Protein AF-A0A2R6KIM3-F1 (afdb_monomer_lite)

Secondary structure (DSSP, 8-state):
--PPP--S-PPPP-PPPHHHHHHHHHHHHHHHHHHHT------HHHHHTT---HHHHHHHHHHHTHHHHHT--SS-SSHHHHHHHHHHHHHHHHHHHHHHHHHHHHHHHHHHHHHHHHTTT---HHHHHHHHHHHHHHTTT--S----------EEEEESSS--SSPBPTTSSTTS-GGG-SEESEEEEEEES--SS-SSTT--TTGGGSSSSTTTEEEHHHHHHHHHHHHHHHHHS--HHHHHHHHHHHHHHHHHHHHHHHHHHHHHHHTTS-S-HHHHHHHHHHHHTT--SHHHHHHHHHHTTTHHHHHHHHHHH---S---HHHHHHHHHHHHHHHHHHHHSGGGEEEHHHHHHHHHHHHHHHHHHHHTT--HHHHHHHHHHHTTS-BSEEE--BTTB-SEEEEEEEEEEEEE-SEEEEEEE---SSSS--EEEEEESSPEEEE-SSSSSSPEEEEE-PPPEEEEEEEEEEEEES-SSBSS-SS--SEEE-TTTT--EESS-SS-------TT-----------PPPP-----------------PPPP----

Sequence (556 aa):
ARGALDDEPQTVYGEWPGDVSAWVYRDLVELRRTVRNTSVPVSRGRMGTYEVNPPALLAADLRERRSALVGVPDTYDSVAAKADAAVRGRYLNLVVDRLDERAEKRSEREQSLSDALDDIDGPSLSRLRTTYDARRADERGSGPGGGPRGDLDLHVDGSPPYLTLTKVKAGQVAAVEGDDAPTHPLTARNVNYITIPYGDATSAVLTALLPGDSSRERKLTTAARALHATNRTLEYRPNATVAERRDRLRAEVDSTTDAVRRDLRIELLTWGVRNSSGTRERIVSDGLSQWNTLDARALALANGSVVEPLVAAVEERVADDGWSTRRRDRVRLELRTALYDSLATKRGKVSGQEVTAATAYTKDVVRKTVQSGVSNAVEKQFNESVEQIPAGMPLAPVPGSWAATMNVWSVTVRGQYARFAVETPRRTPGAGDASLNYVRDGENTTLDIDEDGEEEVLGRASRVTFTSRTAVVVVVPAGPTGVGDIDGVAMETSPGWPLPGPVDRTRPWSGEEYPLSVGRSDGSCDNVPSPVGPVPVPGNGTGSGNNCRAESDSDL

pLDDT: mean 75.29, std 19.65, range [23.23, 97.31]

Foldseek 3Di:
DPDDDDPDDDDDDDDDDPVLVVVLLVLVVVLVVVLVPDADDDDQLCLQLVVDQRLLVSLVVLVVCVCVSLVDDPDDPDPSNVVSSVVSNVVSVVSSVVSVVSSVVSVVLSVLVQVLCVVQVHDGSVQSVVLVVVVVVVVVDPDVDDDDDDDFDKDKDFVVPDQDLDWQAAPNTPLQHDQQGGFRQKKKKKFWQFFPLDDDPPRNRRPCSAPDHDLWKAFLLQLLLLLQLLVLLCVPDPDPQLVVLSVQSLVQLVQLLVLLLVLLLVLCVVVCLDPDSVLSNQLQCQLQVVQPDSSSSSLCLQQVVSLVSSLVSSVVRPPDPDDDPSNSVVSSVSSSVSSLVSSVDRSRIGTSVSSSSSNNVSLVSLVVVVVVVPDPVVVVSSVVSLLQNATAHFGDDDRRHGFKGKIKMKMKMKGWTQKMKMWTFDPDPDPDRDIDIDMQRFDFDWDDPPPPPDTDGPGTSHIDMAMDMHMDMDMGTDGSYGDDDSNSPSMDIRPPPPHGTGPDPPDDDPDPPHPPPPDDPPPDDDDDDDDDDDDDDDDDDDDDDDDDDDDDDDDD

Radius of gyration: 34.95 Å; chains: 1; bounding box: 95×85×118 Å

Structure (mmCIF, N/CA/C/O backbone):
data_AF-A0A2R6KIM3-F1
#
_entry.id   AF-A0A2R6KIM3-F1
#
loop_
_atom_site.group_PDB
_atom_site.id
_atom_site.type_symbol
_atom_site.label_atom_id
_atom_site.label_alt_id
_atom_site.label_comp_id
_atom_site.label_asym_id
_atom_site.label_entity_id
_atom_site.label_seq_id
_atom_site.pdbx_PDB_ins_code
_atom_site.Cartn_x
_atom_site.Cartn_y
_atom_site.Cartn_z
_atom_site.occupancy
_atom_site.B_iso_or_equiv
_atom_site.auth_seq_id
_atom_site.auth_comp_id
_atom_site.auth_asym_id
_atom_site.auth_atom_id
_atom_site.pdbx_PDB_model_num
ATOM 1 N N . ALA A 1 1 ? -60.926 -19.363 47.332 1.00 47.78 1 ALA A N 1
ATOM 2 C CA . ALA A 1 1 ? -60.803 -18.630 46.060 1.00 47.78 1 ALA A CA 1
ATOM 3 C C . ALA A 1 1 ? -59.329 -18.585 45.677 1.00 47.78 1 ALA A C 1
ATOM 5 O O . ALA A 1 1 ? -58.571 -17.865 46.309 1.00 47.78 1 ALA A O 1
ATOM 6 N N . ARG A 1 2 ? -58.895 -19.431 44.735 1.00 51.53 2 ARG A N 1
ATOM 7 C CA . ARG A 1 2 ? -57.592 -19.264 44.080 1.00 51.53 2 ARG A CA 1
ATOM 8 C C . ARG A 1 2 ? -57.840 -18.257 42.962 1.00 51.53 2 ARG A C 1
ATOM 10 O O . ARG A 1 2 ? -58.435 -18.628 41.957 1.00 51.53 2 ARG A O 1
ATOM 17 N N . GLY A 1 3 ? -57.564 -16.982 43.237 1.00 49.75 3 GLY A N 1
ATOM 18 C CA . GLY A 1 3 ? -57.680 -15.922 42.237 1.00 49.75 3 GLY A CA 1
ATOM 19 C C . GLY A 1 3 ? -56.804 -16.269 41.040 1.00 49.75 3 GLY A C 1
ATOM 20 O O . GLY A 1 3 ? -55.695 -16.771 41.233 1.00 49.75 3 GLY A O 1
ATOM 21 N N . ALA A 1 4 ? -57.346 -16.084 39.837 1.00 61.78 4 ALA A N 1
ATOM 22 C CA . ALA A 1 4 ? -56.601 -16.243 38.598 1.00 61.78 4 ALA A CA 1
ATOM 23 C C . ALA A 1 4 ? -55.357 -15.350 38.665 1.00 61.78 4 ALA A C 1
ATOM 25 O O . ALA A 1 4 ? -55.462 -14.182 39.045 1.00 61.78 4 ALA A O 1
ATOM 26 N N . LEU A 1 5 ? -54.191 -15.933 38.390 1.00 63.41 5 LEU A N 1
ATOM 27 C CA . LEU A 1 5 ? -52.980 -15.150 38.197 1.00 63.41 5 LEU A CA 1
ATOM 28 C C . LEU A 1 5 ? -53.207 -14.271 36.967 1.00 63.41 5 LEU A C 1
ATOM 30 O O . LEU A 1 5 ? -53.820 -14.706 35.995 1.00 63.41 5 LEU A O 1
ATOM 34 N N . ASP A 1 6 ? -52.802 -13.016 37.080 1.00 69.69 6 ASP A N 1
ATOM 35 C CA . ASP A 1 6 ? -52.877 -12.059 35.990 1.00 69.69 6 ASP A CA 1
ATOM 36 C C . ASP A 1 6 ? -51.815 -12.439 34.950 1.00 69.69 6 ASP A C 1
ATOM 38 O O . ASP A 1 6 ? -50.616 -12.371 35.228 1.00 69.69 6 ASP A O 1
ATOM 42 N N . ASP A 1 7 ? -52.271 -12.921 33.794 1.00 74.38 7 ASP A N 1
ATOM 43 C CA . ASP A 1 7 ? -51.423 -13.393 32.696 1.00 74.38 7 ASP A CA 1
ATOM 44 C C . ASP A 1 7 ? -50.992 -12.236 31.768 1.00 74.38 7 ASP A C 1
ATOM 46 O O . ASP A 1 7 ? -50.354 -12.470 30.735 1.00 74.38 7 ASP A O 1
ATOM 50 N N . GLU A 1 8 ? -51.333 -10.981 32.098 1.00 77.94 8 GLU A N 1
ATOM 51 C CA . GLU A 1 8 ? -50.901 -9.829 31.313 1.00 77.94 8 GLU A CA 1
ATOM 52 C C . GLU A 1 8 ? -49.374 -9.624 31.406 1.00 77.94 8 GLU A C 1
ATOM 54 O O . GLU A 1 8 ? -48.807 -9.487 32.497 1.00 77.94 8 GLU A O 1
ATOM 59 N N . PRO A 1 9 ? -48.663 -9.567 30.264 1.00 65.44 9 PRO A N 1
ATOM 60 C CA . PRO A 1 9 ? -47.220 -9.381 30.255 1.00 65.44 9 PRO A CA 1
ATOM 61 C C . PRO A 1 9 ? -46.842 -7.989 30.780 1.00 65.44 9 PRO A C 1
ATOM 63 O O . PRO A 1 9 ? -47.003 -6.979 30.094 1.00 65.44 9 PRO A O 1
ATOM 66 N N . GLN A 1 10 ? -46.266 -7.933 31.983 1.00 74.81 10 GLN A N 1
ATOM 67 C CA . GLN A 1 10 ? -45.694 -6.705 32.535 1.00 74.81 10 GLN A CA 1
ATOM 68 C C . GLN A 1 10 ? -44.240 -6.499 32.102 1.00 74.81 10 GLN A C 1
ATOM 70 O O . GLN A 1 10 ? -43.395 -7.389 32.207 1.00 74.81 10 GLN A O 1
ATOM 75 N N . THR A 1 11 ? -43.923 -5.279 31.660 1.00 72.44 11 THR A N 1
ATOM 76 C CA . THR A 1 11 ? -42.540 -4.850 31.414 1.00 72.44 11 THR A CA 1
ATOM 77 C C . THR A 1 11 ? -41.973 -4.211 32.676 1.00 72.44 11 THR A C 1
ATOM 79 O O . THR A 1 11 ? -42.444 -3.162 33.110 1.00 72.44 11 THR A O 1
ATOM 82 N N . VAL A 1 12 ? -40.943 -4.830 33.250 1.00 67.88 12 VAL A N 1
ATOM 83 C CA . VAL A 1 12 ? -40.226 -4.313 34.422 1.00 67.88 12 VAL A CA 1
ATOM 84 C C . VAL A 1 12 ? -38.945 -3.623 33.959 1.00 67.88 12 VAL A C 1
ATOM 86 O O . VAL A 1 12 ? -38.085 -4.248 33.338 1.00 67.88 12 VAL A O 1
ATOM 89 N N . TYR A 1 13 ? -38.806 -2.335 34.274 1.00 61.19 13 TYR A N 1
ATOM 90 C CA . TYR A 1 13 ? -37.572 -1.580 34.061 1.00 61.19 13 TYR A CA 1
ATOM 91 C C . TYR A 1 13 ? -36.712 -1.665 35.325 1.00 61.19 13 TYR A C 1
ATOM 93 O O 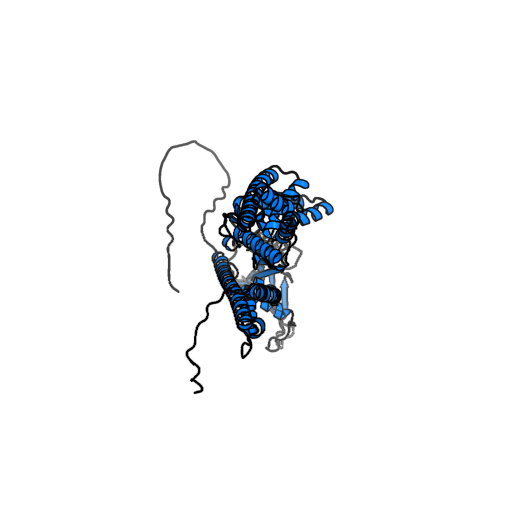. TYR A 1 13 ? -37.159 -1.287 36.405 1.00 61.19 13 TYR A O 1
ATOM 101 N N . GLY A 1 14 ? -35.486 -2.169 35.196 1.00 64.00 14 GLY A N 1
ATOM 102 C CA . GLY A 1 14 ? -34.510 -2.248 36.284 1.00 64.00 14 GLY A CA 1
ATOM 103 C C . GLY A 1 14 ? -33.171 -1.641 35.876 1.00 64.00 14 GLY A C 1
ATOM 104 O O . GLY A 1 14 ? -32.853 -1.570 34.687 1.00 64.00 14 GLY A O 1
ATOM 105 N N . GLU A 1 15 ? -32.382 -1.201 36.857 1.00 62.97 15 GLU A N 1
ATOM 106 C CA . GLU A 1 15 ? -30.999 -0.786 36.613 1.00 62.97 15 GLU A CA 1
ATOM 107 C C . GLU A 1 15 ? -30.155 -1.980 36.159 1.00 62.97 15 GLU A C 1
ATOM 109 O O . GLU A 1 15 ? -30.283 -3.089 36.680 1.00 62.97 15 GLU A O 1
ATOM 114 N N . TRP A 1 16 ? -29.279 -1.753 35.177 1.00 65.56 16 TRP A N 1
ATOM 115 C CA . TRP A 1 16 ? -28.380 -2.791 34.686 1.00 65.56 16 TRP A CA 1
ATOM 116 C C . TRP A 1 16 ? -27.378 -3.180 35.783 1.00 65.56 16 TRP A C 1
ATOM 118 O O . TRP A 1 16 ? -26.552 -2.342 36.159 1.00 65.56 16 TRP A O 1
ATOM 128 N N . PRO A 1 17 ? -27.370 -4.433 36.272 1.00 70.75 17 PRO A N 1
ATOM 129 C CA . PRO A 1 17 ? -26.477 -4.810 37.358 1.00 70.75 17 PRO A CA 1
ATOM 130 C C . PRO A 1 17 ? -25.008 -4.724 36.925 1.00 70.75 17 PRO A C 1
ATOM 132 O O . PRO A 1 17 ? -24.624 -5.222 35.858 1.00 70.75 17 PRO A O 1
ATOM 135 N N . GLY A 1 18 ? -24.159 -4.126 37.766 1.00 71.50 18 GLY A N 1
ATOM 136 C CA . GLY A 1 18 ? -22.724 -3.982 37.492 1.00 71.50 18 GLY A CA 1
ATOM 137 C C . GLY A 1 18 ? -22.027 -5.319 37.205 1.00 71.50 18 GLY A C 1
ATOM 138 O O . GLY A 1 18 ? -21.205 -5.401 36.285 1.00 71.50 18 GLY A O 1
ATOM 139 N N . ASP A 1 19 ? -22.431 -6.378 37.909 1.00 78.38 19 ASP A N 1
ATOM 140 C CA . ASP A 1 19 ? -21.889 -7.733 37.759 1.00 78.38 19 ASP A CA 1
ATOM 141 C C . ASP A 1 19 ? -22.186 -8.336 36.380 1.00 78.38 19 ASP A C 1
ATOM 143 O O . ASP A 1 19 ? -21.308 -8.941 35.762 1.00 78.38 19 ASP A O 1
ATOM 147 N N . VAL A 1 20 ? -23.382 -8.082 35.830 1.00 82.00 20 VAL A N 1
ATOM 148 C CA . VAL A 1 20 ? -23.752 -8.510 34.469 1.00 82.00 20 VAL A CA 1
ATOM 149 C C . VAL A 1 20 ? -22.884 -7.790 33.438 1.00 82.00 20 VAL A C 1
ATOM 151 O O . VAL A 1 20 ? -22.393 -8.409 32.500 1.00 82.00 20 VAL A O 1
ATOM 154 N N . SER A 1 21 ? -22.625 -6.489 33.618 1.00 82.12 21 SER A N 1
ATOM 155 C CA . SER A 1 21 ? -21.735 -5.733 32.722 1.00 82.12 21 SER A CA 1
ATOM 156 C C . SER A 1 21 ? -20.293 -6.256 32.743 1.00 82.12 21 SER A C 1
ATOM 158 O O . SER A 1 21 ? -19.636 -6.302 31.702 1.00 82.12 21 SER A O 1
ATOM 160 N N . ALA A 1 22 ? -19.780 -6.630 33.918 1.00 82.12 22 ALA A N 1
ATOM 161 C CA . ALA A 1 22 ? -18.440 -7.193 34.054 1.00 82.12 22 ALA A CA 1
ATOM 162 C C . ALA A 1 22 ? -18.329 -8.575 33.392 1.00 82.12 22 ALA A C 1
ATOM 164 O O . ALA A 1 22 ? -17.353 -8.829 32.682 1.00 82.12 22 ALA A O 1
ATOM 165 N N . TRP A 1 23 ? -19.345 -9.421 33.578 1.00 84.50 23 TRP A N 1
ATOM 166 C CA . TRP A 1 23 ? -19.449 -10.739 32.957 1.00 84.50 23 TRP A CA 1
ATOM 167 C C . TRP A 1 23 ? -19.507 -10.649 31.421 1.00 84.50 23 TRP A C 1
ATOM 169 O O . TRP A 1 23 ? -18.597 -11.146 30.761 1.00 84.50 23 TRP A O 1
ATOM 179 N N . VAL A 1 24 ? -20.462 -9.892 30.860 1.00 88.88 24 VAL A N 1
ATOM 180 C CA . VAL A 1 24 ? -20.593 -9.682 29.400 1.00 88.88 24 VAL A CA 1
ATOM 181 C C . VAL A 1 24 ? -19.310 -9.108 28.793 1.00 88.88 24 VAL A C 1
ATOM 183 O O . VAL A 1 24 ? -18.900 -9.475 27.694 1.00 88.88 24 VAL A O 1
ATOM 186 N N . TYR A 1 25 ? -18.636 -8.190 29.494 1.00 88.19 25 TYR A N 1
ATOM 187 C CA . TYR A 1 25 ? -17.391 -7.613 28.988 1.00 88.19 25 TYR A CA 1
ATOM 188 C C . TYR A 1 25 ? -16.275 -8.656 28.862 1.00 88.19 25 TYR A C 1
ATOM 190 O O . TYR A 1 25 ? -15.530 -8.643 27.881 1.00 88.19 25 TYR A O 1
ATOM 198 N N . ARG A 1 26 ? -16.127 -9.541 29.854 1.00 87.94 26 ARG A N 1
ATOM 199 C CA . ARG A 1 26 ? -15.118 -10.605 29.820 1.00 87.94 26 ARG A CA 1
ATOM 200 C C . ARG A 1 26 ? -15.378 -11.556 28.653 1.00 87.94 26 ARG A C 1
ATOM 202 O O . ARG A 1 26 ? -14.453 -11.818 27.885 1.00 87.94 26 ARG A O 1
ATOM 209 N N . ASP A 1 27 ? -16.622 -11.981 28.480 1.00 88.94 27 ASP A N 1
ATOM 210 C CA . ASP A 1 27 ? -17.021 -12.894 27.409 1.00 88.94 27 ASP A CA 1
ATOM 211 C C . ASP A 1 27 ? -16.832 -12.234 26.025 1.00 88.94 27 ASP A C 1
ATOM 213 O O . ASP A 1 27 ? -16.291 -12.838 25.093 1.00 88.94 27 ASP A O 1
ATOM 217 N N . LEU A 1 28 ? -17.118 -10.931 25.903 1.00 92.06 28 LEU A N 1
ATOM 218 C CA . LEU A 1 28 ? -16.816 -10.151 24.699 1.00 92.06 28 LEU A CA 1
ATOM 219 C C . LEU A 1 28 ? -15.308 -10.084 24.391 1.00 92.06 28 LEU A C 1
ATOM 221 O O . LEU A 1 28 ? -14.914 -10.120 23.221 1.00 92.06 28 LEU A O 1
ATOM 225 N N . VAL A 1 29 ? -14.440 -9.985 25.404 1.00 91.81 29 VAL A N 1
ATOM 226 C CA . VAL A 1 29 ? -12.979 -10.001 25.206 1.00 91.81 29 VAL A CA 1
ATOM 227 C C . VAL A 1 29 ? -12.519 -11.341 24.629 1.00 91.81 29 VAL A C 1
ATOM 229 O O . VAL A 1 29 ? -11.651 -11.354 23.750 1.00 91.81 29 VAL A O 1
ATOM 232 N N . GLU A 1 30 ? -13.095 -12.455 25.080 1.00 90.62 30 GLU A N 1
ATOM 233 C CA . GLU A 1 30 ? -12.807 -13.791 24.547 1.00 90.62 30 GLU A CA 1
ATOM 234 C C . GLU A 1 30 ? -13.278 -13.941 23.098 1.00 90.62 30 GLU A C 1
ATOM 236 O O . GLU A 1 30 ? -12.501 -14.370 22.235 1.00 90.62 30 GLU A O 1
ATOM 241 N N . LEU A 1 31 ? -14.497 -13.486 22.788 1.00 94.81 31 LEU A N 1
ATOM 242 C CA . LEU A 1 31 ? -14.995 -13.461 21.414 1.00 94.81 31 LEU A CA 1
ATOM 243 C C . LEU A 1 31 ? -14.095 -12.610 20.512 1.00 94.81 31 LEU A C 1
ATOM 245 O O . LEU A 1 31 ? -13.686 -13.057 19.441 1.00 94.81 31 LEU A O 1
ATOM 249 N N . ARG A 1 32 ? -13.718 -11.406 20.954 1.00 94.12 32 ARG A N 1
ATOM 250 C CA . ARG A 1 32 ? -12.826 -10.515 20.201 1.00 94.12 32 ARG A CA 1
ATOM 251 C C . ARG A 1 32 ? -11.473 -11.165 19.920 1.00 94.12 32 ARG A C 1
ATOM 253 O O . ARG A 1 32 ? -10.932 -10.975 18.834 1.00 94.12 32 ARG A O 1
ATOM 260 N N . ARG A 1 33 ? -10.904 -11.918 20.869 1.00 92.88 33 ARG A N 1
ATOM 261 C CA . ARG A 1 33 ? -9.656 -12.677 20.651 1.00 92.88 33 ARG A CA 1
ATOM 262 C C . ARG A 1 33 ? -9.843 -13.755 19.584 1.00 92.88 33 ARG A C 1
ATOM 264 O O . ARG A 1 33 ? -9.010 -13.859 18.691 1.00 92.88 33 ARG A O 1
ATOM 271 N N . THR A 1 34 ? -10.949 -14.492 19.643 1.00 95.12 34 THR A N 1
ATOM 272 C CA . THR A 1 34 ? -11.288 -15.542 18.671 1.00 95.12 34 THR A CA 1
ATOM 273 C C . THR A 1 34 ? -11.472 -14.972 17.263 1.00 95.12 34 THR A C 1
ATOM 275 O O . THR A 1 34 ? -10.834 -15.432 16.317 1.00 95.12 34 THR A O 1
ATOM 278 N N . VAL A 1 35 ? -12.274 -13.913 17.126 1.00 95.81 35 VAL A N 1
ATOM 279 C CA . VAL A 1 35 ? -12.505 -13.222 15.847 1.00 95.81 35 VAL A CA 1
ATOM 280 C C . VAL A 1 35 ? -11.204 -12.623 15.310 1.00 95.81 35 VAL A C 1
ATOM 282 O O . VAL A 1 35 ? -10.891 -12.793 14.137 1.00 95.81 35 VAL A O 1
ATOM 285 N N . ARG A 1 36 ? -10.382 -11.998 16.166 1.00 91.00 36 ARG A N 1
ATOM 286 C CA . ARG A 1 36 ? -9.072 -11.445 15.775 1.00 91.00 36 ARG A CA 1
ATOM 287 C C . ARG A 1 36 ? -8.095 -12.504 15.254 1.00 91.00 36 ARG A C 1
ATOM 289 O O . ARG A 1 36 ? -7.253 -12.168 14.428 1.00 91.00 36 ARG A O 1
ATOM 296 N N . ASN A 1 37 ? -8.192 -13.741 15.733 1.00 94.00 37 ASN A N 1
ATOM 297 C CA . ASN A 1 37 ? -7.339 -14.853 15.308 1.00 94.00 37 ASN A CA 1
ATOM 298 C C . ASN A 1 37 ? -7.890 -15.609 14.086 1.00 94.00 37 ASN A C 1
ATOM 300 O O . ASN A 1 37 ? -7.312 -16.613 13.676 1.00 94.00 37 ASN A O 1
ATOM 304 N N . THR A 1 38 ? -8.987 -15.140 13.490 1.00 93.56 38 THR A N 1
ATOM 305 C CA . THR A 1 38 ? -9.504 -15.699 12.239 1.00 93.56 38 THR A CA 1
ATOM 306 C C . THR A 1 38 ? -8.648 -15.220 11.069 1.00 93.56 38 THR A C 1
ATOM 308 O O . THR A 1 38 ? -8.337 -14.034 10.950 1.00 93.56 38 THR A O 1
ATOM 311 N N . SER A 1 39 ? -8.240 -16.150 10.210 1.00 91.88 39 SER A N 1
ATOM 312 C CA . SER A 1 39 ? -7.383 -15.867 9.060 1.00 91.88 39 SER A CA 1
ATOM 313 C C . SER A 1 39 ? -7.826 -16.683 7.854 1.00 91.88 39 SER A C 1
ATOM 315 O O . SER A 1 39 ? -8.338 -17.788 8.007 1.00 91.88 39 SER A O 1
ATOM 317 N N . VAL A 1 40 ? -7.618 -16.129 6.659 1.00 90.88 40 VAL A N 1
ATOM 318 C CA . VAL A 1 40 ? -7.908 -16.795 5.386 1.00 90.88 40 VAL A CA 1
ATOM 319 C C . VAL A 1 40 ? -6.614 -16.926 4.583 1.00 90.88 40 VAL A C 1
ATOM 321 O O . VAL A 1 40 ? -5.892 -15.933 4.423 1.00 90.88 40 VAL A O 1
ATOM 324 N N . PRO A 1 41 ? -6.271 -18.125 4.085 1.00 89.69 41 PRO A N 1
ATOM 325 C CA . PRO A 1 41 ? -5.105 -18.295 3.236 1.00 89.69 41 PRO A CA 1
ATOM 326 C C . PRO A 1 41 ? -5.377 -17.684 1.860 1.00 89.69 41 PRO A C 1
ATOM 328 O O . PRO A 1 41 ? -6.402 -17.941 1.234 1.00 89.69 41 PRO A O 1
ATOM 331 N N . VAL A 1 42 ? -4.433 -16.887 1.363 1.00 87.12 42 VAL A N 1
ATOM 332 C CA . VAL A 1 42 ? -4.510 -16.289 0.026 1.00 87.12 42 VAL A CA 1
ATOM 333 C C . VAL A 1 42 ? -3.190 -16.461 -0.706 1.00 87.12 42 VAL A C 1
ATOM 335 O O . VAL A 1 42 ? -2.111 -16.305 -0.135 1.00 87.12 42 VAL A O 1
ATOM 338 N N . SER A 1 43 ? -3.260 -16.779 -1.998 1.00 85.44 43 SER A N 1
ATOM 339 C CA . SER A 1 43 ? -2.052 -16.863 -2.817 1.00 85.44 43 SER A CA 1
ATOM 340 C C . SER A 1 43 ? -1.528 -15.458 -3.137 1.00 85.44 43 SER A C 1
ATOM 342 O O . SER A 1 43 ? -2.308 -14.565 -3.479 1.00 85.44 43 SER A O 1
ATOM 344 N N . ARG A 1 44 ? -0.205 -15.269 -3.062 1.00 81.25 44 ARG A N 1
ATOM 345 C CA . ARG A 1 44 ? 0.438 -13.956 -3.258 1.00 81.25 44 ARG A CA 1
ATOM 346 C C . ARG A 1 44 ? 0.108 -13.330 -4.612 1.00 81.25 44 ARG A C 1
ATOM 348 O O . ARG A 1 44 ? -0.247 -12.160 -4.660 1.00 81.25 44 ARG A O 1
ATOM 355 N N . GLY A 1 45 ? 0.178 -14.097 -5.701 1.00 79.88 45 GLY A N 1
ATOM 356 C CA . GLY A 1 45 ? -0.087 -13.533 -7.026 1.00 79.88 45 GLY A CA 1
ATOM 357 C C . GLY A 1 45 ? -1.554 -13.174 -7.233 1.00 79.88 45 GLY A C 1
ATOM 358 O O . GLY A 1 45 ? -1.798 -12.065 -7.678 1.00 79.88 45 GLY A O 1
ATOM 359 N N . ARG A 1 46 ? -2.518 -13.986 -6.763 1.00 86.06 46 ARG A N 1
ATOM 360 C CA . ARG A 1 46 ? -3.943 -13.582 -6.771 1.00 86.06 46 ARG A CA 1
ATOM 361 C C . ARG A 1 46 ? -4.209 -12.324 -5.942 1.00 86.06 46 ARG A C 1
ATOM 363 O O . ARG A 1 46 ? -5.088 -11.537 -6.272 1.00 86.06 46 ARG A O 1
ATOM 370 N N . MET A 1 47 ? -3.459 -12.115 -4.854 1.00 84.12 47 MET A N 1
ATOM 371 C CA . MET A 1 47 ? -3.548 -10.875 -4.073 1.00 84.12 47 MET A CA 1
ATOM 372 C C . MET A 1 47 ? -3.063 -9.664 -4.884 1.00 84.12 47 MET A C 1
ATOM 374 O O . MET A 1 47 ? -3.693 -8.607 -4.798 1.00 84.12 47 MET A O 1
ATOM 378 N N . GLY A 1 48 ? -1.972 -9.807 -5.646 1.00 80.44 48 GLY A N 1
ATOM 379 C CA . GLY A 1 48 ? -1.414 -8.724 -6.463 1.00 80.44 48 GLY A CA 1
ATOM 380 C C . GLY A 1 48 ? -2.102 -8.491 -7.799 1.00 80.44 48 GLY A C 1
ATOM 381 O O . GLY A 1 48 ? -2.164 -7.358 -8.244 1.00 80.44 48 GLY A O 1
ATOM 382 N N . THR A 1 49 ? -2.731 -9.496 -8.396 1.00 83.44 49 THR A N 1
ATOM 383 C CA . THR A 1 49 ? -3.591 -9.314 -9.579 1.00 83.44 49 THR A CA 1
ATOM 384 C C . THR A 1 49 ? -5.024 -8.907 -9.214 1.00 83.44 49 THR A C 1
ATOM 386 O O . THR A 1 49 ? -5.918 -8.951 -10.062 1.00 83.44 49 THR A O 1
ATOM 389 N N . TYR A 1 50 ? -5.261 -8.559 -7.941 1.00 86.50 50 TYR A N 1
ATOM 390 C CA . TYR A 1 50 ? -6.570 -8.233 -7.362 1.00 86.50 50 TYR A CA 1
ATOM 391 C C . TYR A 1 50 ? -7.658 -9.306 -7.554 1.00 86.50 50 TYR A C 1
ATOM 393 O O . TYR A 1 50 ? -8.805 -9.080 -7.213 1.00 86.50 50 TYR A O 1
ATOM 401 N N . GLU A 1 51 ? -7.303 -10.513 -7.995 1.00 88.56 51 GLU A N 1
ATOM 402 C CA . GLU A 1 51 ? -8.240 -11.619 -8.232 1.00 88.56 51 GLU A CA 1
ATOM 403 C C . GLU A 1 51 ? -8.913 -12.115 -6.941 1.00 88.56 51 GLU A C 1
ATOM 405 O O . GLU A 1 51 ? -9.995 -12.692 -6.973 1.00 88.56 51 GLU A O 1
ATOM 410 N N . VAL A 1 52 ? -8.278 -11.891 -5.784 1.00 89.88 52 VAL A N 1
ATOM 411 C CA . VAL A 1 52 ? -8.852 -12.220 -4.474 1.00 89.88 52 VAL A CA 1
ATOM 412 C C . VAL A 1 52 ? -9.112 -10.972 -3.631 1.00 89.88 52 VAL A C 1
ATOM 414 O O . VAL A 1 52 ? -8.290 -10.047 -3.570 1.00 89.88 52 VAL A O 1
ATOM 417 N N . ASN A 1 53 ? -10.230 -10.989 -2.899 1.00 90.75 53 ASN A N 1
ATOM 418 C CA . ASN A 1 53 ? -10.638 -9.963 -1.942 1.00 90.75 53 ASN A CA 1
ATOM 419 C C . ASN A 1 53 ? -10.614 -10.524 -0.499 1.00 90.75 53 ASN A C 1
ATOM 421 O O . ASN A 1 53 ? -11.610 -11.081 -0.037 1.00 90.75 53 ASN A O 1
ATOM 425 N N . PRO A 1 54 ? -9.480 -10.423 0.233 1.00 91.12 54 PRO A N 1
ATOM 426 C CA . PRO A 1 54 ? -9.358 -11.012 1.569 1.00 91.12 54 PRO A CA 1
ATOM 427 C C . PRO A 1 54 ? -10.369 -10.482 2.604 1.00 91.12 54 PRO A C 1
ATOM 429 O O . PRO A 1 54 ? -10.874 -11.296 3.375 1.00 91.12 54 PRO A O 1
ATOM 432 N N . PRO A 1 55 ? -10.706 -9.173 2.646 1.00 92.00 55 PRO A N 1
ATOM 433 C CA . PRO A 1 55 ? -11.792 -8.685 3.496 1.00 92.00 55 PRO A CA 1
ATOM 434 C C . PRO A 1 55 ? -13.131 -9.390 3.241 1.00 92.00 55 PRO A C 1
ATOM 436 O O . PRO A 1 55 ? -13.771 -9.802 4.205 1.00 92.00 55 PRO A O 1
ATOM 439 N N . ALA A 1 56 ? -13.506 -9.605 1.974 1.00 94.31 56 ALA A N 1
ATOM 440 C CA . ALA A 1 56 ? -14.734 -10.324 1.625 1.00 94.31 56 ALA A CA 1
ATOM 441 C C . ALA A 1 56 ? -14.699 -11.791 2.087 1.00 94.31 56 ALA A C 1
ATOM 443 O O . ALA A 1 56 ? -15.678 -12.285 2.641 1.00 94.31 56 ALA A O 1
ATOM 444 N N . LEU A 1 57 ? -13.558 -12.472 1.919 1.00 95.12 57 LEU A N 1
ATOM 445 C CA . LEU A 1 57 ? -13.374 -13.851 2.391 1.00 95.12 57 LEU A CA 1
ATOM 446 C C . LEU A 1 57 ? -13.497 -13.963 3.916 1.00 95.12 57 LEU A C 1
ATOM 448 O O . LEU A 1 57 ? -14.151 -14.874 4.415 1.00 95.12 57 LEU A O 1
ATOM 452 N N . LEU A 1 58 ? -12.905 -13.026 4.662 1.00 95.06 58 LEU A N 1
ATOM 453 C CA . LEU A 1 58 ? -13.042 -12.975 6.121 1.00 95.06 58 LEU A CA 1
ATOM 454 C C . LEU A 1 58 ? -14.486 -12.691 6.545 1.00 95.06 58 LEU A C 1
ATOM 456 O O . LEU A 1 58 ? -14.974 -13.304 7.489 1.00 95.06 58 LEU A O 1
ATOM 460 N N . ALA A 1 59 ? -15.175 -11.777 5.857 1.00 96.31 59 ALA A N 1
ATOM 461 C CA . ALA A 1 59 ? -16.576 -11.484 6.138 1.00 96.31 59 ALA A CA 1
ATOM 462 C C . ALA A 1 59 ? -17.459 -12.720 5.904 1.00 96.31 59 ALA A C 1
ATOM 464 O O . ALA A 1 59 ? -18.337 -13.008 6.715 1.00 96.31 59 ALA A O 1
ATOM 465 N N . ALA A 1 60 ? -17.209 -13.473 4.828 1.00 97.19 60 ALA A N 1
ATOM 466 C CA . ALA A 1 60 ? -17.899 -14.728 4.543 1.00 97.19 60 ALA A CA 1
ATOM 467 C C . ALA A 1 60 ? -17.653 -15.790 5.634 1.00 97.19 60 ALA A C 1
ATOM 469 O O . ALA A 1 60 ? -18.627 -16.308 6.177 1.00 97.19 60 ALA A O 1
ATOM 470 N N . ASP A 1 61 ? -16.394 -16.031 6.031 1.00 96.69 61 ASP A N 1
ATOM 471 C CA . ASP A 1 61 ? -16.047 -16.989 7.103 1.00 96.69 61 ASP A CA 1
ATOM 472 C C . ASP A 1 61 ? -16.746 -16.646 8.431 1.00 96.69 61 ASP A C 1
ATOM 474 O O . ASP A 1 61 ? -17.324 -17.504 9.102 1.00 96.69 61 ASP A O 1
ATOM 478 N N . LEU A 1 62 ? -16.768 -15.359 8.797 1.00 96.88 62 LEU A N 1
ATOM 479 C CA . LEU A 1 62 ? -17.424 -14.899 10.021 1.00 96.88 62 LEU A CA 1
ATOM 480 C C . LEU A 1 62 ? -18.954 -15.016 9.968 1.00 96.88 62 LEU A C 1
ATOM 482 O O . LEU A 1 62 ? -19.576 -15.271 11.002 1.00 96.88 62 LEU A O 1
ATOM 486 N N . ARG A 1 63 ? -19.573 -14.837 8.793 1.00 97.19 63 ARG A N 1
ATOM 487 C CA . ARG A 1 63 ? -21.018 -15.047 8.604 1.00 97.19 63 ARG A CA 1
ATOM 488 C C . ARG A 1 63 ? -21.388 -16.521 8.709 1.00 97.19 63 ARG A C 1
ATOM 490 O O . ARG A 1 63 ? -22.369 -16.836 9.376 1.00 97.19 63 ARG A O 1
ATOM 497 N N . GLU A 1 64 ? -20.600 -17.404 8.104 1.00 96.75 64 GLU A N 1
ATOM 498 C CA . GLU A 1 64 ? -20.808 -18.853 8.174 1.00 96.75 64 GLU A CA 1
ATOM 499 C C . GLU A 1 64 ? -20.711 -19.355 9.620 1.00 96.75 64 GLU A C 1
ATOM 501 O O . GLU A 1 64 ? -21.568 -20.094 10.101 1.00 96.75 64 GLU A O 1
ATOM 506 N N . ARG A 1 65 ? -19.725 -18.858 10.372 1.00 95.94 65 ARG A N 1
ATOM 507 C CA . ARG A 1 65 ? -19.491 -19.234 11.775 1.00 95.94 65 ARG A CA 1
ATOM 508 C C . ARG A 1 65 ? -20.325 -18.428 12.774 1.00 95.94 65 ARG A C 1
ATOM 510 O O . ARG A 1 65 ? -20.119 -18.555 13.983 1.00 95.94 65 ARG A O 1
ATOM 517 N N . ARG A 1 66 ? -21.267 -17.600 12.308 1.00 95.12 66 ARG A N 1
ATOM 518 C CA . ARG A 1 66 ? -22.027 -16.657 13.144 1.00 95.12 66 ARG A CA 1
ATOM 519 C C . ARG A 1 66 ? -22.735 -17.342 14.306 1.00 95.12 66 ARG A C 1
ATOM 521 O O . ARG A 1 66 ? -22.611 -16.874 15.433 1.00 95.12 66 ARG A O 1
ATOM 528 N N . SER A 1 67 ? -23.476 -18.418 14.049 1.00 92.31 67 SER A N 1
ATOM 529 C CA . SER A 1 67 ? -24.248 -19.123 15.084 1.00 92.31 67 SER A CA 1
ATOM 530 C C . SER A 1 67 ? -23.341 -19.625 16.212 1.00 92.31 67 SER A C 1
ATOM 532 O O . SER A 1 67 ? -23.608 -19.351 17.381 1.00 92.31 67 SER A O 1
ATOM 534 N N . ALA A 1 68 ? -22.217 -20.251 15.858 1.00 92.62 68 ALA A N 1
ATOM 535 C CA . ALA A 1 68 ? -21.217 -20.742 16.802 1.00 92.62 68 ALA A CA 1
ATOM 536 C C . ALA A 1 68 ? -20.503 -19.610 17.566 1.00 92.62 68 ALA A C 1
ATOM 538 O O . ALA A 1 68 ? -20.263 -19.724 18.764 1.00 92.62 68 ALA A O 1
ATOM 539 N N . LEU A 1 69 ? -20.174 -18.501 16.895 1.00 94.62 69 LEU A N 1
ATOM 540 C CA . LEU A 1 69 ? -19.479 -17.362 17.507 1.00 94.62 69 LEU A CA 1
ATOM 541 C C . LEU A 1 69 ? -20.378 -16.557 18.452 1.00 94.62 69 LEU A C 1
ATOM 543 O O . LEU A 1 69 ? -19.921 -16.106 19.506 1.00 94.62 69 LEU A O 1
ATOM 547 N N . VAL A 1 70 ? -21.650 -16.371 18.096 1.00 93.75 70 VAL A N 1
ATOM 548 C CA . VAL A 1 70 ? -22.629 -15.708 18.967 1.00 93.75 70 VAL A CA 1
ATOM 549 C C . VAL A 1 70 ? -23.034 -16.627 20.119 1.00 93.75 70 VAL A C 1
ATOM 551 O O . VAL A 1 70 ? -23.265 -16.127 21.214 1.00 93.75 70 VAL A O 1
ATOM 554 N N . GLY A 1 71 ? -23.048 -17.947 19.901 1.00 87.81 71 GLY A N 1
ATOM 555 C CA . GLY A 1 71 ? -23.391 -18.928 20.929 1.00 87.81 71 GLY A CA 1
ATOM 556 C C . GLY A 1 71 ? -24.863 -18.850 21.327 1.00 87.81 71 GLY A C 1
ATOM 557 O O . GLY A 1 71 ? -25.171 -18.901 22.511 1.00 87.81 71 GLY A O 1
ATOM 558 N N . VAL A 1 72 ? -25.760 -18.655 20.351 1.00 86.25 72 VAL A N 1
ATOM 559 C CA . VAL A 1 72 ? -27.208 -18.558 20.601 1.00 86.25 72 VAL A CA 1
ATOM 560 C C . VAL A 1 72 ? -27.747 -19.941 20.993 1.00 86.25 72 VAL A C 1
ATOM 562 O O . VAL A 1 72 ? -27.688 -20.839 20.154 1.00 86.25 72 VAL A O 1
ATOM 565 N N . PRO A 1 73 ? -28.258 -20.130 22.225 1.00 84.38 73 PRO A N 1
ATOM 566 C CA . PRO A 1 73 ? -28.952 -21.357 22.606 1.00 84.38 73 PRO A CA 1
ATOM 567 C C . PRO A 1 73 ? -30.382 -21.373 22.044 1.00 84.38 73 PRO A C 1
ATOM 569 O O . PRO A 1 73 ? -30.933 -20.319 21.719 1.00 84.38 73 PRO A O 1
ATOM 572 N N . ASP A 1 74 ? -31.014 -22.549 21.999 1.00 83.94 74 ASP A N 1
ATOM 573 C CA . ASP A 1 74 ? -32.425 -22.683 21.595 1.00 83.94 74 ASP A CA 1
ATOM 574 C C . ASP A 1 74 ? -33.372 -21.926 22.547 1.00 83.94 74 ASP A C 1
ATOM 576 O O . ASP A 1 74 ? -34.396 -21.381 22.131 1.00 83.94 74 ASP A O 1
ATOM 580 N N . THR A 1 75 ? -33.005 -21.842 23.830 1.00 86.06 75 THR A N 1
ATOM 581 C CA . THR A 1 75 ? -33.715 -21.087 24.870 1.00 86.06 75 THR A CA 1
ATOM 582 C C . THR A 1 75 ? -32.731 -20.374 25.793 1.00 86.06 75 THR A C 1
ATOM 584 O O . THR A 1 75 ? -31.654 -20.889 26.081 1.00 86.06 75 THR A O 1
ATOM 587 N N . TYR A 1 76 ? -33.100 -19.190 26.289 1.00 87.19 76 TYR A N 1
ATOM 588 C CA . TYR A 1 76 ? -32.269 -18.431 27.226 1.00 87.19 76 TYR A CA 1
ATOM 589 C C . TYR A 1 76 ? -32.669 -18.704 28.675 1.00 87.19 76 TYR A C 1
ATOM 591 O O . TYR A 1 76 ? -33.793 -18.397 29.068 1.00 87.19 76 TYR A O 1
ATOM 599 N N . ASP A 1 77 ? -31.715 -19.160 29.485 1.00 83.88 77 ASP A N 1
ATOM 600 C CA . ASP A 1 77 ? -31.937 -19.433 30.913 1.00 83.88 77 ASP A CA 1
ATOM 601 C C . ASP A 1 77 ? -32.016 -18.156 31.769 1.00 83.88 77 ASP A C 1
ATOM 603 O O . ASP A 1 77 ? -32.458 -18.184 32.916 1.00 83.88 77 ASP A O 1
ATOM 607 N N . SER A 1 78 ? -31.564 -17.010 31.239 1.00 84.12 78 SER A N 1
ATOM 608 C CA . SER A 1 78 ? -31.611 -15.724 31.941 1.00 84.12 78 SER A CA 1
ATOM 609 C C . SER A 1 78 ? -31.573 -14.515 31.001 1.00 84.12 78 SER A C 1
ATOM 611 O O . SER A 1 78 ? -31.101 -14.586 29.862 1.00 84.12 78 SER A O 1
ATOM 613 N N . VAL A 1 79 ? -32.000 -13.354 31.516 1.00 82.88 79 VAL A N 1
ATOM 614 C CA . VAL A 1 79 ? -31.838 -12.054 30.837 1.00 82.88 79 VAL A CA 1
ATOM 615 C C . VAL A 1 79 ? -30.358 -11.743 30.583 1.00 82.88 79 VAL A C 1
ATOM 617 O O . VAL A 1 79 ? -30.028 -11.182 29.541 1.00 82.88 79 VAL A O 1
ATOM 620 N N . ALA A 1 80 ? -29.460 -12.155 31.485 1.00 81.94 80 ALA A N 1
ATOM 621 C CA . ALA A 1 80 ? -28.018 -11.985 31.315 1.00 81.94 80 ALA A CA 1
ATOM 622 C C . ALA A 1 80 ? -27.490 -12.796 30.119 1.00 81.94 80 ALA A C 1
ATOM 624 O O . ALA A 1 80 ? -26.803 -12.239 29.268 1.00 81.94 80 ALA A O 1
ATOM 625 N N . ALA A 1 81 ? -27.885 -14.066 29.986 1.00 84.69 81 ALA A N 1
ATOM 626 C CA . ALA A 1 81 ? -27.512 -14.894 28.835 1.00 84.69 81 ALA A CA 1
ATOM 627 C C . ALA A 1 81 ? -28.026 -14.302 27.509 1.00 84.69 81 ALA A C 1
ATOM 629 O O . ALA A 1 81 ? -27.303 -14.258 26.513 1.00 84.69 81 ALA A O 1
ATOM 630 N N . LYS A 1 82 ? -29.256 -13.769 27.507 1.00 88.81 82 LYS A N 1
ATOM 631 C CA . LYS A 1 82 ? -29.812 -13.057 26.347 1.00 88.81 82 LYS A CA 1
ATOM 632 C C . LYS A 1 82 ? -29.026 -11.783 26.020 1.00 88.81 82 LYS A C 1
ATOM 634 O O . LYS A 1 82 ? -28.780 -11.496 24.849 1.00 88.81 82 LYS A O 1
ATOM 639 N N . ALA A 1 83 ? -28.620 -11.031 27.041 1.00 87.62 83 ALA A N 1
ATOM 640 C CA . ALA A 1 83 ? -27.801 -9.835 26.893 1.00 87.62 83 ALA A CA 1
ATOM 641 C C . ALA A 1 83 ? -26.416 -10.133 26.300 1.00 87.62 83 ALA A C 1
ATOM 643 O O . ALA A 1 83 ? -25.999 -9.424 25.386 1.00 87.62 83 ALA A O 1
ATOM 644 N N . ASP A 1 84 ? -25.724 -11.176 26.767 1.00 89.56 84 ASP A N 1
ATOM 645 C CA . ASP A 1 84 ? -24.422 -11.570 26.212 1.00 89.56 84 ASP A CA 1
ATOM 646 C C . ASP A 1 84 ? -24.529 -11.960 24.740 1.00 89.56 84 ASP A C 1
ATOM 648 O O . ASP A 1 84 ? -23.842 -11.378 23.899 1.00 89.56 84 ASP A O 1
ATOM 652 N N . ALA A 1 85 ? -25.475 -12.839 24.393 1.00 91.62 85 ALA A N 1
ATOM 653 C CA . ALA A 1 85 ? -25.715 -13.216 23.002 1.00 91.62 85 ALA A CA 1
ATOM 654 C C . ALA A 1 85 ? -26.029 -11.990 22.119 1.00 91.62 85 ALA A C 1
ATOM 656 O O . ALA A 1 85 ? -25.515 -11.873 21.003 1.00 91.62 85 ALA A O 1
ATOM 657 N N . ALA A 1 86 ? -26.817 -11.030 22.619 1.00 91.56 86 ALA A N 1
ATOM 658 C CA . ALA A 1 86 ? -27.108 -9.792 21.899 1.00 91.56 86 ALA A CA 1
ATOM 659 C C . ALA A 1 86 ? -25.854 -8.920 21.692 1.00 91.56 86 ALA A C 1
ATOM 661 O O . ALA A 1 86 ? -25.635 -8.409 20.590 1.00 91.56 86 ALA A O 1
ATOM 662 N N . VAL A 1 87 ? -25.001 -8.775 22.712 1.00 93.44 87 VAL A N 1
ATOM 663 C CA . VAL A 1 87 ? -23.747 -8.008 22.624 1.00 93.44 87 VAL A CA 1
ATOM 664 C C . VAL A 1 87 ? -22.749 -8.682 21.682 1.00 93.44 87 VAL A C 1
ATOM 666 O O . VAL A 1 87 ? -22.167 -8.008 20.829 1.00 93.44 87 VAL A O 1
ATOM 669 N N . ARG A 1 88 ? -22.597 -10.007 21.761 1.00 95.50 88 ARG A N 1
ATOM 670 C CA . ARG A 1 88 ? -21.767 -10.808 20.847 1.00 95.50 88 ARG A CA 1
ATOM 671 C C . ARG A 1 88 ? -22.244 -10.683 19.405 1.00 95.50 88 ARG A C 1
ATOM 673 O O . ARG A 1 88 ? -21.438 -10.427 18.510 1.00 95.50 88 ARG A O 1
ATOM 680 N N . GLY A 1 89 ? -23.556 -10.782 19.187 1.00 95.81 89 GLY A N 1
ATOM 681 C CA . GLY A 1 89 ? -24.185 -10.578 17.883 1.00 95.81 89 GLY A CA 1
ATOM 682 C C . GLY A 1 89 ? -23.953 -9.172 17.330 1.00 95.81 89 GLY A C 1
ATOM 683 O O . GLY A 1 89 ? -23.594 -9.024 16.161 1.00 95.81 89 GLY A O 1
ATOM 684 N N . ARG A 1 90 ? -24.088 -8.134 18.168 1.00 96.25 90 ARG A N 1
ATOM 685 C CA . ARG A 1 90 ? -23.822 -6.744 17.770 1.00 96.25 90 ARG A CA 1
ATOM 686 C C . ARG A 1 90 ? -22.352 -6.521 17.426 1.00 96.25 90 ARG A C 1
ATOM 688 O O . ARG A 1 90 ? -22.072 -5.880 16.419 1.00 96.25 90 ARG A O 1
ATOM 695 N N . TYR A 1 91 ? -21.430 -7.049 18.227 1.00 95.75 91 TYR A N 1
ATOM 696 C CA . TYR A 1 91 ? -19.998 -6.975 17.949 1.00 95.75 91 TYR A CA 1
ATOM 697 C C . TYR A 1 91 ? -19.651 -7.634 16.610 1.00 95.75 91 TYR A C 1
ATOM 699 O O . TYR A 1 91 ? -18.978 -7.019 15.786 1.00 95.75 91 TYR A O 1
ATOM 707 N N . LEU A 1 92 ? -20.148 -8.851 16.368 1.00 97.31 92 LEU A N 1
ATOM 708 C CA . LEU A 1 92 ? -19.872 -9.573 15.129 1.00 97.31 92 LEU A CA 1
ATOM 709 C C . LEU A 1 92 ? -20.442 -8.850 13.902 1.00 97.31 92 LEU A C 1
ATOM 711 O O . LEU A 1 92 ? -19.742 -8.758 12.898 1.00 97.31 92 LEU A O 1
ATOM 715 N N . ASN A 1 93 ? -21.650 -8.278 13.997 1.00 97.06 93 ASN A N 1
ATOM 716 C CA . ASN A 1 93 ? -22.210 -7.430 12.936 1.00 97.06 93 ASN A CA 1
ATOM 717 C C . ASN A 1 93 ? -21.271 -6.271 12.601 1.00 97.06 93 ASN A C 1
ATOM 719 O O . ASN A 1 93 ? -20.871 -6.135 11.457 1.00 97.06 93 ASN A O 1
ATOM 723 N N . LEU A 1 94 ? -20.834 -5.508 13.608 1.00 96.56 94 LEU A N 1
ATOM 724 C CA . LEU A 1 94 ? -19.939 -4.368 13.392 1.00 96.56 94 LEU A CA 1
ATOM 725 C C . LEU A 1 94 ? -18.604 -4.776 12.747 1.00 96.56 94 LEU A C 1
ATOM 727 O O . LEU A 1 94 ? -18.038 -4.018 11.962 1.00 96.56 94 LEU A O 1
ATOM 731 N N . VAL A 1 95 ? -18.077 -5.961 13.076 1.00 96.00 95 VAL A N 1
ATOM 732 C CA . VAL A 1 95 ? -16.861 -6.484 12.436 1.00 96.00 95 VAL A CA 1
ATOM 733 C C . VAL A 1 95 ? -17.118 -6.847 10.976 1.00 96.00 95 VAL A C 1
ATOM 735 O O . VAL A 1 95 ? -16.302 -6.493 10.127 1.00 96.00 95 VAL A O 1
ATOM 738 N N . VAL A 1 96 ? -18.222 -7.539 10.688 1.00 97.19 96 VAL A N 1
ATOM 739 C CA . VAL A 1 96 ? -18.607 -7.929 9.325 1.00 97.19 96 VAL A CA 1
ATOM 740 C C . VAL A 1 96 ? -18.856 -6.692 8.466 1.00 97.19 96 VAL A C 1
ATOM 742 O O . VAL A 1 96 ? -18.203 -6.563 7.437 1.00 97.19 96 VAL A O 1
ATOM 745 N N . ASP A 1 97 ? -19.656 -5.738 8.946 1.00 96.69 97 ASP A N 1
ATOM 746 C CA . ASP A 1 97 ? -19.942 -4.476 8.251 1.00 96.69 97 ASP A CA 1
ATOM 747 C C . ASP A 1 97 ? -18.631 -3.750 7.899 1.00 96.69 97 ASP A C 1
ATOM 749 O O . ASP A 1 97 ? -18.404 -3.311 6.772 1.00 96.69 97 ASP A O 1
ATOM 753 N N . ARG A 1 98 ? -17.682 -3.705 8.844 1.00 92.56 98 ARG A N 1
ATOM 754 C CA . ARG A 1 98 ? -16.372 -3.087 8.612 1.00 92.56 98 ARG A CA 1
ATOM 755 C C . ARG A 1 98 ? -15.496 -3.860 7.622 1.00 92.56 98 ARG A C 1
ATOM 757 O O . ARG A 1 98 ? -14.621 -3.260 6.988 1.00 92.56 98 ARG A O 1
ATOM 764 N N . LEU A 1 99 ? -15.641 -5.180 7.531 1.00 94.00 99 LEU A N 1
ATOM 765 C CA . LEU A 1 99 ? -14.947 -5.995 6.535 1.00 94.00 99 LEU A CA 1
ATOM 766 C C . LEU A 1 99 ? -15.561 -5.814 5.146 1.00 94.00 99 LEU A C 1
ATOM 768 O O . LEU A 1 99 ? -14.794 -5.730 4.190 1.00 94.00 99 LEU A O 1
ATOM 772 N N . ASP A 1 100 ? -16.881 -5.669 5.042 1.00 95.69 100 ASP A N 1
ATOM 773 C CA . ASP A 1 100 ? -17.568 -5.382 3.780 1.00 95.69 100 ASP A CA 1
ATOM 774 C C . ASP A 1 100 ? -17.175 -4.008 3.233 1.00 95.69 100 ASP A C 1
ATOM 776 O O . ASP A 1 100 ? -16.708 -3.920 2.102 1.00 95.69 100 ASP A O 1
ATOM 780 N N . GLU A 1 101 ? -17.183 -2.957 4.062 1.00 92.00 101 GLU A N 1
ATOM 781 C CA . GLU A 1 101 ? -16.688 -1.628 3.658 1.00 92.00 101 GLU A CA 1
ATOM 782 C C . GLU A 1 101 ? -15.240 -1.681 3.134 1.00 92.00 101 GLU A C 1
ATOM 784 O O . GLU A 1 101 ? -14.816 -0.905 2.274 1.00 92.00 101 GLU A O 1
ATOM 789 N N . ARG A 1 102 ? -14.411 -2.564 3.706 1.00 89.25 102 ARG A N 1
ATOM 790 C CA . ARG A 1 102 ? -13.028 -2.770 3.252 1.00 89.25 102 ARG A CA 1
ATOM 791 C C . ARG A 1 102 ? -12.960 -3.597 1.976 1.00 89.25 102 ARG A C 1
ATOM 793 O O . ARG A 1 102 ? -12.017 -3.404 1.208 1.00 89.25 102 ARG A O 1
ATOM 800 N N . ALA A 1 103 ? -13.896 -4.520 1.784 1.00 91.69 103 ALA A N 1
ATOM 801 C CA . ALA A 1 103 ? -14.026 -5.296 0.567 1.00 91.69 103 ALA A CA 1
ATOM 802 C C . ALA A 1 103 ? -14.416 -4.386 -0.601 1.00 91.69 103 ALA A C 1
ATOM 804 O O . ALA A 1 103 ? -13.748 -4.439 -1.629 1.00 91.69 103 ALA A O 1
ATOM 805 N N . GLU A 1 104 ? -15.391 -3.500 -0.407 1.00 91.25 104 GLU A N 1
ATOM 806 C CA . GLU A 1 104 ? -15.828 -2.498 -1.386 1.00 91.25 104 GLU A CA 1
ATOM 807 C C . GLU A 1 104 ? -14.681 -1.564 -1.774 1.00 91.25 104 GLU A C 1
ATOM 809 O O . GLU A 1 104 ? -14.303 -1.503 -2.940 1.00 91.25 104 GLU A O 1
ATOM 814 N N . LYS A 1 105 ? -13.998 -0.963 -0.789 1.00 85.75 105 LYS A N 1
ATOM 815 C CA . LYS A 1 105 ? -12.804 -0.129 -1.034 1.00 85.75 105 LYS A CA 1
ATOM 816 C C . LYS A 1 105 ? -11.684 -0.856 -1.768 1.00 85.75 105 LYS A C 1
ATOM 818 O O . LYS A 1 105 ? -10.816 -0.220 -2.366 1.00 85.75 105 LYS A O 1
ATOM 823 N N . ARG A 1 106 ? -11.609 -2.184 -1.651 1.00 85.69 106 ARG A N 1
ATOM 824 C CA . ARG A 1 106 ? -10.638 -2.978 -2.408 1.00 85.69 106 ARG A CA 1
ATOM 825 C C . ARG A 1 106 ? -11.089 -3.151 -3.856 1.00 85.69 106 ARG A C 1
ATOM 827 O O . ARG A 1 106 ? -10.231 -3.020 -4.722 1.00 85.69 106 ARG A O 1
ATOM 834 N N . SER A 1 107 ? -12.370 -3.403 -4.096 1.00 88.12 107 SER A N 1
ATOM 835 C CA . SER A 1 107 ? -12.945 -3.483 -5.442 1.00 88.12 107 SER A CA 1
ATOM 836 C C . SER A 1 107 ? -12.847 -2.144 -6.180 1.00 88.12 107 SER A C 1
ATOM 838 O O . SER A 1 107 ? -12.422 -2.111 -7.327 1.00 88.12 107 SER A O 1
ATOM 840 N N . GLU A 1 108 ? -13.109 -1.025 -5.501 1.00 85.62 108 GLU A N 1
ATOM 841 C CA . GLU A 1 108 ? -12.908 0.321 -6.063 1.00 85.62 108 GLU A CA 1
ATOM 842 C C . GLU A 1 108 ? -11.456 0.534 -6.515 1.00 85.62 108 GLU A C 1
ATOM 844 O O . GLU A 1 108 ? -11.201 1.057 -7.593 1.00 85.62 108 GLU A O 1
ATOM 849 N N . ARG A 1 109 ? -10.478 0.075 -5.721 1.00 81.50 109 ARG A N 1
ATOM 850 C CA . ARG A 1 109 ? -9.051 0.177 -6.075 1.00 81.50 109 ARG A CA 1
ATOM 851 C C . ARG A 1 109 ? -8.632 -0.745 -7.203 1.00 81.50 109 ARG A C 1
ATOM 853 O O . ARG A 1 109 ? -7.697 -0.407 -7.919 1.00 81.50 109 ARG A O 1
ATOM 860 N N . GLU A 1 110 ? -9.249 -1.917 -7.308 1.00 86.00 110 GLU A N 1
ATOM 861 C CA . GLU A 1 110 ? -9.057 -2.798 -8.457 1.00 86.00 110 GLU A CA 1
ATOM 862 C C . GLU A 1 110 ? -9.511 -2.091 -9.730 1.00 86.00 110 GLU A C 1
ATOM 864 O O . GLU A 1 110 ? -8.757 -2.060 -10.698 1.00 86.00 110 GLU A O 1
ATOM 869 N N . GLN A 1 111 ? -10.691 -1.470 -9.693 1.00 84.50 111 GLN A N 1
ATOM 870 C CA . GLN A 1 111 ? -11.223 -0.720 -10.821 1.00 84.50 111 GLN A CA 1
ATOM 871 C C . GLN A 1 111 ? -10.333 0.472 -11.165 1.00 84.50 111 GLN A C 1
ATOM 873 O O . GLN A 1 111 ? -9.865 0.550 -12.292 1.00 84.50 111 GLN A O 1
ATOM 878 N N . SER A 1 112 ? -9.962 1.298 -10.179 1.00 81.38 112 SER A N 1
ATOM 879 C CA . SER A 1 112 ? -9.026 2.402 -10.416 1.00 81.38 112 SER A CA 1
ATOM 880 C C . SER A 1 112 ? -7.707 1.916 -11.020 1.00 81.38 112 SER A C 1
ATOM 882 O O . SER A 1 112 ? -7.158 2.580 -11.889 1.00 81.38 112 SER A O 1
ATOM 884 N N . LEU A 1 113 ? -7.177 0.770 -10.566 1.00 79.50 113 LEU A N 1
ATOM 885 C CA . LEU A 1 113 ? -5.954 0.195 -11.129 1.00 79.50 113 LEU A CA 1
ATOM 886 C C . LEU A 1 113 ? -6.143 -0.262 -12.573 1.00 79.50 113 LEU A C 1
ATOM 888 O O . LEU A 1 113 ? -5.220 -0.082 -13.358 1.00 79.50 113 LEU A O 1
ATOM 892 N N . SER A 1 114 ? -7.292 -0.850 -12.907 1.00 84.00 114 SER A N 1
ATOM 893 C CA . SER A 1 114 ? -7.626 -1.178 -14.293 1.00 84.00 114 SER A CA 1
ATOM 894 C C . SER A 1 114 ? -7.655 0.087 -15.140 1.00 84.00 114 SER A C 1
ATOM 896 O O . SER A 1 114 ? -6.893 0.172 -16.093 1.00 84.00 114 SER A O 1
ATOM 898 N N . ASP A 1 115 ? -8.429 1.088 -14.722 1.00 81.00 115 ASP A N 1
ATOM 899 C CA . ASP A 1 115 ? -8.602 2.345 -15.452 1.00 81.00 115 ASP A CA 1
ATOM 900 C C . ASP A 1 115 ? -7.250 3.034 -15.677 1.00 81.00 115 ASP A C 1
ATOM 902 O O . ASP A 1 115 ? -6.899 3.405 -16.789 1.00 81.00 115 ASP A O 1
ATOM 906 N N . ALA A 1 116 ? -6.422 3.112 -14.633 1.00 76.19 116 ALA A N 1
ATOM 907 C CA . ALA A 1 116 ? -5.113 3.738 -14.728 1.00 76.19 116 ALA A CA 1
ATOM 908 C C . ALA A 1 116 ? -4.105 2.922 -15.558 1.00 76.19 116 ALA A C 1
ATOM 910 O O . ALA A 1 116 ? -3.162 3.511 -16.075 1.00 76.19 116 ALA A O 1
ATOM 911 N N . LEU A 1 117 ? -4.254 1.592 -15.661 1.00 78.50 117 LEU A N 1
ATOM 912 C CA . LEU A 1 117 ? -3.477 0.760 -16.590 1.00 78.50 117 LEU A CA 1
ATOM 913 C C . LEU A 1 117 ? -3.962 0.929 -18.033 1.00 78.50 117 LEU A C 1
ATOM 915 O O . LEU A 1 117 ? -3.146 0.845 -18.947 1.00 78.50 117 LEU A O 1
ATOM 919 N N . ASP A 1 118 ? -5.251 1.170 -18.240 1.00 81.19 118 ASP A N 1
ATOM 920 C CA . ASP A 1 118 ? -5.838 1.365 -19.562 1.00 81.19 118 ASP A CA 1
ATOM 921 C C . ASP A 1 118 ? -5.510 2.766 -20.114 1.00 81.19 118 ASP A C 1
ATOM 923 O O . ASP A 1 118 ? -5.088 2.876 -21.263 1.00 81.19 118 ASP A O 1
ATOM 927 N N . ASP A 1 119 ? -5.546 3.811 -19.274 1.00 76.00 119 ASP A N 1
ATOM 928 C CA . ASP A 1 119 ? -5.200 5.212 -19.605 1.00 76.00 119 ASP A CA 1
ATOM 929 C C . ASP A 1 119 ? -3.793 5.393 -20.207 1.00 76.00 119 ASP A C 1
ATOM 931 O O . ASP A 1 119 ? -3.449 6.441 -20.757 1.00 76.00 119 ASP A O 1
ATOM 935 N N . ILE A 1 120 ? -2.938 4.391 -20.033 1.00 72.38 120 ILE A N 1
ATOM 936 C CA . ILE A 1 120 ? -1.495 4.459 -20.269 1.00 72.38 120 ILE A CA 1
ATOM 937 C C . ILE A 1 120 ? -1.037 3.392 -21.271 1.00 72.38 120 ILE A C 1
ATOM 939 O O . ILE A 1 120 ? 0.158 3.079 -21.352 1.00 72.38 120 ILE A O 1
ATOM 943 N N . ASP A 1 121 ? -1.998 2.761 -21.952 1.00 75.31 121 ASP A N 1
ATOM 944 C CA . ASP A 1 121 ? -1.808 1.610 -22.837 1.00 75.31 121 ASP A CA 1
ATOM 945 C C . ASP A 1 121 ? -1.016 0.466 -22.171 1.00 75.31 121 ASP A C 1
ATOM 947 O O . ASP A 1 121 ? -0.173 -0.221 -22.775 1.00 75.31 121 ASP A O 1
ATOM 951 N N . GLY A 1 122 ? -1.251 0.282 -20.873 1.00 76.50 122 GLY A N 1
ATOM 952 C CA . GLY A 1 122 ? -0.684 -0.751 -20.024 1.00 76.50 122 GLY A CA 1
ATOM 953 C C . GLY A 1 122 ? -1.313 -2.128 -20.256 1.00 76.50 122 GLY A C 1
ATOM 954 O O . GLY A 1 122 ? -2.224 -2.306 -21.061 1.00 76.50 122 GLY A O 1
ATOM 955 N N . PRO A 1 123 ? -0.790 -3.177 -19.603 1.00 81.38 123 PRO A N 1
ATOM 956 C CA . PRO A 1 123 ? -1.415 -4.488 -19.644 1.00 81.38 123 PRO A CA 1
ATOM 957 C C . PRO A 1 123 ? -2.706 -4.494 -18.822 1.00 81.38 123 PRO A C 1
ATOM 959 O O . PRO A 1 123 ? -2.675 -4.203 -17.628 1.00 81.38 123 PRO A O 1
ATOM 962 N N . SER A 1 124 ? -3.810 -4.932 -19.428 1.00 85.88 124 SER A N 1
ATOM 963 C CA . SER A 1 124 ? -5.072 -5.118 -18.709 1.00 85.88 124 SER A CA 1
ATOM 964 C C . SER A 1 124 ? -4.925 -6.104 -17.541 1.00 85.88 124 SER A C 1
ATOM 966 O O . SER A 1 124 ? -4.163 -7.080 -17.606 1.00 85.88 124 SER A O 1
ATOM 968 N N . LEU A 1 125 ? -5.711 -5.915 -16.476 1.00 83.81 125 LEU A N 1
ATOM 969 C CA . LEU A 1 125 ? -5.718 -6.830 -15.326 1.00 83.81 125 LEU A CA 1
ATOM 970 C C . LEU A 1 125 ? -6.036 -8.279 -15.728 1.00 83.81 125 LEU A C 1
ATOM 972 O O . LEU A 1 125 ? -5.460 -9.221 -15.176 1.00 83.81 125 LEU A O 1
ATOM 976 N N . SER A 1 126 ? -6.906 -8.476 -16.722 1.00 84.94 126 SER A N 1
ATOM 977 C CA . SER A 1 126 ? -7.217 -9.799 -17.275 1.00 84.94 126 SER A CA 1
ATOM 978 C C . SER A 1 126 ? -5.993 -10.461 -17.918 1.00 84.94 126 SER A C 1
ATOM 980 O O . SER A 1 126 ? -5.756 -11.656 -17.712 1.00 84.94 126 SER A O 1
ATOM 982 N N . ARG A 1 127 ? -5.153 -9.692 -18.621 1.00 82.88 127 ARG A N 1
ATOM 983 C CA . ARG A 1 127 ? -3.892 -10.179 -19.196 1.00 82.88 127 ARG A CA 1
ATOM 984 C C . ARG A 1 127 ? -2.871 -10.521 -18.114 1.00 82.88 127 ARG A C 1
ATOM 986 O O . ARG A 1 127 ? -2.183 -11.535 -18.241 1.00 82.88 127 ARG A O 1
ATOM 993 N N . LEU A 1 128 ? -2.801 -9.741 -17.031 1.00 83.19 128 LEU A N 1
ATOM 994 C CA . LEU A 1 128 ? -1.945 -10.050 -15.876 1.00 83.19 128 LEU A CA 1
ATOM 995 C C . LEU A 1 128 ? -2.336 -11.383 -15.219 1.00 83.19 128 LEU A C 1
ATOM 997 O O . LEU A 1 128 ? -1.466 -12.215 -14.958 1.00 83.19 128 LEU A O 1
ATOM 1001 N N . ARG A 1 129 ? -3.639 -11.611 -15.005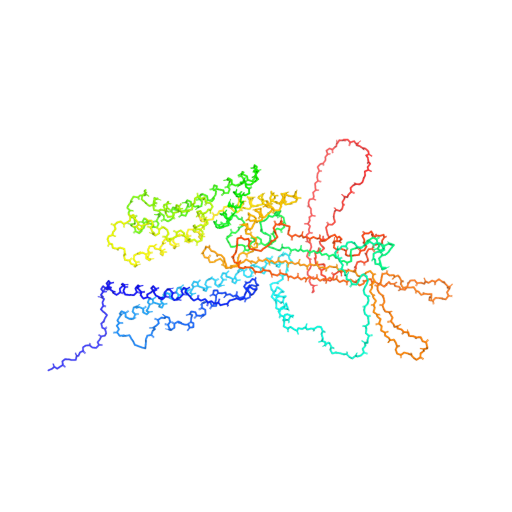 1.00 87.44 129 ARG A N 1
ATOM 1002 C CA . ARG A 1 129 ? -4.182 -12.871 -14.459 1.00 87.44 129 ARG A CA 1
ATOM 1003 C C . ARG A 1 129 ? -3.875 -14.058 -15.368 1.00 87.44 129 ARG A C 1
ATOM 1005 O O . ARG A 1 129 ? -3.296 -15.041 -14.920 1.00 87.44 129 ARG A O 1
ATOM 1012 N N . THR A 1 130 ? -4.148 -13.915 -16.663 1.00 81.88 130 THR A N 1
ATOM 1013 C CA . THR A 1 130 ? -3.883 -14.965 -17.659 1.00 81.88 130 THR A CA 1
ATOM 1014 C C . THR A 1 130 ? -2.401 -15.336 -17.710 1.00 81.88 130 THR A C 1
ATOM 1016 O O . THR A 1 130 ? -2.054 -16.513 -17.711 1.00 81.88 130 THR A O 1
ATOM 1019 N N . THR A 1 131 ? -1.506 -14.342 -17.699 1.00 76.44 131 THR A N 1
ATOM 1020 C CA . THR A 1 131 ? -0.053 -14.585 -17.733 1.00 76.44 131 THR A CA 1
ATOM 1021 C C . THR A 1 131 ? 0.421 -15.301 -16.465 1.00 76.44 131 THR A C 1
ATOM 1023 O O . THR A 1 131 ? 1.269 -16.194 -16.521 1.00 76.44 131 THR A O 1
ATOM 1026 N N . TYR A 1 132 ? -0.156 -14.948 -15.316 1.00 78.75 132 TYR A N 1
ATOM 1027 C CA . TYR A 1 132 ? 0.116 -15.612 -14.048 1.00 78.75 132 TYR A CA 1
ATOM 1028 C C . TYR A 1 132 ? -0.347 -17.078 -14.027 1.00 78.75 132 TYR A C 1
ATOM 1030 O O . TYR A 1 132 ? 0.384 -17.945 -13.541 1.00 78.75 132 TYR A O 1
ATOM 1038 N N . ASP A 1 133 ? -1.527 -17.367 -14.576 1.00 78.31 133 ASP A N 1
ATOM 1039 C CA . ASP A 1 133 ? -2.061 -18.728 -14.659 1.00 78.31 133 ASP A CA 1
ATOM 1040 C C . ASP A 1 133 ? -1.304 -19.590 -15.678 1.00 78.31 133 ASP A C 1
ATOM 1042 O O . ASP A 1 133 ? -0.993 -20.747 -15.384 1.00 78.31 133 ASP A O 1
ATOM 1046 N N . ALA A 1 134 ? -0.921 -19.021 -16.826 1.00 72.19 134 ALA A N 1
ATOM 1047 C CA . ALA A 1 134 ? -0.131 -19.703 -17.852 1.00 72.19 134 ALA A CA 1
ATOM 1048 C C . ALA A 1 134 ? 1.223 -20.188 -17.310 1.00 72.19 134 ALA A C 1
ATOM 1050 O O . ALA A 1 134 ? 1.585 -21.348 -17.502 1.00 72.19 134 ALA A O 1
ATOM 1051 N N . ARG A 1 135 ? 1.927 -19.354 -16.528 1.00 66.69 135 ARG A N 1
ATOM 1052 C CA . ARG A 1 135 ? 3.180 -19.748 -15.857 1.00 66.69 135 ARG A CA 1
ATOM 1053 C C . ARG A 1 135 ? 3.010 -21.003 -14.990 1.00 66.69 135 ARG A C 1
ATOM 1055 O O . ARG A 1 135 ? 3.910 -21.832 -14.908 1.00 66.69 135 ARG A O 1
ATOM 1062 N N . ARG A 1 136 ? 1.859 -21.157 -14.333 1.00 63.84 136 ARG A N 1
ATOM 1063 C CA . ARG A 1 136 ? 1.574 -22.326 -13.489 1.00 63.84 136 ARG A CA 1
ATOM 1064 C C . ARG A 1 136 ? 1.191 -23.581 -14.258 1.00 63.84 136 ARG A C 1
ATOM 1066 O O . ARG A 1 136 ? 1.245 -24.663 -13.678 1.00 63.84 136 ARG A O 1
ATOM 1073 N N . ALA A 1 137 ? 0.730 -23.456 -15.497 1.00 59.41 137 ALA A N 1
ATOM 1074 C CA . ALA A 1 137 ? 0.480 -24.614 -16.346 1.00 59.41 137 ALA A CA 1
ATOM 1075 C C . ALA A 1 137 ? 1.806 -25.262 -16.779 1.00 59.41 137 ALA A C 1
ATOM 1077 O O . ALA A 1 137 ? 1.918 -26.484 -16.750 1.00 59.41 137 ALA A O 1
ATOM 1078 N N . ASP A 1 138 ? 2.829 -24.447 -17.046 1.00 54.06 138 ASP A N 1
ATOM 1079 C CA . ASP A 1 138 ? 4.175 -24.903 -17.421 1.00 54.06 138 ASP A CA 1
ATOM 1080 C C . ASP A 1 138 ? 4.898 -25.625 -16.268 1.00 54.06 138 ASP A C 1
ATOM 1082 O O . ASP A 1 138 ? 5.492 -26.687 -16.452 1.00 54.06 138 ASP A O 1
ATOM 1086 N N . GLU A 1 139 ? 4.746 -25.130 -15.031 1.00 53.59 139 GLU A N 1
ATOM 1087 C CA . GLU A 1 139 ? 5.233 -25.809 -13.813 1.00 53.59 139 GLU A CA 1
ATOM 1088 C C . GLU A 1 139 ? 4.532 -27.166 -13.563 1.00 53.59 139 GLU A C 1
ATOM 1090 O O . GLU A 1 139 ? 5.035 -27.994 -12.803 1.00 53.59 139 GLU A O 1
ATOM 1095 N N . ARG A 1 140 ? 3.394 -27.430 -14.227 1.00 46.91 140 ARG A N 1
ATOM 1096 C CA . ARG A 1 140 ? 2.668 -28.713 -14.212 1.00 46.91 140 ARG A CA 1
ATOM 1097 C C . ARG A 1 140 ? 2.918 -29.543 -15.477 1.00 46.91 140 ARG A C 1
ATOM 1099 O O . ARG A 1 140 ? 2.007 -30.192 -15.980 1.00 46.91 140 ARG A O 1
ATOM 1106 N N . GLY A 1 141 ? 4.161 -29.561 -15.955 1.00 43.38 141 GLY A N 1
ATOM 1107 C CA . GLY A 1 141 ? 4.662 -30.629 -16.820 1.00 43.38 141 GLY A CA 1
ATOM 1108 C C . GLY A 1 141 ? 4.074 -30.652 -18.227 1.00 43.38 141 GLY A C 1
ATOM 1109 O O . GLY A 1 141 ? 3.728 -31.721 -18.722 1.00 43.38 141 GLY A O 1
ATOM 1110 N N . SER A 1 142 ? 4.008 -29.501 -18.895 1.00 43.72 142 SER A N 1
ATOM 1111 C CA . SER A 1 142 ? 3.889 -29.495 -20.355 1.00 43.72 142 SER A CA 1
ATOM 1112 C C . SER A 1 142 ? 5.292 -29.525 -20.955 1.00 43.72 142 SER A C 1
ATOM 1114 O O . SER A 1 142 ? 5.890 -28.499 -21.251 1.00 43.72 142 SER A O 1
ATOM 1116 N N . GLY A 1 143 ? 5.857 -30.728 -21.087 1.00 43.97 143 GLY A N 1
ATOM 1117 C CA . GLY A 1 143 ? 6.991 -30.915 -21.989 1.00 43.97 143 GLY A CA 1
ATOM 1118 C C . GLY A 1 143 ? 6.583 -30.527 -23.420 1.00 43.97 143 GLY A C 1
ATOM 1119 O O . GLY A 1 143 ? 5.402 -30.634 -23.762 1.00 43.97 143 GLY A O 1
ATOM 1120 N N . PRO A 1 144 ? 7.521 -30.088 -24.275 1.00 42.75 144 PRO A N 1
ATOM 1121 C CA . PRO A 1 144 ? 7.228 -29.840 -25.679 1.00 42.75 144 PRO A CA 1
ATOM 1122 C C . PRO A 1 144 ? 6.925 -31.190 -26.339 1.00 42.75 144 PRO A C 1
ATOM 1124 O O . PRO A 1 144 ? 7.833 -31.941 -26.682 1.00 42.75 144 PRO A O 1
ATOM 1127 N N . GLY A 1 145 ? 5.651 -31.558 -26.444 1.00 47.41 145 GLY A N 1
ATOM 1128 C CA . GLY A 1 145 ? 5.293 -32.884 -26.928 1.00 47.41 145 GLY A CA 1
ATOM 1129 C C . GLY A 1 145 ? 3.833 -33.009 -27.317 1.00 47.41 145 GLY A C 1
ATOM 1130 O O . GLY A 1 145 ? 2.963 -33.098 -26.458 1.00 47.41 145 GLY A O 1
ATOM 1131 N N . GLY A 1 146 ? 3.596 -33.103 -28.626 1.00 44.25 146 GLY A N 1
ATOM 1132 C CA . GLY A 1 146 ? 2.380 -33.708 -29.168 1.00 44.25 146 GLY A CA 1
ATOM 1133 C C . GLY A 1 146 ? 1.378 -32.737 -29.779 1.00 44.25 146 GLY A C 1
ATOM 1134 O O . GLY A 1 146 ? 0.212 -32.733 -29.395 1.00 44.25 146 GLY A O 1
ATOM 1135 N N . GLY A 1 147 ? 1.796 -31.957 -30.778 1.00 38.72 147 GLY A N 1
ATOM 1136 C CA . GLY A 1 147 ? 0.839 -31.452 -31.762 1.00 38.72 147 GLY A CA 1
ATOM 1137 C C . GLY A 1 147 ? 0.309 -32.624 -32.607 1.00 38.72 147 GLY A C 1
ATOM 1138 O O . GLY A 1 147 ? 1.115 -33.415 -33.097 1.00 38.72 147 GLY A O 1
ATOM 1139 N N . PRO A 1 148 ? -1.012 -32.782 -32.795 1.00 51.72 148 PRO A N 1
ATOM 1140 C CA . PRO A 1 148 ? -1.548 -33.820 -33.662 1.00 51.72 148 PRO A CA 1
ATOM 1141 C C . PRO A 1 148 ? -1.485 -33.350 -35.120 1.00 51.72 148 PRO A C 1
ATOM 1143 O O . PRO A 1 148 ? -2.278 -32.486 -35.489 1.00 51.72 148 PRO A O 1
ATOM 1146 N N . ARG A 1 149 ? -0.567 -33.894 -35.940 1.00 45.72 149 ARG A N 1
ATOM 1147 C CA . ARG A 1 149 ? -0.686 -34.049 -37.415 1.00 45.72 149 ARG A CA 1
ATOM 1148 C C . ARG A 1 149 ? 0.587 -34.662 -38.025 1.00 45.72 149 ARG A C 1
ATOM 1150 O O . ARG A 1 149 ? 1.679 -34.401 -37.547 1.00 45.72 149 ARG A O 1
ATOM 1157 N N . GLY A 1 150 ? 0.399 -35.529 -39.023 1.00 48.53 150 GLY A N 1
ATOM 1158 C CA . GLY A 1 150 ? 1.361 -36.544 -39.474 1.00 48.53 150 GLY A CA 1
ATOM 1159 C C . GLY A 1 150 ? 2.642 -36.078 -40.178 1.00 48.53 150 GLY A C 1
ATOM 1160 O O . GLY A 1 150 ? 2.698 -34.981 -40.722 1.00 48.53 150 GLY A O 1
ATOM 1161 N N . ASP A 1 151 ? 3.621 -36.989 -40.149 1.00 56.22 151 ASP A N 1
ATOM 1162 C CA . ASP A 1 151 ? 4.892 -37.138 -40.884 1.00 56.22 151 ASP A CA 1
ATOM 1163 C C . ASP A 1 151 ? 5.255 -36.087 -41.950 1.00 56.22 151 ASP A C 1
ATOM 1165 O O . ASP A 1 151 ? 5.393 -36.404 -43.135 1.00 56.22 151 ASP A O 1
ATOM 1169 N N . LEU A 1 152 ? 5.508 -34.847 -41.535 1.00 60.75 152 LEU A N 1
ATOM 1170 C CA . LEU A 1 152 ? 6.427 -33.973 -42.259 1.00 60.75 152 LEU A CA 1
ATOM 1171 C C . LEU A 1 152 ? 7.647 -33.738 -41.370 1.00 60.75 152 LEU A C 1
ATOM 1173 O O . LEU A 1 152 ? 7.560 -33.033 -40.363 1.00 60.75 152 LEU A O 1
ATOM 1177 N N . ASP A 1 153 ? 8.777 -34.331 -41.750 1.00 73.19 153 ASP A N 1
ATOM 1178 C CA . ASP A 1 153 ? 10.067 -34.019 -41.144 1.00 73.19 153 ASP A CA 1
ATOM 1179 C C . ASP A 1 153 ? 10.471 -32.617 -41.612 1.00 73.19 153 ASP A C 1
ATOM 1181 O O . ASP A 1 153 ? 10.840 -32.400 -42.771 1.00 73.19 153 ASP A O 1
ATOM 1185 N N . LEU A 1 154 ? 10.310 -31.646 -40.714 1.00 77.19 154 LEU A N 1
ATOM 1186 C CA . LEU A 1 154 ? 10.708 -30.258 -40.906 1.00 77.19 154 LEU A CA 1
ATOM 1187 C C . LEU A 1 154 ? 11.964 -29.988 -40.081 1.00 77.19 154 LEU A C 1
ATOM 1189 O O . LEU A 1 154 ? 11.956 -30.166 -38.861 1.00 77.19 154 LEU A O 1
ATOM 1193 N N . HIS A 1 155 ? 13.022 -29.514 -40.733 1.00 80.69 155 HIS A N 1
ATOM 1194 C CA . HIS A 1 155 ? 14.203 -28.988 -40.063 1.00 80.69 155 HIS A CA 1
ATOM 1195 C C . HIS A 1 155 ? 14.192 -27.461 -40.143 1.00 80.69 155 HIS A C 1
ATOM 1197 O O . HIS A 1 155 ? 13.992 -26.893 -41.214 1.00 80.69 155 HIS A O 1
ATOM 1203 N N . VAL A 1 156 ? 14.362 -26.790 -39.004 1.00 84.06 156 VAL A N 1
ATOM 1204 C CA . VAL A 1 156 ? 14.343 -25.325 -38.915 1.00 84.06 156 VAL A CA 1
ATOM 1205 C C . VAL A 1 156 ? 15.735 -24.842 -38.535 1.00 84.06 156 VAL A C 1
ATOM 1207 O O . VAL A 1 156 ? 16.249 -25.218 -37.483 1.00 84.06 156 VAL A O 1
ATOM 1210 N N . ASP A 1 157 ? 16.309 -23.981 -39.370 1.00 83.69 157 ASP A N 1
ATOM 1211 C CA . ASP A 1 157 ? 17.629 -23.382 -39.185 1.00 83.69 157 ASP A CA 1
ATOM 1212 C C . ASP A 1 157 ? 17.514 -21.851 -39.136 1.00 83.69 157 ASP A C 1
ATOM 1214 O O . ASP A 1 157 ? 17.205 -21.182 -40.125 1.00 83.69 157 ASP A O 1
ATOM 1218 N N . GLY A 1 158 ? 17.733 -21.290 -37.948 1.00 84.00 158 GLY A N 1
ATOM 1219 C CA . GLY A 1 158 ? 17.803 -19.851 -37.725 1.00 84.00 158 GLY A CA 1
ATOM 1220 C C . GLY A 1 158 ? 19.252 -19.407 -37.569 1.00 84.00 158 GLY A C 1
ATOM 1221 O O . GLY A 1 158 ? 20.014 -20.017 -36.826 1.00 84.00 158 GLY A O 1
ATOM 1222 N N . SER A 1 159 ? 19.628 -18.304 -38.212 1.00 82.94 159 SER A N 1
ATOM 1223 C CA . SER A 1 159 ? 20.958 -17.713 -38.080 1.00 82.94 159 SER A CA 1
ATOM 1224 C C . SER A 1 159 ? 20.852 -16.228 -37.700 1.00 82.94 159 SER A C 1
ATOM 1226 O O . SER A 1 159 ? 20.296 -15.439 -38.475 1.00 82.94 159 SER A O 1
ATOM 1228 N N . PRO A 1 160 ? 21.332 -15.822 -36.503 1.00 82.69 160 PRO A N 1
ATOM 1229 C CA . PRO A 1 160 ? 21.894 -16.675 -35.444 1.00 82.69 160 PRO A CA 1
ATOM 1230 C C . PRO A 1 160 ? 20.865 -17.664 -34.855 1.00 82.69 160 PRO A C 1
ATOM 1232 O O . PRO A 1 160 ? 19.673 -17.351 -34.850 1.00 82.69 160 PRO A O 1
ATOM 1235 N N . PRO A 1 161 ? 21.304 -18.812 -34.294 1.00 79.12 161 PRO A N 1
ATOM 1236 C CA . PRO A 1 161 ? 20.400 -19.832 -33.737 1.00 79.12 161 PRO A CA 1
ATOM 1237 C C . PRO A 1 161 ? 19.580 -19.311 -32.554 1.00 79.12 161 PRO A C 1
ATOM 1239 O O . PRO A 1 161 ? 18.444 -19.727 -32.342 1.00 79.12 161 PRO A O 1
ATOM 1242 N N . TYR A 1 162 ? 20.129 -18.339 -31.823 1.00 81.12 162 TYR A N 1
ATOM 1243 C CA . TYR A 1 162 ? 19.429 -17.594 -30.785 1.00 81.12 162 TYR A CA 1
ATOM 1244 C C . TYR A 1 162 ? 19.592 -16.100 -31.038 1.00 81.12 162 TYR A C 1
ATOM 1246 O O . TYR A 1 162 ? 20.709 -15.604 -31.206 1.00 81.12 162 TYR A O 1
ATOM 1254 N N . LEU A 1 163 ? 18.477 -15.369 -31.038 1.00 87.12 163 LEU A N 1
ATOM 1255 C CA . LEU A 1 163 ? 18.519 -13.915 -31.134 1.00 87.12 163 LEU A CA 1
ATOM 1256 C C . LEU A 1 163 ? 19.001 -13.334 -29.799 1.00 87.12 163 LEU A C 1
ATOM 1258 O O . LEU A 1 163 ? 18.460 -13.646 -28.738 1.00 87.12 163 LEU A O 1
ATOM 1262 N N . THR A 1 164 ? 20.021 -12.482 -29.858 1.00 87.94 164 THR A N 1
ATOM 1263 C CA . THR A 1 164 ? 20.643 -11.845 -28.691 1.00 87.94 164 THR A CA 1
ATOM 1264 C C . THR A 1 164 ? 20.411 -10.336 -28.697 1.00 87.94 164 THR A C 1
ATOM 1266 O O . THR A 1 164 ? 20.319 -9.721 -29.760 1.00 87.94 164 THR A O 1
ATOM 1269 N N . LEU A 1 165 ? 20.340 -9.733 -27.503 1.00 89.00 165 LEU A N 1
ATOM 1270 C CA . LEU A 1 165 ? 20.327 -8.272 -27.329 1.00 89.00 165 LEU A CA 1
ATOM 1271 C C . LEU A 1 165 ? 21.690 -7.640 -27.659 1.00 89.00 165 LEU A C 1
ATOM 1273 O O . LEU A 1 165 ? 21.797 -6.431 -27.875 1.00 89.00 165 LEU A O 1
ATOM 1277 N N . THR A 1 166 ? 22.755 -8.445 -27.675 1.00 88.81 166 THR A N 1
ATOM 1278 C CA . THR A 1 166 ? 24.106 -7.991 -28.001 1.00 88.81 166 THR A CA 1
ATOM 1279 C C . THR A 1 166 ? 24.253 -7.738 -29.500 1.00 88.81 166 THR A C 1
ATOM 1281 O O . THR A 1 166 ? 23.720 -8.466 -30.331 1.00 88.81 166 THR A O 1
ATOM 1284 N N . LYS A 1 167 ? 25.028 -6.708 -29.848 1.00 89.44 167 LYS A N 1
ATOM 1285 C CA . LYS A 1 167 ? 25.417 -6.418 -31.230 1.00 89.44 167 LYS A CA 1
ATOM 1286 C C . LYS A 1 167 ? 26.229 -7.582 -31.811 1.00 89.44 167 LYS A C 1
ATOM 1288 O O . LYS A 1 167 ? 27.303 -7.879 -31.287 1.00 89.44 167 LYS A O 1
ATOM 1293 N N . VAL A 1 168 ? 25.747 -8.185 -32.895 1.00 88.31 168 VAL A N 1
ATOM 1294 C CA . VAL A 1 168 ? 26.471 -9.204 -33.668 1.00 88.31 168 VAL A CA 1
ATOM 1295 C C . VAL A 1 168 ? 27.245 -8.505 -34.782 1.00 88.31 168 VAL A C 1
ATOM 1297 O O . VAL A 1 168 ? 26.690 -7.713 -35.542 1.00 88.31 168 VAL A O 1
ATOM 1300 N N . LYS A 1 169 ? 28.554 -8.734 -34.836 1.00 88.19 169 LYS A N 1
ATOM 1301 C CA . LYS A 1 169 ? 29.480 -8.152 -35.814 1.00 88.19 169 LYS A CA 1
ATOM 1302 C C . LYS A 1 169 ? 29.717 -9.121 -36.975 1.00 88.19 169 LYS A C 1
ATOM 1304 O O . LYS A 1 169 ? 29.496 -10.320 -36.823 1.00 88.19 169 LYS A O 1
ATOM 1309 N N . ALA A 1 170 ? 30.243 -8.585 -38.076 1.00 86.19 170 ALA A N 1
ATOM 1310 C CA . ALA A 1 170 ? 30.761 -9.373 -39.194 1.00 86.19 170 ALA A CA 1
ATOM 1311 C C . ALA A 1 170 ? 31.720 -10.467 -38.695 1.00 86.19 170 ALA A C 1
ATOM 1313 O O . ALA A 1 170 ? 32.482 -10.234 -37.747 1.00 86.19 170 ALA A O 1
ATOM 1314 N N . GLY A 1 171 ? 31.666 -11.656 -39.288 1.00 80.25 171 GLY A N 1
ATOM 1315 C CA . GLY A 1 171 ? 32.510 -12.802 -38.952 1.00 80.25 171 GLY A CA 1
ATOM 1316 C C . GLY A 1 171 ? 32.102 -13.580 -37.700 1.00 80.25 171 GLY A C 1
ATOM 1317 O O . GLY A 1 171 ? 32.680 -14.631 -37.431 1.00 80.25 171 GLY A O 1
ATOM 1318 N N . GLN A 1 172 ? 31.136 -13.101 -36.904 1.00 83.00 172 GLN A N 1
ATOM 1319 C CA . GLN A 1 172 ? 30.689 -13.823 -35.702 1.00 83.00 172 GLN A CA 1
ATOM 1320 C C . GLN A 1 172 ? 29.669 -14.919 -36.019 1.00 83.00 172 GLN A C 1
ATOM 1322 O O . GLN A 1 172 ? 29.595 -15.915 -35.301 1.00 83.00 172 GLN A O 1
ATOM 1327 N N . VAL A 1 173 ? 28.875 -14.723 -37.072 1.00 81.75 173 VAL A N 1
ATOM 1328 C CA . VAL A 1 173 ? 27.881 -15.674 -37.573 1.00 81.75 173 VAL A CA 1
ATOM 1329 C C . VAL A 1 173 ? 27.857 -15.542 -39.090 1.00 81.75 173 VAL A C 1
ATOM 1331 O O . VAL A 1 173 ? 27.766 -14.426 -39.585 1.00 81.75 173 VAL A O 1
ATOM 1334 N N . ALA A 1 174 ? 27.889 -16.660 -39.819 1.00 79.56 174 ALA A N 1
ATOM 1335 C CA . ALA A 1 174 ? 28.016 -16.657 -41.281 1.00 79.56 174 ALA A CA 1
ATOM 1336 C C . ALA A 1 174 ? 26.909 -15.874 -42.017 1.00 79.56 174 ALA A C 1
ATOM 1338 O O . ALA A 1 174 ? 27.145 -15.361 -43.101 1.00 79.56 174 ALA A O 1
ATOM 1339 N N . ALA A 1 175 ? 25.712 -15.768 -41.431 1.00 78.44 175 ALA A N 1
ATOM 1340 C CA . ALA A 1 175 ? 24.598 -15.010 -42.008 1.00 78.44 175 ALA A CA 1
ATOM 1341 C C . ALA A 1 175 ? 24.654 -13.494 -41.727 1.00 78.44 175 ALA A C 1
ATOM 1343 O O . ALA A 1 175 ? 23.746 -12.774 -42.124 1.00 78.44 175 ALA A O 1
ATOM 1344 N N . VAL A 1 176 ? 25.658 -13.007 -40.991 1.00 80.12 176 VAL A N 1
ATOM 1345 C CA . VAL A 1 176 ? 25.823 -11.590 -40.642 1.00 80.12 176 VAL A CA 1
ATOM 1346 C C . VAL A 1 176 ? 27.154 -11.115 -41.207 1.00 80.12 176 VAL A C 1
ATOM 1348 O O . VAL A 1 176 ? 28.180 -11.167 -40.533 1.00 80.12 176 VAL A O 1
ATOM 1351 N N . GLU A 1 177 ? 27.125 -10.643 -42.447 1.00 80.50 177 GLU A N 1
ATOM 1352 C CA . GLU A 1 177 ? 28.285 -10.150 -43.192 1.00 80.50 177 GLU A CA 1
ATOM 1353 C C . GLU A 1 177 ? 27.900 -8.926 -44.033 1.00 80.50 177 GLU A C 1
ATOM 1355 O O . GLU A 1 177 ? 26.718 -8.626 -44.204 1.00 80.50 177 GLU A O 1
ATOM 1360 N N . GLY A 1 178 ? 28.897 -8.213 -44.565 1.00 81.56 178 GLY A N 1
ATOM 1361 C CA . GLY A 1 178 ? 28.676 -7.101 -45.497 1.00 81.56 178 GLY A CA 1
ATOM 1362 C C . GLY A 1 178 ? 27.721 -6.032 -44.953 1.00 81.56 178 GLY A C 1
ATOM 1363 O O . GLY A 1 178 ? 27.862 -5.602 -43.808 1.00 81.56 178 GLY A O 1
ATOM 1364 N N . ASP A 1 179 ? 26.739 -5.638 -45.768 1.00 74.31 179 ASP A N 1
ATOM 1365 C CA . ASP A 1 179 ? 25.733 -4.612 -45.441 1.00 74.31 179 ASP A CA 1
ATOM 1366 C C . ASP A 1 179 ? 24.803 -5.008 -44.275 1.00 74.31 179 ASP A C 1
ATOM 1368 O O . ASP A 1 179 ? 24.130 -4.155 -43.696 1.00 74.31 179 ASP A O 1
ATOM 1372 N N . ASP A 1 180 ? 24.763 -6.289 -43.899 1.00 75.00 180 ASP A N 1
ATOM 1373 C CA . ASP A 1 180 ? 23.967 -6.772 -42.768 1.00 75.00 180 ASP A CA 1
ATOM 1374 C C . ASP A 1 180 ? 24.726 -6.729 -41.438 1.00 75.00 180 ASP A C 1
ATOM 1376 O O . ASP A 1 180 ? 24.143 -6.941 -40.367 1.00 75.00 180 ASP A O 1
ATOM 1380 N N . ALA A 1 181 ? 26.023 -6.424 -41.484 1.00 81.44 181 ALA A N 1
ATOM 1381 C CA . ALA A 1 181 ? 26.868 -6.302 -40.319 1.00 81.44 181 ALA A CA 1
ATOM 1382 C C . ALA A 1 181 ? 27.230 -4.834 -40.030 1.00 81.44 181 ALA A C 1
ATOM 1384 O O . ALA A 1 181 ? 27.615 -4.084 -40.920 1.00 81.44 181 ALA A O 1
ATOM 1385 N N . PRO A 1 182 ? 27.240 -4.416 -38.756 1.00 86.62 182 PRO A N 1
ATOM 1386 C CA . PRO A 1 182 ? 26.806 -5.162 -37.578 1.00 86.62 182 PRO A CA 1
ATOM 1387 C C . PRO A 1 182 ? 25.283 -5.063 -37.351 1.00 86.62 182 PRO A C 1
ATOM 1389 O O . PRO A 1 182 ? 24.674 -4.071 -37.731 1.00 86.62 182 PRO A O 1
ATOM 1392 N N . THR A 1 183 ? 24.678 -6.028 -36.652 1.00 87.00 183 THR A N 1
ATOM 1393 C CA . THR A 1 183 ? 23.216 -6.137 -36.439 1.00 87.00 183 THR A CA 1
ATOM 1394 C C . THR A 1 183 ? 22.830 -6.294 -34.964 1.00 87.00 183 THR A C 1
ATOM 1396 O O . THR A 1 183 ? 23.622 -6.781 -34.154 1.00 87.00 183 THR A O 1
ATOM 1399 N N . HIS A 1 184 ? 21.605 -5.894 -34.607 1.00 91.44 184 HIS A N 1
ATOM 1400 C CA . HIS A 1 184 ? 20.933 -6.225 -33.345 1.00 91.44 184 HIS A CA 1
ATOM 1401 C C . HIS A 1 184 ? 19.804 -7.235 -33.613 1.00 91.44 184 HIS A C 1
ATOM 1403 O O . HIS A 1 184 ? 18.684 -6.820 -33.919 1.00 91.44 184 HIS A O 1
ATOM 1409 N N . PRO A 1 185 ? 20.056 -8.556 -33.511 1.00 89.88 185 PRO A N 1
ATOM 1410 C CA . PRO A 1 185 ? 19.060 -9.571 -33.867 1.00 89.88 185 PRO A CA 1
ATOM 1411 C C . PRO A 1 185 ? 17.814 -9.532 -32.971 1.00 89.88 185 PRO A C 1
ATOM 1413 O O . PRO A 1 185 ? 16.709 -9.824 -33.425 1.00 89.88 185 PRO A O 1
ATOM 1416 N N . LEU A 1 186 ? 17.983 -9.154 -31.700 1.00 93.12 186 LEU A N 1
ATOM 1417 C CA . LEU A 1 186 ? 16.903 -8.924 -30.747 1.00 93.12 186 LEU A CA 1
ATOM 1418 C C . LEU A 1 186 ? 17.014 -7.512 -30.177 1.00 93.12 186 LEU A C 1
ATOM 1420 O O . LEU A 1 186 ? 18.096 -7.057 -29.811 1.00 93.12 186 LEU A O 1
ATOM 1424 N N . THR A 1 187 ? 15.875 -6.851 -30.023 1.00 93.44 187 THR A N 1
ATOM 1425 C CA . THR A 1 187 ? 15.756 -5.615 -29.251 1.00 93.44 187 THR A CA 1
ATOM 1426 C C . THR A 1 187 ? 14.662 -5.777 -28.206 1.00 93.44 187 THR A C 1
ATOM 1428 O O . THR A 1 187 ? 13.695 -6.514 -28.409 1.00 93.44 187 THR A O 1
ATOM 1431 N N . ALA A 1 188 ? 14.815 -5.109 -27.070 1.00 92.06 188 ALA A N 1
ATOM 1432 C CA . ALA A 1 188 ? 13.870 -5.174 -25.970 1.00 92.06 188 ALA A CA 1
ATOM 1433 C C . ALA A 1 188 ? 13.566 -3.786 -25.414 1.00 92.06 188 ALA A C 1
ATOM 1435 O O . ALA A 1 188 ? 14.435 -2.918 -25.350 1.00 92.06 188 ALA A O 1
ATOM 1436 N N . ARG A 1 189 ? 12.328 -3.613 -24.964 1.00 88.75 189 ARG A N 1
ATOM 1437 C CA . ARG A 1 189 ? 11.876 -2.493 -24.147 1.00 88.75 189 ARG A CA 1
ATOM 1438 C C . ARG A 1 189 ? 11.197 -3.040 -22.907 1.00 88.75 189 ARG A C 1
ATOM 1440 O O . ARG A 1 189 ? 10.205 -3.759 -23.020 1.00 88.75 189 ARG A O 1
ATOM 1447 N N . ASN A 1 190 ? 11.712 -2.675 -21.747 1.00 85.38 190 ASN A N 1
ATOM 1448 C CA . ASN A 1 190 ? 11.099 -2.925 -20.455 1.00 85.38 190 ASN A CA 1
ATOM 1449 C C . ASN A 1 190 ? 10.424 -1.636 -19.976 1.00 85.38 190 ASN A C 1
ATOM 1451 O O . ASN A 1 190 ? 11.035 -0.572 -20.013 1.00 85.38 190 ASN A O 1
ATOM 1455 N N . VAL A 1 191 ? 9.165 -1.722 -19.559 1.00 83.00 191 VAL A N 1
ATOM 1456 C CA . VAL A 1 191 ? 8.425 -0.605 -18.960 1.00 83.00 191 VAL A CA 1
ATOM 1457 C C . VAL A 1 191 ? 7.972 -1.022 -17.571 1.00 83.00 191 VAL A C 1
ATOM 1459 O O . VAL A 1 191 ? 7.192 -1.963 -17.452 1.00 83.00 191 VAL A O 1
ATOM 1462 N N . ASN A 1 192 ? 8.431 -0.325 -16.538 1.00 78.50 192 ASN A N 1
ATOM 1463 C CA . ASN A 1 192 ? 7.960 -0.453 -15.165 1.00 78.50 192 ASN A CA 1
ATOM 1464 C C . ASN A 1 192 ? 6.806 0.530 -14.923 1.00 78.50 192 ASN A C 1
ATOM 1466 O O . ASN A 1 192 ? 6.998 1.746 -14.946 1.00 78.50 192 ASN A O 1
ATOM 1470 N N . TYR A 1 193 ? 5.607 0.008 -14.665 1.00 74.88 193 TYR A N 1
ATOM 1471 C CA . TYR A 1 193 ? 4.417 0.835 -14.455 1.00 74.88 193 TYR A CA 1
ATOM 1472 C C . TYR A 1 193 ? 4.293 1.387 -13.033 1.00 74.88 193 TYR A C 1
ATOM 1474 O O . TYR A 1 193 ? 3.561 2.354 -12.817 1.00 74.88 193 TYR A O 1
ATOM 1482 N N . ILE A 1 194 ? 4.996 0.807 -12.054 1.00 71.56 194 ILE A N 1
ATOM 1483 C CA . ILE A 1 194 ? 4.971 1.255 -10.659 1.00 71.56 194 ILE A CA 1
ATOM 1484 C C . ILE A 1 194 ? 6.391 1.648 -10.237 1.00 71.56 194 ILE A C 1
ATOM 1486 O O . ILE A 1 194 ? 7.099 0.924 -9.532 1.00 71.56 194 ILE A O 1
ATOM 1490 N N . THR A 1 195 ? 6.805 2.848 -10.637 1.00 60.00 195 THR A N 1
ATOM 1491 C CA . THR A 1 195 ? 8.070 3.448 -10.208 1.00 60.00 195 THR A CA 1
ATOM 1492 C C . THR A 1 195 ? 7.880 4.228 -8.908 1.00 60.00 195 THR A C 1
ATOM 1494 O O . THR A 1 195 ? 7.227 5.268 -8.851 1.00 60.00 195 THR A O 1
ATOM 1497 N N . ILE A 1 196 ? 8.464 3.728 -7.817 1.00 57.34 196 ILE A N 1
ATOM 1498 C CA . ILE A 1 196 ? 8.600 4.484 -6.566 1.00 57.34 196 ILE A CA 1
ATOM 1499 C C . ILE A 1 196 ? 10.064 4.394 -6.109 1.00 57.34 196 ILE A C 1
ATOM 1501 O O . ILE A 1 196 ? 10.628 3.300 -6.132 1.00 57.34 196 ILE A O 1
ATOM 1505 N N . PRO A 1 197 ? 10.703 5.503 -5.692 1.00 49.56 197 PRO A N 1
ATOM 1506 C CA . PRO A 1 197 ? 10.225 6.883 -5.716 1.00 49.56 197 PRO A CA 1
ATOM 1507 C C . PRO A 1 197 ? 10.547 7.565 -7.055 1.00 49.56 197 PRO A C 1
ATOM 1509 O O . PRO A 1 197 ? 11.664 7.487 -7.562 1.00 49.56 197 PRO A O 1
ATOM 1512 N N . TYR A 1 198 ? 9.518 8.221 -7.576 1.00 51.00 198 TYR A N 1
ATOM 1513 C CA . TYR A 1 198 ? 9.437 9.197 -8.664 1.00 51.00 198 TYR A CA 1
ATOM 1514 C C . TYR A 1 198 ? 10.781 9.802 -9.124 1.00 51.00 198 TYR A C 1
ATOM 1516 O O . TYR A 1 198 ? 11.222 10.834 -8.615 1.00 51.00 198 TYR A O 1
ATOM 1524 N N . GLY A 1 199 ? 11.418 9.164 -10.108 1.00 36.09 199 GLY A N 1
ATOM 1525 C CA . GLY A 1 199 ? 12.344 9.831 -11.026 1.00 36.09 199 GLY A CA 1
ATOM 1526 C C . GLY A 1 199 ? 11.532 10.445 -12.168 1.00 36.09 199 GLY A C 1
ATOM 1527 O O . GLY A 1 199 ? 10.578 9.813 -12.606 1.00 36.09 199 GLY A O 1
ATOM 1528 N N . ASP A 1 200 ? 11.865 11.678 -12.560 1.00 39.25 200 ASP A N 1
ATOM 1529 C CA . ASP A 1 200 ? 11.221 12.517 -13.584 1.00 39.25 200 ASP A CA 1
ATOM 1530 C C . ASP A 1 200 ? 9.684 12.455 -13.644 1.00 39.25 200 ASP A C 1
ATOM 1532 O O . ASP A 1 200 ? 9.055 11.551 -14.195 1.00 39.25 200 ASP A O 1
ATOM 1536 N N . ALA A 1 201 ? 9.063 13.510 -13.111 1.00 37.44 201 ALA A N 1
ATOM 1537 C CA . ALA A 1 201 ? 7.617 13.732 -13.040 1.00 37.44 201 ALA A CA 1
ATOM 1538 C C . ALA A 1 201 ? 6.891 13.818 -14.403 1.00 37.44 201 ALA A C 1
ATOM 1540 O O . ALA A 1 201 ? 5.742 14.243 -14.455 1.00 37.44 201 ALA A O 1
ATOM 1541 N N . THR A 1 202 ? 7.525 13.411 -15.499 1.00 37.53 202 THR A N 1
ATOM 1542 C CA . THR A 1 202 ? 6.902 13.278 -16.817 1.00 37.53 202 THR A CA 1
ATOM 1543 C C . THR A 1 202 ? 6.444 11.851 -17.123 1.00 37.53 202 THR A C 1
ATOM 1545 O O . THR A 1 202 ? 5.655 11.683 -18.043 1.00 37.53 202 THR A O 1
ATOM 1548 N N . SER A 1 203 ? 6.876 10.829 -16.362 1.00 42.19 203 SER A N 1
ATOM 1549 C CA . SER A 1 203 ? 6.646 9.416 -16.736 1.00 42.19 203 SER A CA 1
ATOM 1550 C C . SER A 1 203 ? 6.102 8.510 -15.619 1.00 42.19 203 SER A C 1
ATOM 1552 O O . SER A 1 203 ? 6.094 7.296 -15.779 1.00 42.19 203 SER A O 1
ATOM 1554 N N . ALA A 1 204 ? 5.681 9.034 -14.460 1.00 45.38 204 ALA A N 1
ATOM 1555 C CA . ALA A 1 204 ? 5.161 8.199 -13.367 1.00 45.38 204 ALA A CA 1
ATOM 1556 C C . ALA A 1 204 ? 3.704 7.787 -13.629 1.00 45.38 204 ALA A C 1
ATOM 1558 O O . ALA A 1 204 ? 2.761 8.495 -13.273 1.00 45.38 204 ALA A O 1
ATOM 1559 N N . VAL A 1 205 ? 3.544 6.621 -14.248 1.00 51.09 205 VAL A N 1
ATOM 1560 C CA . VAL A 1 205 ? 2.328 6.237 -14.964 1.00 51.09 205 VAL A CA 1
ATOM 1561 C C . VAL A 1 205 ? 1.130 5.866 -14.053 1.00 51.09 205 VAL A C 1
ATOM 1563 O O . VAL A 1 205 ? -0.011 5.980 -14.472 1.00 51.09 205 VAL A O 1
ATOM 1566 N N . LEU A 1 206 ? 1.336 5.531 -12.768 1.00 51.16 206 LEU A N 1
ATOM 1567 C CA . LEU A 1 206 ? 0.258 5.062 -11.865 1.00 51.16 206 LEU A CA 1
ATOM 1568 C C . LEU A 1 206 ? 0.219 5.754 -10.482 1.00 51.16 206 LEU A C 1
ATOM 1570 O O . LEU A 1 206 ? -0.060 5.133 -9.452 1.00 51.16 206 LEU A O 1
ATOM 1574 N N . THR A 1 207 ? 0.496 7.061 -10.413 1.00 51.03 207 THR A N 1
ATOM 1575 C CA . THR A 1 207 ? 0.560 7.799 -9.126 1.00 51.03 207 THR A CA 1
ATOM 1576 C C . THR A 1 207 ? -0.802 7.921 -8.413 1.00 51.03 207 THR A C 1
ATOM 1578 O O . THR A 1 207 ? -0.849 8.058 -7.187 1.00 51.03 207 THR A O 1
ATOM 1581 N N . ALA A 1 208 ? -1.914 7.841 -9.152 1.00 43.75 208 ALA A N 1
ATOM 1582 C CA . ALA A 1 208 ? -3.274 8.031 -8.636 1.00 43.75 208 ALA A CA 1
ATOM 1583 C C . ALA A 1 208 ? -3.786 6.885 -7.735 1.00 43.75 208 ALA A C 1
ATOM 1585 O O . ALA A 1 208 ? -4.741 7.073 -6.986 1.00 43.75 208 ALA A O 1
ATOM 1586 N N . LEU A 1 209 ? -3.135 5.718 -7.754 1.00 47.34 209 LEU A N 1
ATOM 1587 C CA . LEU A 1 209 ? -3.626 4.494 -7.103 1.00 47.34 209 LEU A CA 1
ATOM 1588 C C . LEU A 1 209 ? -3.133 4.288 -5.671 1.00 47.34 209 LEU A C 1
ATOM 1590 O O . LEU A 1 209 ? -3.543 3.346 -4.983 1.00 47.34 209 LEU A O 1
ATOM 1594 N N . LEU A 1 210 ? -2.207 5.127 -5.207 1.00 50.50 210 LEU A N 1
ATOM 1595 C CA . LEU A 1 210 ? -1.580 4.917 -3.912 1.00 50.50 210 LEU A CA 1
ATOM 1596 C C . LEU A 1 210 ? -2.540 5.242 -2.757 1.00 50.50 210 LEU A C 1
ATOM 1598 O O . LEU A 1 210 ? -3.273 6.226 -2.805 1.00 50.50 210 LEU A O 1
ATOM 1602 N N . PRO A 1 211 ? -2.529 4.454 -1.664 1.00 41.94 211 PRO A N 1
ATOM 1603 C CA . PRO A 1 211 ? -3.437 4.687 -0.550 1.00 41.94 211 PRO A CA 1
ATOM 1604 C C . PRO A 1 211 ? -3.143 6.014 0.174 1.00 41.94 211 PRO A C 1
ATOM 1606 O O . PRO A 1 211 ? -2.190 6.093 0.955 1.00 41.94 211 PRO A O 1
ATOM 1609 N N . GLY A 1 212 ? -4.012 7.008 0.002 1.00 42.28 212 GLY A N 1
ATOM 1610 C CA . GLY A 1 212 ? -3.908 8.338 0.609 1.00 42.28 212 GLY A CA 1
ATOM 1611 C C . GLY A 1 212 ? -4.073 9.409 -0.462 1.00 42.28 212 GLY A C 1
ATOM 1612 O O . GLY A 1 212 ? -3.227 9.521 -1.341 1.00 42.28 212 GLY A O 1
ATOM 1613 N N . ASP A 1 213 ? -5.185 10.131 -0.379 1.00 40.41 213 ASP A N 1
ATOM 1614 C CA . ASP A 1 213 ? -5.740 11.013 -1.402 1.00 40.41 213 ASP A CA 1
ATOM 1615 C C . ASP A 1 213 ? -4.739 11.978 -2.049 1.00 40.41 213 ASP A C 1
ATOM 1617 O O . ASP A 1 213 ? -4.087 12.784 -1.382 1.00 40.41 213 ASP A O 1
ATOM 1621 N N . SER A 1 214 ? -4.733 11.972 -3.386 1.00 46.88 214 SER A N 1
ATOM 1622 C CA . SER A 1 214 ? -4.026 12.897 -4.281 1.00 46.88 214 SER A CA 1
ATOM 1623 C C . SER A 1 214 ? -2.493 12.921 -4.146 1.00 46.88 214 SER A C 1
ATOM 1625 O O . SER A 1 214 ? -1.894 12.493 -3.165 1.00 46.88 214 SER A O 1
ATOM 1627 N N . SER A 1 215 ? -1.797 13.460 -5.145 1.00 54.66 215 SER A N 1
ATOM 1628 C CA . SER A 1 215 ? -0.347 13.712 -5.089 1.00 54.66 215 SER A CA 1
ATOM 1629 C C . SER A 1 215 ? 0.090 14.629 -3.927 1.00 54.66 215 SER A C 1
ATOM 1631 O O . SER A 1 215 ? 1.284 14.720 -3.643 1.00 54.66 215 SER A O 1
ATOM 1633 N N . ARG A 1 216 ? -0.855 15.291 -3.239 1.00 63.69 216 ARG A N 1
ATOM 1634 C CA . ARG A 1 216 ? -0.589 16.350 -2.255 1.00 63.69 216 ARG A CA 1
ATOM 1635 C C . ARG A 1 216 ? -0.321 15.842 -0.840 1.00 63.69 216 ARG A C 1
ATOM 1637 O O . ARG A 1 216 ? 0.439 16.483 -0.124 1.00 63.69 216 ARG A O 1
ATOM 1644 N N . GLU A 1 217 ? -0.889 14.706 -0.434 1.00 75.25 217 GLU A N 1
ATOM 1645 C CA . GLU A 1 217 ? -0.791 14.194 0.941 1.00 75.25 217 GLU A CA 1
ATOM 1646 C C . GLU A 1 217 ? -0.305 12.727 0.966 1.00 75.25 217 GLU A C 1
ATOM 1648 O O . GLU A 1 217 ? -0.557 11.926 0.060 1.00 75.25 217 GLU A O 1
ATOM 1653 N N . ARG A 1 218 ? 0.457 12.351 1.999 1.00 76.31 218 ARG A N 1
ATOM 1654 C CA . ARG A 1 218 ? 1.058 11.017 2.172 1.00 76.31 218 ARG A CA 1
ATOM 1655 C C . ARG A 1 218 ? 0.904 10.518 3.599 1.00 76.31 218 ARG A C 1
ATOM 1657 O O . ARG A 1 218 ? 0.841 11.285 4.550 1.00 76.31 218 ARG A O 1
ATOM 1664 N N . LYS A 1 219 ? 0.864 9.197 3.770 1.00 81.38 219 LYS A N 1
ATOM 1665 C CA . LYS A 1 219 ? 0.801 8.577 5.100 1.00 81.38 219 LYS A CA 1
ATOM 1666 C C . LYS A 1 219 ? 2.090 8.822 5.886 1.00 81.38 219 LYS A C 1
ATOM 1668 O O . LYS A 1 219 ? 3.181 8.686 5.331 1.00 81.38 219 LYS A O 1
ATOM 1673 N N . LEU A 1 220 ? 1.954 9.015 7.199 1.00 87.62 220 LEU A N 1
ATOM 1674 C CA . LEU A 1 220 ? 3.082 9.159 8.125 1.00 87.62 220 LEU A CA 1
ATOM 1675 C C . LEU A 1 220 ? 4.110 8.018 8.015 1.00 87.62 220 LEU A C 1
ATOM 1677 O O . LEU A 1 220 ? 5.305 8.277 8.044 1.00 87.62 220 LEU A O 1
ATOM 1681 N N . THR A 1 221 ? 3.680 6.765 7.798 1.00 83.31 221 THR A N 1
ATOM 1682 C CA . THR A 1 221 ? 4.609 5.626 7.617 1.00 83.31 221 THR A CA 1
ATOM 1683 C C . THR A 1 221 ? 5.553 5.802 6.424 1.00 83.31 221 THR A C 1
ATOM 1685 O O . THR A 1 221 ? 6.723 5.440 6.509 1.00 83.31 221 THR A O 1
ATOM 1688 N N . THR A 1 222 ? 5.065 6.364 5.315 1.00 79.62 222 THR A N 1
ATOM 1689 C CA . THR A 1 222 ? 5.865 6.580 4.105 1.00 79.62 222 THR A CA 1
ATOM 1690 C C . THR A 1 222 ? 6.861 7.707 4.336 1.00 79.62 222 THR A C 1
ATOM 1692 O O . THR A 1 222 ? 8.043 7.544 4.054 1.00 79.62 222 THR A O 1
ATOM 1695 N N . ALA A 1 223 ? 6.396 8.814 4.917 1.00 85.88 223 ALA A N 1
ATOM 1696 C CA . ALA A 1 223 ? 7.245 9.950 5.251 1.00 85.88 223 ALA A CA 1
ATOM 1697 C C . ALA A 1 223 ? 8.337 9.588 6.266 1.00 85.88 223 ALA A C 1
ATOM 1699 O O . ALA A 1 223 ? 9.488 9.976 6.097 1.00 85.88 223 ALA A O 1
ATOM 1700 N N . ALA A 1 224 ? 8.003 8.786 7.278 1.00 88.38 224 ALA A N 1
ATOM 1701 C CA . ALA A 1 224 ? 8.956 8.343 8.284 1.00 88.38 224 ALA A CA 1
ATOM 1702 C C . ALA A 1 224 ? 10.043 7.426 7.696 1.00 88.38 224 ALA A C 1
ATOM 1704 O O . ALA A 1 224 ? 11.215 7.603 8.016 1.00 88.38 224 ALA A O 1
ATOM 1705 N N . ARG A 1 225 ? 9.693 6.502 6.781 1.00 84.75 225 ARG A N 1
ATOM 1706 C CA . ARG A 1 225 ? 10.698 5.698 6.056 1.00 84.75 225 ARG A CA 1
ATOM 1707 C C . ARG A 1 225 ? 11.577 6.553 5.142 1.00 84.75 225 ARG A C 1
ATOM 1709 O O . ARG A 1 225 ? 12.787 6.367 5.134 1.00 84.75 225 ARG A O 1
ATOM 1716 N N . ALA A 1 226 ? 10.990 7.512 4.424 1.00 82.81 226 ALA A N 1
ATOM 1717 C CA . ALA A 1 226 ? 11.749 8.447 3.595 1.00 82.81 226 ALA A CA 1
ATOM 1718 C C . ALA A 1 226 ? 12.724 9.288 4.434 1.00 82.81 226 ALA A C 1
ATOM 1720 O O . ALA A 1 226 ? 13.883 9.444 4.054 1.00 82.81 226 ALA A O 1
ATOM 1721 N N . LEU A 1 227 ? 12.297 9.763 5.608 1.00 89.81 227 LEU A N 1
ATOM 1722 C CA . LEU A 1 227 ? 13.158 10.489 6.541 1.00 89.81 227 LEU A CA 1
ATOM 1723 C C . LEU A 1 227 ? 14.286 9.595 7.075 1.00 89.81 227 LEU A C 1
ATOM 1725 O O . LEU A 1 227 ? 15.435 10.031 7.110 1.00 89.81 227 LEU A O 1
ATOM 1729 N N . HIS A 1 228 ? 13.975 8.347 7.437 1.00 88.19 228 HIS A N 1
ATOM 1730 C CA . HIS A 1 228 ? 14.960 7.366 7.891 1.00 88.19 228 HIS A CA 1
ATOM 1731 C C . HIS A 1 228 ? 16.037 7.103 6.825 1.00 88.19 228 HIS A C 1
ATOM 1733 O O . HIS A 1 228 ? 17.225 7.263 7.100 1.00 88.19 228 HIS A O 1
ATOM 1739 N N . ALA A 1 229 ? 15.630 6.803 5.587 1.00 82.94 229 ALA A N 1
ATOM 1740 C CA . ALA A 1 229 ? 16.546 6.563 4.470 1.00 82.94 229 ALA A CA 1
ATOM 1741 C C . ALA A 1 229 ? 17.419 7.792 4.154 1.00 82.94 229 ALA A C 1
ATOM 1743 O O . ALA A 1 229 ? 18.626 7.673 3.924 1.00 82.94 229 ALA A O 1
ATOM 1744 N N . THR A 1 230 ? 16.823 8.989 4.199 1.00 86.81 230 THR A N 1
ATOM 1745 C CA . THR A 1 230 ? 17.544 10.255 4.008 1.00 86.81 230 THR A CA 1
ATOM 1746 C C . THR A 1 230 ? 18.593 10.481 5.106 1.00 86.81 230 THR A C 1
ATOM 1748 O O . THR A 1 230 ? 19.729 10.839 4.801 1.00 86.81 230 THR A O 1
ATOM 1751 N N . ASN A 1 231 ? 18.247 10.239 6.380 1.00 89.69 231 ASN A N 1
ATOM 1752 C CA . ASN A 1 231 ? 19.186 10.354 7.504 1.00 89.69 231 ASN A CA 1
ATOM 1753 C C . ASN A 1 231 ? 20.376 9.404 7.337 1.00 89.69 231 ASN A C 1
ATOM 1755 O O . ASN A 1 231 ? 21.514 9.861 7.402 1.00 89.69 231 ASN A O 1
ATOM 1759 N N . ARG A 1 232 ? 20.123 8.122 7.040 1.00 85.25 232 ARG A N 1
ATOM 1760 C CA . ARG A 1 232 ? 21.196 7.148 6.795 1.00 85.25 232 ARG A CA 1
ATOM 1761 C C . ARG A 1 232 ? 22.101 7.586 5.651 1.00 85.25 232 ARG A C 1
ATOM 1763 O O . ARG A 1 232 ? 23.315 7.586 5.791 1.00 85.25 232 ARG A O 1
ATOM 1770 N N . THR A 1 233 ? 21.524 8.035 4.539 1.00 82.50 233 THR A N 1
ATOM 1771 C CA . THR A 1 233 ? 22.309 8.492 3.381 1.00 82.50 233 THR A CA 1
ATOM 1772 C C . THR A 1 233 ? 23.255 9.639 3.748 1.00 82.50 233 THR A C 1
ATOM 1774 O O . THR A 1 233 ? 24.409 9.630 3.322 1.00 82.50 233 THR A O 1
ATOM 1777 N N . LEU A 1 234 ? 22.804 10.589 4.573 1.00 87.50 234 LEU A N 1
ATOM 1778 C CA . LEU A 1 234 ? 23.619 11.717 5.035 1.00 87.50 234 LEU A CA 1
ATOM 1779 C C . LEU A 1 234 ? 24.705 11.328 6.043 1.00 87.50 234 LEU A C 1
ATOM 1781 O O . LEU A 1 234 ? 25.761 11.957 6.037 1.00 87.50 234 LEU A O 1
ATOM 1785 N N . GLU A 1 235 ? 24.465 10.317 6.884 1.00 86.00 235 GLU A N 1
ATOM 1786 C CA . GLU A 1 235 ? 25.488 9.767 7.788 1.00 86.00 235 GLU A CA 1
ATOM 1787 C C . GLU A 1 235 ? 26.685 9.214 7.005 1.00 86.00 235 GLU A C 1
ATOM 1789 O O . GLU A 1 235 ? 27.827 9.352 7.441 1.00 86.00 235 GLU A O 1
ATOM 1794 N N . TYR A 1 236 ? 26.435 8.632 5.830 1.00 78.31 236 TYR A N 1
ATOM 1795 C CA . TYR A 1 236 ? 27.482 8.053 4.989 1.00 78.31 236 TYR A CA 1
ATOM 1796 C C . TYR A 1 236 ? 28.097 9.052 4.011 1.00 78.31 236 TYR A C 1
ATOM 1798 O O . TYR A 1 236 ? 29.318 9.105 3.860 1.00 78.31 236 TYR A O 1
ATOM 1806 N N . ARG A 1 237 ? 27.264 9.823 3.305 1.00 81.62 237 ARG A N 1
ATOM 1807 C CA . ARG A 1 237 ? 27.711 10.762 2.276 1.00 81.62 237 ARG A CA 1
ATOM 1808 C C . ARG A 1 237 ? 27.062 12.126 2.492 1.00 81.62 237 ARG A C 1
ATOM 1810 O O . ARG A 1 237 ? 25.912 12.328 2.095 1.00 81.62 237 ARG A O 1
ATOM 1817 N N . PRO A 1 238 ? 27.809 13.092 3.051 1.00 86.38 238 PRO A N 1
ATOM 1818 C CA . PRO A 1 238 ? 27.333 14.456 3.177 1.00 86.38 238 PRO A CA 1
ATOM 1819 C C . PRO A 1 238 ? 26.919 15.014 1.814 1.00 86.38 238 PRO A C 1
ATOM 1821 O O . PRO A 1 238 ? 27.684 14.989 0.848 1.00 86.38 238 PRO A O 1
ATOM 1824 N N . ASN A 1 239 ? 25.694 15.522 1.735 1.00 89.88 239 ASN A N 1
ATOM 1825 C CA . ASN A 1 239 ? 25.175 16.178 0.546 1.00 89.88 239 ASN A CA 1
ATOM 1826 C C . ASN A 1 239 ? 24.239 17.314 0.971 1.00 89.88 239 ASN A C 1
ATOM 1828 O O . ASN A 1 239 ? 23.238 17.076 1.646 1.00 89.88 239 ASN A O 1
ATOM 1832 N N . ALA A 1 240 ? 24.571 18.547 0.582 1.00 91.12 240 ALA A N 1
ATOM 1833 C CA . ALA A 1 240 ? 23.844 19.741 1.014 1.00 91.12 240 ALA A CA 1
ATOM 1834 C C . ALA A 1 240 ? 22.378 19.741 0.550 1.00 91.12 240 ALA A C 1
ATOM 1836 O O . ALA A 1 240 ? 21.489 20.063 1.334 1.00 91.12 240 ALA A O 1
ATOM 1837 N N . THR A 1 241 ? 22.108 19.313 -0.687 1.00 88.19 241 THR A N 1
ATOM 1838 C CA . THR A 1 241 ? 20.743 19.232 -1.225 1.00 88.19 241 THR A CA 1
ATOM 1839 C C . THR A 1 241 ? 19.920 18.180 -0.490 1.00 88.19 241 THR A C 1
ATOM 1841 O O . THR A 1 241 ? 18.777 18.438 -0.123 1.00 88.19 241 THR A O 1
ATOM 1844 N N . VAL A 1 242 ? 20.493 17.004 -0.224 1.00 87.75 242 VAL A N 1
ATOM 1845 C CA . VAL A 1 242 ? 19.813 15.962 0.559 1.00 87.75 242 VAL A CA 1
ATOM 1846 C C . VAL A 1 242 ? 19.553 16.448 1.987 1.00 87.75 242 VAL A C 1
ATOM 1848 O O . VAL A 1 242 ? 18.460 16.225 2.496 1.00 87.75 242 VAL A O 1
ATOM 1851 N N . ALA A 1 243 ? 20.491 17.168 2.611 1.00 92.56 243 ALA A N 1
ATOM 1852 C CA . ALA A 1 243 ? 20.316 17.737 3.949 1.00 92.56 243 ALA A CA 1
ATOM 1853 C C . ALA A 1 243 ? 19.178 18.768 4.003 1.00 92.56 243 ALA A C 1
ATOM 1855 O O . ALA A 1 243 ? 18.303 18.667 4.858 1.00 92.56 243 ALA A O 1
ATOM 1856 N N . GLU A 1 244 ? 19.119 19.689 3.041 1.00 92.88 244 GLU A N 1
ATOM 1857 C CA . GLU A 1 244 ? 18.034 20.669 2.931 1.00 92.88 244 GLU A CA 1
ATOM 1858 C C . GLU A 1 244 ? 16.664 19.985 2.776 1.00 92.88 244 GLU A C 1
ATOM 1860 O O . GLU A 1 244 ? 15.694 20.328 3.457 1.00 92.88 244 GLU A O 1
ATOM 1865 N N . ARG A 1 245 ? 16.574 18.975 1.899 1.00 90.94 245 ARG A N 1
ATOM 1866 C CA . ARG A 1 245 ? 15.334 18.213 1.683 1.00 90.94 245 ARG A CA 1
ATOM 1867 C C . ARG A 1 245 ? 14.951 17.380 2.901 1.00 90.94 245 ARG A C 1
ATOM 1869 O O . ARG A 1 245 ? 13.770 17.307 3.239 1.00 90.94 245 ARG A O 1
ATOM 1876 N N . ARG A 1 246 ? 15.939 16.798 3.586 1.00 93.44 246 ARG A N 1
ATOM 1877 C CA . ARG A 1 246 ? 15.759 16.106 4.864 1.00 93.44 246 ARG A CA 1
ATOM 1878 C C . ARG A 1 246 ? 15.129 17.039 5.879 1.00 93.44 246 ARG A C 1
ATOM 1880 O O . ARG A 1 246 ? 14.170 16.639 6.524 1.00 93.44 246 ARG A O 1
ATOM 1887 N N . ASP A 1 247 ? 15.648 18.254 6.027 1.00 96.12 247 ASP A N 1
ATOM 1888 C CA . ASP A 1 247 ? 15.184 19.204 7.040 1.00 96.12 247 ASP A CA 1
ATOM 1889 C C . ASP A 1 247 ? 13.731 19.639 6.794 1.00 96.12 247 ASP A C 1
ATOM 1891 O O . ASP A 1 247 ? 12.940 19.667 7.739 1.00 96.12 247 ASP A O 1
ATOM 1895 N N . ARG A 1 248 ? 13.336 19.861 5.530 1.00 94.44 248 ARG A N 1
ATOM 1896 C CA . ARG A 1 248 ? 11.928 20.112 5.164 1.00 94.44 248 ARG A CA 1
ATOM 1897 C C . ARG A 1 248 ? 11.023 18.929 5.502 1.00 94.44 248 ARG A C 1
ATOM 1899 O O . ARG A 1 248 ? 10.027 19.095 6.201 1.00 94.44 248 ARG A O 1
ATOM 1906 N N . LEU A 1 249 ? 11.397 17.722 5.071 1.00 93.06 249 LEU A N 1
ATOM 1907 C CA . LEU A 1 249 ? 10.633 16.513 5.384 1.00 93.06 249 LEU A CA 1
ATOM 1908 C C . LEU A 1 249 ? 10.553 16.270 6.900 1.00 93.06 249 LEU A C 1
ATOM 1910 O O . LEU A 1 249 ? 9.509 15.876 7.414 1.00 93.06 249 LEU A O 1
ATOM 1914 N N . ARG A 1 250 ? 11.645 16.521 7.627 1.00 96.62 250 ARG A N 1
ATOM 1915 C CA . ARG A 1 250 ? 11.716 16.390 9.083 1.00 96.62 250 ARG A CA 1
ATOM 1916 C C . ARG A 1 250 ? 10.706 17.308 9.763 1.00 96.62 250 ARG A C 1
ATOM 1918 O O . ARG A 1 250 ? 10.005 16.834 10.648 1.00 96.62 250 ARG A O 1
ATOM 1925 N N . ALA A 1 251 ? 10.613 18.571 9.347 1.00 96.25 251 ALA A N 1
ATOM 1926 C CA . ALA A 1 251 ? 9.662 19.528 9.912 1.00 96.25 251 ALA A CA 1
ATOM 1927 C C . ALA A 1 251 ? 8.203 19.071 9.728 1.00 96.25 251 ALA A C 1
ATOM 1929 O O . ALA A 1 251 ? 7.408 19.124 10.666 1.00 96.25 251 ALA A O 1
ATOM 1930 N N . GLU A 1 252 ? 7.864 18.544 8.551 1.00 94.69 252 GLU A N 1
ATOM 1931 C CA . GLU A 1 252 ? 6.526 18.014 8.268 1.00 94.69 252 GLU A CA 1
ATOM 1932 C C . GLU A 1 252 ? 6.197 16.757 9.094 1.00 94.69 252 GLU A C 1
ATOM 1934 O O . GLU A 1 252 ? 5.099 16.620 9.645 1.00 94.69 252 GLU A O 1
ATOM 1939 N N . VAL A 1 253 ? 7.157 15.831 9.213 1.00 95.56 253 VAL A N 1
ATOM 1940 C CA . VAL A 1 253 ? 7.012 14.620 10.038 1.00 95.56 253 VAL A CA 1
ATOM 1941 C C . VAL A 1 253 ? 6.869 14.978 11.519 1.00 95.56 253 VAL A C 1
ATOM 1943 O O . VAL A 1 253 ? 6.064 14.352 12.212 1.00 95.56 253 VAL A O 1
ATOM 1946 N N . ASP A 1 254 ? 7.610 15.976 11.999 1.00 96.81 254 ASP A N 1
ATOM 1947 C CA . ASP A 1 254 ? 7.551 16.465 13.380 1.00 96.81 254 ASP A CA 1
ATOM 1948 C C . ASP A 1 254 ? 6.182 17.081 13.686 1.00 96.81 254 ASP A C 1
ATOM 1950 O O . ASP A 1 254 ? 5.492 16.639 14.603 1.00 96.81 254 ASP A O 1
ATOM 1954 N N . SER A 1 255 ? 5.719 17.991 12.824 1.00 95.31 255 SER A N 1
ATOM 1955 C CA . SER A 1 255 ? 4.391 18.610 12.908 1.00 95.31 255 SER A CA 1
ATOM 1956 C C . SER A 1 255 ? 3.259 17.571 12.935 1.00 95.31 255 SER A C 1
ATOM 1958 O O . SER A 1 255 ? 2.369 17.617 13.791 1.00 95.31 255 SER A O 1
ATOM 1960 N N . THR A 1 256 ? 3.325 16.574 12.045 1.00 94.62 256 THR A N 1
ATOM 1961 C CA . THR A 1 256 ? 2.348 15.473 11.985 1.00 94.62 256 THR A CA 1
ATOM 1962 C C . THR A 1 256 ? 2.402 14.610 13.247 1.00 94.62 256 THR A C 1
ATOM 1964 O O . THR A 1 256 ? 1.371 14.262 13.822 1.00 94.62 256 THR A O 1
ATOM 1967 N N . THR A 1 257 ? 3.606 14.282 13.722 1.00 95.75 257 THR A N 1
ATOM 1968 C CA . THR A 1 257 ? 3.816 13.515 14.959 1.00 95.75 257 THR A CA 1
ATOM 1969 C C . THR A 1 257 ? 3.231 14.247 16.166 1.00 95.75 257 THR A C 1
ATOM 1971 O O . THR A 1 257 ? 2.538 13.641 16.985 1.00 95.75 257 THR A O 1
ATOM 1974 N N . ASP A 1 258 ? 3.430 15.558 16.253 1.00 95.38 258 ASP A N 1
ATOM 1975 C CA . ASP A 1 258 ? 2.891 16.392 17.322 1.00 95.38 258 ASP A CA 1
ATOM 1976 C C . ASP A 1 258 ? 1.370 16.545 17.263 1.00 95.38 258 ASP A C 1
ATOM 1978 O O . ASP A 1 258 ? 0.715 16.603 18.312 1.00 95.38 258 ASP A O 1
ATOM 1982 N N . ALA A 1 259 ? 0.781 16.560 16.065 1.00 94.25 259 ALA A N 1
ATOM 1983 C CA . ALA A 1 259 ? -0.666 16.507 15.895 1.00 94.25 259 ALA A CA 1
ATOM 1984 C C . ALA A 1 259 ? -1.243 15.199 16.459 1.00 94.25 259 ALA A C 1
ATOM 1986 O O . ALA A 1 259 ? -2.139 15.248 17.303 1.00 94.25 259 ALA A O 1
ATOM 1987 N N . VAL A 1 260 ? -0.657 14.051 16.105 1.00 94.69 260 VAL A N 1
ATOM 1988 C CA . VAL A 1 260 ? -1.075 12.742 16.637 1.00 94.69 260 VAL A CA 1
ATOM 1989 C C . VAL A 1 260 ? -0.889 12.678 18.160 1.00 94.69 260 VAL A C 1
ATOM 1991 O O . VAL A 1 260 ? -1.786 12.247 18.884 1.00 94.69 260 VAL A O 1
ATOM 1994 N N . ARG A 1 261 ? 0.238 13.174 18.691 1.00 95.50 261 ARG A N 1
ATOM 1995 C CA . ARG A 1 261 ? 0.473 13.269 20.147 1.00 95.50 261 ARG A CA 1
ATOM 1996 C C . ARG A 1 261 ? -0.556 14.158 20.843 1.00 95.50 261 ARG A C 1
ATOM 1998 O O . ARG A 1 261 ? -0.934 13.889 21.982 1.00 95.50 261 ARG A O 1
ATOM 2005 N N . ARG A 1 262 ? -1.003 15.246 20.208 1.00 93.75 262 ARG A N 1
ATOM 2006 C CA . ARG A 1 262 ? -2.074 16.109 20.733 1.00 93.75 262 ARG A CA 1
ATOM 2007 C C . ARG A 1 262 ? -3.397 15.358 20.819 1.00 93.75 262 ARG A C 1
ATOM 2009 O O . ARG A 1 262 ? -4.017 15.417 21.876 1.00 93.75 262 ARG A O 1
ATOM 2016 N N . ASP A 1 263 ? -3.768 14.620 19.782 1.00 93.44 263 ASP A N 1
ATOM 2017 C CA . ASP A 1 263 ? -5.009 13.840 19.763 1.00 93.44 263 ASP A CA 1
ATOM 2018 C C . ASP A 1 263 ? -4.999 12.750 20.852 1.00 93.44 263 ASP A C 1
ATOM 2020 O O . ASP A 1 263 ? -5.953 12.632 21.618 1.00 93.44 263 ASP A O 1
ATOM 2024 N N . LEU A 1 264 ? -3.872 12.055 21.048 1.00 93.31 264 LEU A N 1
ATOM 2025 C CA . LEU A 1 264 ? -3.708 11.098 22.154 1.00 93.31 264 LEU A CA 1
ATOM 2026 C C . LEU A 1 264 ? -3.849 11.754 23.540 1.00 93.31 264 LEU A C 1
ATOM 2028 O O . LEU A 1 264 ? -4.440 11.174 24.448 1.00 93.31 264 LEU A O 1
ATOM 2032 N N . ARG A 1 265 ? -3.337 12.978 23.728 1.00 93.06 265 ARG A N 1
ATOM 2033 C CA . ARG A 1 265 ? -3.510 13.727 24.989 1.00 93.06 265 ARG A CA 1
ATOM 2034 C C . ARG A 1 265 ? -4.957 14.161 25.217 1.00 93.06 265 ARG A C 1
ATOM 2036 O O . ARG A 1 265 ? -5.378 14.219 26.371 1.00 93.06 265 ARG A O 1
ATOM 2043 N N . ILE A 1 266 ? -5.690 14.495 24.154 1.00 90.94 266 ILE A N 1
ATOM 2044 C CA . ILE A 1 266 ? -7.123 14.812 24.225 1.00 90.94 266 ILE A CA 1
ATOM 2045 C C . ILE A 1 266 ? -7.902 13.563 24.643 1.00 90.94 266 ILE A C 1
ATOM 2047 O O . ILE A 1 266 ? -8.750 13.649 25.527 1.00 90.94 266 ILE A O 1
ATOM 2051 N N . GLU A 1 267 ? -7.549 12.396 24.108 1.00 91.44 267 GLU A N 1
ATOM 2052 C CA . GLU A 1 267 ? -8.173 11.135 24.511 1.00 91.44 267 GLU A CA 1
ATOM 2053 C C . GLU A 1 267 ? -7.931 10.836 25.999 1.00 91.44 267 GLU A C 1
ATOM 2055 O O . GLU A 1 267 ? -8.866 10.587 26.758 1.00 91.44 267 GLU A O 1
ATOM 2060 N N . LEU A 1 268 ? -6.687 10.979 26.469 1.00 88.62 268 LEU A N 1
ATOM 2061 C CA . LEU A 1 268 ? -6.354 10.817 27.890 1.00 88.62 268 LEU A CA 1
ATOM 2062 C C . LEU A 1 268 ? -7.124 11.788 28.803 1.00 88.62 268 LEU A C 1
ATOM 2064 O O . LEU A 1 268 ? -7.466 11.428 29.930 1.00 88.62 268 LEU A O 1
ATOM 2068 N N . LEU A 1 269 ? -7.390 13.015 28.337 1.00 87.75 269 LEU A N 1
ATOM 2069 C CA . LEU A 1 269 ? -8.215 13.984 29.063 1.00 87.75 269 LEU A CA 1
ATOM 2070 C C . LEU A 1 269 ? -9.669 13.509 29.162 1.00 87.75 269 LEU A C 1
ATOM 2072 O O . LEU A 1 269 ? -10.230 13.537 30.255 1.00 87.75 269 LEU A O 1
ATOM 2076 N N . THR A 1 270 ? -10.251 13.055 28.051 1.00 85.31 270 THR A N 1
ATOM 2077 C CA . THR A 1 270 ? -11.632 12.548 27.986 1.00 85.31 270 THR A CA 1
ATOM 2078 C C . THR A 1 270 ? -11.852 11.379 28.948 1.00 85.31 270 THR A C 1
ATOM 2080 O O . THR A 1 270 ? -12.888 11.300 29.602 1.00 85.31 270 THR A O 1
ATOM 2083 N N . TRP A 1 271 ? -10.839 10.525 29.124 1.00 77.38 271 TRP A N 1
ATOM 2084 C CA . TRP A 1 271 ? -10.870 9.390 30.054 1.00 77.38 271 TRP A CA 1
ATOM 2085 C C . TRP A 1 271 ? -10.525 9.725 31.508 1.00 77.38 271 TRP A C 1
ATOM 2087 O O . TRP A 1 271 ? -10.421 8.820 32.339 1.00 77.38 271 TRP A O 1
ATOM 2097 N N . GLY A 1 272 ? -10.327 11.004 31.837 1.00 67.88 272 GLY A N 1
ATOM 2098 C CA . GLY A 1 272 ? -10.025 11.428 33.202 1.00 67.88 272 GLY A CA 1
ATOM 2099 C C . GLY A 1 272 ? -8.677 10.915 33.716 1.00 67.88 272 GLY A C 1
ATOM 2100 O O . GLY A 1 272 ? -8.486 10.793 34.927 1.00 67.88 272 GLY A O 1
ATOM 2101 N N . VAL A 1 273 ? -7.720 10.612 32.826 1.00 66.25 273 VAL A N 1
ATOM 2102 C CA . VAL A 1 273 ? -6.349 10.238 33.206 1.00 66.25 273 VAL A CA 1
ATOM 2103 C C . VAL A 1 273 ? -5.621 11.482 33.723 1.00 66.25 273 VAL A C 1
ATOM 2105 O O . VAL A 1 273 ? -4.864 12.128 32.998 1.00 66.25 273 VAL A O 1
ATOM 2108 N N . ARG A 1 274 ? -5.871 11.802 35.002 1.00 63.16 274 ARG A N 1
ATOM 2109 C CA . ARG A 1 274 ? -5.366 12.953 35.777 1.00 63.16 274 ARG A CA 1
ATOM 2110 C C . ARG A 1 274 ? -5.659 14.319 35.134 1.00 63.16 274 ARG A C 1
ATOM 2112 O O . ARG A 1 274 ? -5.707 14.496 33.923 1.00 63.16 274 ARG A O 1
ATOM 2119 N N . ASN A 1 275 ? -5.796 15.354 35.960 1.00 65.38 275 ASN A N 1
ATOM 2120 C CA . ASN A 1 275 ? -6.329 16.632 35.470 1.00 65.38 275 ASN A CA 1
ATOM 2121 C C . ASN A 1 275 ? -5.285 17.551 34.809 1.00 65.38 275 ASN A C 1
ATOM 2123 O O . ASN A 1 275 ? -5.650 18.340 33.936 1.00 65.38 275 ASN A O 1
ATOM 2127 N N . SER A 1 276 ? -3.986 17.433 35.114 1.00 78.94 276 SER A N 1
ATOM 2128 C CA . SER A 1 276 ? -2.990 18.382 34.589 1.00 78.94 276 SER A CA 1
ATOM 2129 C C . SER A 1 276 ? -2.468 18.031 33.190 1.00 78.94 276 SER A C 1
ATOM 2131 O O . SER A 1 276 ? -2.041 16.908 32.915 1.00 78.94 276 SER A O 1
ATOM 2133 N N . SER A 1 277 ? -2.433 19.038 32.311 1.00 82.56 277 SER A N 1
ATOM 2134 C CA . SER A 1 277 ? -1.893 18.946 30.945 1.00 82.56 277 SER A CA 1
ATOM 2135 C C . SER A 1 277 ? -0.462 18.401 30.912 1.00 82.56 277 SER A C 1
ATOM 2137 O O . SER A 1 277 ? -0.161 17.510 30.121 1.00 82.56 277 SER A O 1
ATOM 2139 N N . GLY A 1 278 ? 0.395 18.856 31.831 1.00 86.00 278 GLY A N 1
ATOM 2140 C CA . GLY A 1 278 ? 1.782 18.398 31.941 1.00 86.00 278 GLY A CA 1
ATOM 2141 C C . GLY A 1 278 ? 1.939 16.929 32.349 1.00 86.00 278 GLY A C 1
ATOM 2142 O O . GLY A 1 278 ? 2.996 16.348 32.122 1.00 86.00 278 GLY A O 1
ATOM 2143 N N . THR A 1 279 ? 0.920 16.298 32.943 1.00 86.31 279 THR A N 1
ATOM 2144 C CA . THR A 1 279 ? 0.955 14.849 33.213 1.00 86.31 279 THR A CA 1
ATOM 2145 C C . THR A 1 279 ? 0.658 14.050 31.951 1.00 86.31 279 THR A C 1
ATOM 2147 O O . THR A 1 279 ? 1.385 13.107 31.655 1.00 86.31 279 THR A O 1
ATOM 2150 N N . ARG A 1 280 ? -0.350 14.459 31.171 1.00 89.75 280 ARG A N 1
ATOM 2151 C CA . ARG A 1 280 ? -0.685 13.813 29.892 1.00 89.75 280 ARG A CA 1
ATOM 2152 C C . ARG A 1 280 ? 0.449 13.944 28.875 1.00 89.75 280 ARG A C 1
ATOM 2154 O O . ARG A 1 280 ? 0.730 12.989 28.162 1.00 89.75 280 ARG A O 1
ATOM 2161 N N . GLU A 1 281 ? 1.148 15.082 28.865 1.00 91.12 281 GLU A N 1
ATOM 2162 C CA . GLU A 1 281 ? 2.366 15.252 28.061 1.00 91.12 281 GLU A CA 1
ATOM 2163 C C . GLU A 1 281 ? 3.440 14.225 28.423 1.00 91.12 281 GLU A C 1
ATOM 2165 O O . GLU A 1 281 ? 3.954 13.538 27.546 1.00 91.12 281 GLU A O 1
ATOM 2170 N N . ARG A 1 282 ? 3.737 14.076 29.719 1.00 91.06 282 ARG A N 1
ATOM 2171 C CA . ARG A 1 282 ? 4.728 13.108 30.199 1.00 91.06 282 ARG A CA 1
ATOM 2172 C C . ARG A 1 282 ? 4.331 11.667 29.892 1.00 91.06 282 ARG A C 1
ATOM 2174 O O . ARG A 1 282 ? 5.186 10.904 29.482 1.00 91.06 282 ARG A O 1
ATOM 2181 N N . ILE A 1 283 ? 3.052 11.303 30.013 1.00 91.56 283 ILE A N 1
ATOM 2182 C CA . ILE A 1 283 ? 2.565 9.969 29.613 1.00 91.56 283 ILE A CA 1
ATOM 2183 C C . ILE A 1 283 ? 2.897 9.690 28.144 1.00 91.56 283 ILE A C 1
ATOM 2185 O O . ILE A 1 283 ? 3.468 8.649 27.822 1.00 91.56 283 ILE A O 1
ATOM 2189 N N . VAL A 1 284 ? 2.547 10.621 27.251 1.00 93.56 284 VAL A N 1
ATOM 2190 C CA . VAL A 1 284 ? 2.772 10.437 25.814 1.00 93.56 284 VAL A CA 1
ATOM 2191 C C . VAL A 1 284 ? 4.265 10.433 25.483 1.00 93.56 284 VAL A C 1
ATOM 2193 O O . VAL A 1 284 ? 4.712 9.596 24.702 1.00 93.56 284 VAL A O 1
ATOM 2196 N N . SER A 1 285 ? 5.042 11.322 26.103 1.00 93.38 285 SER A N 1
ATOM 2197 C CA . SER A 1 285 ? 6.497 11.389 25.942 1.00 93.38 285 SER A CA 1
ATOM 2198 C C . SER A 1 285 ? 7.189 10.099 26.396 1.00 93.38 285 SER A C 1
ATOM 2200 O O . SER A 1 285 ? 8.016 9.558 25.666 1.00 93.38 285 SER A O 1
ATOM 2202 N N . ASP A 1 286 ? 6.823 9.567 27.560 1.00 92.94 286 ASP A N 1
ATOM 2203 C CA . ASP A 1 286 ? 7.405 8.340 28.105 1.00 92.94 286 ASP A CA 1
ATOM 2204 C C . ASP A 1 286 ? 7.027 7.110 27.283 1.00 92.94 286 ASP A C 1
ATOM 2206 O O . ASP A 1 286 ? 7.895 6.292 26.984 1.00 92.94 286 ASP A O 1
ATOM 2210 N N . GLY A 1 287 ? 5.774 7.009 26.827 1.00 93.06 287 GLY A N 1
ATOM 2211 C CA . GLY A 1 287 ? 5.359 5.928 25.929 1.00 93.06 287 GLY A CA 1
ATOM 2212 C C . GLY A 1 287 ? 6.126 5.923 24.600 1.00 93.06 287 GLY A C 1
ATOM 2213 O O . GLY A 1 287 ? 6.286 4.874 23.980 1.00 93.06 287 GLY A O 1
ATOM 2214 N N . LEU A 1 288 ? 6.647 7.078 24.174 1.00 95.31 288 LEU A N 1
ATOM 2215 C CA . LEU A 1 288 ? 7.470 7.235 22.971 1.00 95.31 288 LEU A CA 1
ATOM 2216 C C . LEU A 1 288 ? 8.983 7.138 23.234 1.00 95.31 288 LEU A C 1
ATOM 2218 O O . LEU A 1 288 ? 9.757 7.099 22.276 1.00 95.31 288 LEU A O 1
ATOM 2222 N N . SER A 1 289 ? 9.412 7.101 24.497 1.00 94.00 289 SER A N 1
ATOM 2223 C CA . SER A 1 289 ? 10.818 7.260 24.894 1.00 94.00 289 SER A CA 1
ATOM 2224 C C . SER A 1 289 ? 11.753 6.174 24.357 1.00 94.00 289 SER A C 1
ATOM 2226 O O . SER A 1 289 ? 12.921 6.455 24.113 1.00 94.00 289 SER A O 1
ATOM 2228 N N . GLN A 1 290 ? 11.243 4.966 24.095 1.00 95.19 290 GLN A N 1
ATOM 2229 C CA . GLN A 1 290 ? 12.042 3.871 23.531 1.00 95.19 290 GLN A CA 1
ATOM 2230 C C . GLN A 1 290 ? 12.503 4.123 22.084 1.00 95.19 290 GLN A C 1
ATOM 2232 O O . GLN A 1 290 ? 13.418 3.458 21.601 1.00 95.19 290 GLN A O 1
ATOM 2237 N N . TRP A 1 291 ? 11.875 5.065 21.373 1.00 95.88 291 TRP A N 1
ATOM 2238 C CA . TRP A 1 291 ? 12.275 5.454 20.025 1.00 95.88 291 TRP A CA 1
ATOM 2239 C C . TRP A 1 291 ? 13.047 6.772 20.086 1.00 95.88 291 TRP A C 1
ATOM 2241 O O . TRP A 1 291 ? 12.486 7.838 20.349 1.00 95.88 291 TRP A O 1
ATOM 2251 N N . ASN A 1 292 ? 14.356 6.699 19.840 1.00 93.81 292 ASN A N 1
ATOM 2252 C CA . ASN A 1 292 ? 15.270 7.828 20.044 1.00 93.81 292 ASN A CA 1
ATOM 2253 C C . ASN A 1 292 ? 15.252 8.853 18.903 1.00 93.81 292 ASN A C 1
ATOM 2255 O O . ASN A 1 292 ? 15.568 10.021 19.125 1.00 93.81 292 ASN A O 1
ATOM 2259 N N . THR A 1 293 ? 14.866 8.442 17.694 1.00 94.00 293 THR A N 1
ATOM 2260 C CA . THR A 1 293 ? 14.819 9.314 16.514 1.00 94.00 293 THR A CA 1
ATOM 2261 C C . THR A 1 293 ? 13.381 9.667 16.135 1.00 94.00 293 THR A C 1
ATOM 2263 O O . THR A 1 293 ? 12.435 8.937 16.448 1.00 94.00 293 THR A O 1
ATOM 2266 N N . LEU A 1 294 ? 13.196 10.807 15.460 1.00 95.56 294 LEU A N 1
ATOM 2267 C CA . LEU A 1 294 ? 11.873 11.257 15.018 1.00 95.56 294 LEU A CA 1
ATOM 2268 C C . LEU A 1 294 ? 11.243 10.270 14.025 1.00 95.56 294 LEU A C 1
ATOM 2270 O O . LEU A 1 294 ? 10.070 9.937 14.152 1.00 95.56 294 LEU A O 1
ATOM 2274 N N . ASP A 1 295 ? 12.024 9.765 13.072 1.00 92.69 295 ASP A N 1
ATOM 2275 C CA . ASP A 1 295 ? 11.597 8.741 12.118 1.00 92.69 295 ASP A CA 1
ATOM 2276 C C . ASP A 1 295 ? 11.157 7.447 12.823 1.00 92.69 295 ASP A C 1
ATOM 2278 O O . ASP A 1 295 ? 10.102 6.905 12.492 1.00 92.69 295 ASP A O 1
ATOM 2282 N N . ALA A 1 296 ? 11.880 6.998 13.855 1.00 93.44 296 ALA A N 1
ATOM 2283 C CA . ALA A 1 296 ? 11.495 5.824 14.634 1.00 93.44 296 ALA A CA 1
ATOM 2284 C C . ALA A 1 296 ? 10.187 6.047 15.416 1.00 93.44 296 ALA A C 1
ATOM 2286 O O . ALA A 1 296 ? 9.309 5.183 15.402 1.00 93.44 296 ALA A O 1
ATOM 2287 N N . ARG A 1 297 ? 10.008 7.223 16.037 1.00 96.00 297 ARG A N 1
ATOM 2288 C CA . ARG A 1 297 ? 8.753 7.598 16.719 1.00 96.00 297 ARG A CA 1
ATOM 2289 C C . ARG A 1 297 ? 7.579 7.663 15.747 1.00 96.00 297 ARG A C 1
ATOM 2291 O O . ARG A 1 297 ? 6.512 7.125 16.034 1.00 96.00 297 ARG A O 1
ATOM 2298 N N . ALA A 1 298 ? 7.775 8.282 14.586 1.00 93.69 298 ALA A N 1
ATOM 2299 C CA . ALA A 1 298 ? 6.756 8.394 13.551 1.00 93.69 298 ALA A CA 1
ATOM 2300 C C . ALA A 1 298 ? 6.362 7.018 12.982 1.00 93.69 298 ALA A C 1
ATOM 2302 O O . ALA A 1 298 ? 5.176 6.755 12.775 1.00 93.69 298 ALA A O 1
ATOM 2303 N N . LEU A 1 299 ? 7.324 6.106 12.791 1.00 89.69 299 LEU A N 1
ATOM 2304 C CA . LEU A 1 299 ? 7.050 4.717 12.406 1.00 89.69 299 LEU A CA 1
ATOM 2305 C C . LEU A 1 299 ? 6.251 3.970 13.475 1.00 89.69 299 LEU A C 1
ATOM 2307 O O . LEU A 1 299 ? 5.294 3.275 13.133 1.00 89.69 299 LEU A O 1
ATOM 2311 N N . ALA A 1 300 ? 6.610 4.140 14.746 1.00 92.38 300 ALA A N 1
ATOM 2312 C CA . ALA A 1 300 ? 5.927 3.518 15.873 1.00 92.38 300 ALA A CA 1
ATOM 2313 C C . ALA A 1 300 ? 4.480 4.010 16.038 1.00 92.38 300 ALA A C 1
ATOM 2315 O O . ALA A 1 300 ? 3.566 3.228 16.311 1.00 92.38 300 ALA A O 1
ATOM 2316 N N . LEU A 1 301 ? 4.250 5.311 15.844 1.00 93.31 301 LEU A N 1
ATOM 2317 C CA . LEU A 1 301 ? 2.903 5.877 15.790 1.00 93.31 301 LEU A CA 1
ATOM 2318 C C . LEU A 1 301 ? 2.133 5.286 14.612 1.00 93.31 301 LEU A C 1
ATOM 2320 O O . LEU A 1 301 ? 1.022 4.796 14.784 1.00 93.31 301 LEU A O 1
ATOM 2324 N N . ALA A 1 302 ? 2.741 5.268 13.426 1.00 88.00 302 ALA A N 1
ATOM 2325 C CA . ALA A 1 302 ? 2.074 4.795 12.226 1.00 88.00 302 ALA A CA 1
ATOM 2326 C C . ALA A 1 302 ? 1.697 3.306 12.294 1.00 88.00 302 ALA A C 1
ATOM 2328 O O . ALA A 1 302 ? 0.609 2.952 11.851 1.00 88.00 302 ALA A O 1
ATOM 2329 N N . ASN A 1 303 ? 2.554 2.438 12.842 1.00 85.88 303 ASN A N 1
ATOM 2330 C CA . ASN A 1 303 ? 2.286 0.999 12.946 1.00 85.88 303 ASN A CA 1
ATOM 2331 C C . ASN A 1 303 ? 1.495 0.606 14.216 1.00 85.88 303 ASN A C 1
ATOM 2333 O O . ASN A 1 303 ? 0.989 -0.514 14.299 1.00 85.88 303 ASN A O 1
ATOM 2337 N N . GLY A 1 304 ? 1.334 1.528 15.172 1.00 91.38 304 GLY A N 1
ATOM 2338 C CA . GLY A 1 304 ? 0.594 1.316 16.415 1.00 91.38 304 GLY A CA 1
ATOM 2339 C C . GLY A 1 304 ? 1.388 0.652 17.542 1.00 91.38 304 GLY A C 1
ATOM 2340 O O . GLY A 1 304 ? 0.801 0.340 18.579 1.00 91.38 304 GLY A O 1
ATOM 2341 N N . SER A 1 305 ? 2.703 0.452 17.397 1.00 92.50 305 SER A N 1
ATOM 2342 C CA . SER A 1 305 ? 3.545 -0.147 18.443 1.00 92.50 305 SER A CA 1
ATOM 2343 C C . SER A 1 305 ? 3.636 0.715 19.703 1.00 92.50 305 SER A C 1
ATOM 2345 O O . SER A 1 305 ? 4.003 0.207 20.757 1.00 92.50 305 SER A O 1
ATOM 2347 N N . VAL A 1 306 ? 3.269 1.998 19.618 1.00 94.50 306 VAL A N 1
ATOM 2348 C CA . VAL A 1 306 ? 3.193 2.926 20.760 1.00 94.50 306 VAL A CA 1
ATOM 2349 C C . VAL A 1 306 ? 2.094 2.584 21.763 1.00 94.50 306 VAL A C 1
ATOM 2351 O O . VAL A 1 306 ? 2.172 3.031 22.900 1.00 94.50 306 VAL A O 1
ATOM 2354 N N . VAL A 1 307 ? 1.069 1.813 21.380 1.00 94.81 307 VAL A N 1
ATOM 2355 C CA . VAL A 1 307 ? -0.140 1.661 22.207 1.00 94.81 307 VAL A CA 1
ATOM 2356 C C . VAL A 1 307 ? 0.154 0.969 23.541 1.00 94.81 307 VAL A C 1
ATOM 2358 O O . VAL A 1 307 ? -0.255 1.482 24.575 1.00 94.81 307 VAL A O 1
ATOM 2361 N N . GLU A 1 308 ? 0.872 -0.159 23.561 1.00 94.81 308 GLU A N 1
ATOM 2362 C CA . GLU A 1 308 ? 1.198 -0.833 24.835 1.00 94.81 308 GLU A CA 1
ATOM 2363 C C . GLU A 1 308 ? 2.144 -0.010 25.729 1.00 94.81 308 GLU A C 1
ATOM 2365 O O . GLU A 1 308 ? 1.850 0.111 26.917 1.00 94.81 308 GLU A O 1
ATOM 2370 N N . PRO A 1 309 ? 3.226 0.603 25.208 1.00 95.88 309 PRO A N 1
ATOM 2371 C CA . PRO A 1 309 ? 4.048 1.548 25.967 1.00 95.88 309 PRO A CA 1
ATOM 2372 C C . PRO A 1 309 ? 3.259 2.726 26.540 1.00 95.88 309 PRO A C 1
ATOM 2374 O O . PRO A 1 309 ? 3.479 3.113 27.682 1.00 95.88 309 PRO A O 1
ATOM 2377 N N . LEU A 1 310 ? 2.318 3.286 25.773 1.00 93.62 310 LEU A N 1
ATOM 2378 C CA . LEU A 1 310 ? 1.443 4.355 26.251 1.00 93.62 310 LEU A CA 1
ATOM 2379 C C . LEU A 1 310 ? 0.541 3.866 27.377 1.00 93.62 310 LEU A C 1
ATOM 2381 O O . LEU A 1 310 ? 0.424 4.553 28.385 1.00 93.62 310 LEU A O 1
ATOM 2385 N N . VAL A 1 311 ? -0.060 2.681 27.233 1.00 92.69 311 VAL A N 1
ATOM 2386 C CA . VAL A 1 311 ? -0.842 2.059 28.307 1.00 92.69 311 VAL A CA 1
ATOM 2387 C C . VAL A 1 311 ? 0.037 1.913 29.547 1.00 92.69 311 VAL A C 1
ATOM 2389 O O . VAL A 1 311 ? -0.340 2.456 30.572 1.00 92.69 311 VAL A O 1
ATOM 2392 N N . ALA A 1 312 ? 1.229 1.314 29.446 1.00 91.62 312 ALA A N 1
ATOM 2393 C CA . ALA A 1 312 ? 2.173 1.157 30.561 1.00 91.62 312 ALA A CA 1
ATOM 2394 C C . ALA A 1 312 ? 2.572 2.492 31.223 1.00 91.62 312 ALA A C 1
ATOM 2396 O O . ALA A 1 312 ? 2.645 2.575 32.446 1.00 91.62 312 ALA A O 1
ATOM 2397 N N . ALA A 1 313 ? 2.768 3.555 30.437 1.00 91.25 313 ALA A N 1
ATOM 2398 C CA . ALA A 1 313 ? 3.078 4.892 30.947 1.00 91.25 313 ALA A CA 1
ATOM 2399 C C . ALA A 1 313 ? 1.879 5.560 31.638 1.00 91.25 313 ALA A C 1
ATOM 2401 O O . ALA A 1 313 ? 2.057 6.294 32.616 1.00 91.25 313 ALA A O 1
ATOM 2402 N N . VAL A 1 314 ? 0.655 5.312 31.149 1.00 89.75 314 VAL A N 1
ATOM 2403 C CA . VAL A 1 314 ? -0.570 5.615 31.902 1.00 89.75 314 VAL A CA 1
ATOM 2404 C C . VAL A 1 314 ? -0.537 4.820 33.203 1.00 89.75 314 VAL A C 1
ATOM 2406 O O . VAL A 1 314 ? -0.901 5.378 34.239 1.00 89.75 314 VAL A O 1
ATOM 2409 N N . GLU A 1 315 ? -0.029 3.578 33.172 1.00 88.06 315 GLU A N 1
ATOM 2410 C CA . GLU A 1 315 ? -0.032 2.717 34.344 1.00 88.06 315 GLU A CA 1
ATOM 2411 C C . GLU A 1 315 ? 0.799 3.115 35.524 1.00 88.06 315 GLU A C 1
ATOM 2413 O O . GLU A 1 315 ? 0.302 3.235 36.641 1.00 88.06 315 GLU A O 1
ATOM 2418 N N . GLU A 1 316 ? 2.036 3.439 35.248 1.00 86.06 316 GLU A N 1
ATOM 2419 C CA . GLU A 1 316 ? 2.950 3.936 36.253 1.00 86.06 316 GLU A CA 1
ATOM 2420 C C . GLU A 1 316 ? 2.458 5.239 36.915 1.00 86.06 316 GLU A C 1
ATOM 2422 O O . GLU A 1 316 ? 2.806 5.555 38.050 1.00 86.06 316 GLU A O 1
ATOM 2427 N N . ARG A 1 317 ? 1.641 6.031 36.207 1.00 80.62 317 ARG A N 1
ATOM 2428 C CA . ARG A 1 317 ? 1.287 7.404 36.606 1.00 80.62 317 ARG A CA 1
ATOM 2429 C C . ARG A 1 317 ? -0.088 7.556 37.233 1.00 80.62 317 ARG A C 1
ATOM 2431 O O . ARG A 1 317 ? -0.352 8.611 37.832 1.00 80.62 317 ARG A O 1
ATOM 2438 N N . VAL A 1 318 ? -0.955 6.565 37.065 1.00 76.69 318 VAL A N 1
ATOM 2439 C CA . VAL A 1 318 ? -2.269 6.486 37.702 1.00 76.69 318 VAL A CA 1
ATOM 2440 C C . VAL A 1 318 ? -2.133 5.537 38.890 1.00 76.69 318 VAL A C 1
ATOM 2442 O O . VAL A 1 318 ? -2.295 4.332 38.754 1.00 76.69 318 VAL A O 1
ATOM 2445 N N . ALA A 1 319 ? -1.800 6.099 40.053 1.00 58.47 319 ALA A N 1
ATOM 2446 C CA . ALA A 1 319 ? -1.698 5.378 41.321 1.00 58.47 319 ALA A CA 1
ATOM 2447 C C . ALA A 1 319 ? -3.097 5.088 41.902 1.00 58.47 319 ALA A C 1
ATOM 2449 O O . ALA A 1 319 ? -3.478 5.662 42.917 1.00 58.47 319 ALA A O 1
ATOM 2450 N N . ASP A 1 320 ? -3.877 4.257 41.208 1.00 64.88 320 ASP A N 1
ATOM 2451 C CA . ASP A 1 320 ? -5.099 3.641 41.740 1.00 64.88 320 ASP A CA 1
ATOM 2452 C C . ASP A 1 320 ? -4.786 2.172 42.079 1.00 64.88 320 ASP A C 1
ATOM 2454 O O . ASP A 1 320 ? -4.291 1.443 41.218 1.00 64.88 320 ASP A O 1
ATOM 2458 N N . ASP A 1 321 ? -5.161 1.702 43.275 1.00 55.75 321 ASP A N 1
ATOM 2459 C CA . ASP A 1 321 ? -4.974 0.319 43.773 1.00 55.75 321 ASP A CA 1
ATOM 2460 C C . ASP A 1 321 ? -5.766 -0.764 42.991 1.00 55.75 321 ASP A C 1
ATOM 2462 O O . ASP A 1 321 ? -5.958 -1.888 43.452 1.00 55.75 321 ASP A O 1
ATOM 2466 N N . GLY A 1 322 ? -6.273 -0.452 41.795 1.00 57.34 322 GLY A N 1
ATOM 2467 C CA . GLY A 1 322 ? -7.351 -1.205 41.156 1.00 57.34 322 GLY A CA 1
ATOM 2468 C C . GLY A 1 322 ? -7.343 -1.178 39.636 1.00 57.34 322 GLY A C 1
ATOM 2469 O O . GLY A 1 322 ? -8.399 -0.988 39.018 1.00 57.34 322 GLY A O 1
ATOM 2470 N N . TRP A 1 323 ? -6.192 -1.392 38.991 1.00 75.88 323 TRP A N 1
ATOM 2471 C CA . TRP A 1 323 ? -6.214 -1.634 37.550 1.00 75.88 323 TRP A CA 1
ATOM 2472 C C . TRP A 1 323 ? -6.796 -2.999 37.218 1.00 75.88 323 TRP A C 1
ATOM 2474 O O . TRP A 1 323 ? -6.102 -4.003 37.073 1.00 75.88 323 TRP A O 1
ATOM 2484 N N . SER A 1 324 ? -8.113 -3.038 37.055 1.00 81.19 324 SER A N 1
ATOM 2485 C CA . SER A 1 324 ? -8.756 -4.224 36.510 1.00 81.19 324 SER A CA 1
ATOM 2486 C C . SER A 1 324 ? -8.289 -4.469 35.072 1.00 81.19 324 SER A C 1
ATOM 2488 O O . SER A 1 324 ? -8.076 -3.533 34.291 1.00 81.19 324 SER A O 1
ATOM 2490 N N . THR A 1 325 ? -8.225 -5.743 34.673 1.00 83.06 325 THR A N 1
ATOM 2491 C CA . THR A 1 325 ? -7.972 -6.153 33.281 1.00 83.06 325 THR A CA 1
ATOM 2492 C C . THR A 1 325 ? -8.914 -5.442 32.303 1.00 83.06 325 THR A C 1
ATOM 2494 O O . THR A 1 325 ? -8.501 -5.061 31.209 1.00 83.06 325 THR A O 1
ATOM 2497 N N . ARG A 1 326 ? -10.162 -5.195 32.727 1.00 84.25 326 ARG A N 1
ATOM 2498 C CA . ARG A 1 326 ? -11.177 -4.439 31.983 1.00 84.25 326 ARG A CA 1
ATOM 2499 C C . ARG A 1 326 ? -10.782 -2.981 31.761 1.00 84.25 326 ARG A C 1
ATOM 2501 O O . ARG A 1 326 ? -10.875 -2.494 30.638 1.00 84.25 326 ARG A O 1
ATOM 2508 N N . ARG A 1 327 ? -10.331 -2.275 32.804 1.00 84.69 327 ARG A N 1
ATOM 2509 C CA . ARG A 1 327 ? -9.915 -0.870 32.678 1.00 84.69 327 ARG A CA 1
ATOM 2510 C C . ARG A 1 327 ? -8.677 -0.744 31.789 1.00 84.69 327 ARG A C 1
ATOM 2512 O O . ARG A 1 327 ? -8.655 0.134 30.932 1.00 84.69 327 ARG A O 1
ATOM 2519 N N . ARG A 1 328 ? -7.692 -1.641 31.925 1.00 87.88 328 ARG A N 1
ATOM 2520 C CA . ARG A 1 328 ? -6.500 -1.658 31.055 1.00 87.88 328 ARG A CA 1
ATOM 2521 C C . ARG A 1 328 ? -6.875 -1.871 29.593 1.00 87.88 328 ARG A C 1
ATOM 2523 O O . ARG A 1 328 ? -6.408 -1.150 28.716 1.00 87.88 328 ARG A O 1
ATOM 2530 N N . ASP A 1 329 ? -7.725 -2.860 29.330 1.00 89.44 329 ASP A N 1
ATOM 2531 C CA . ASP A 1 329 ? -8.137 -3.178 27.968 1.00 89.44 329 ASP A CA 1
ATOM 2532 C C . ASP A 1 329 ? -8.950 -2.056 27.318 1.00 89.44 329 ASP A C 1
ATOM 2534 O O . ASP A 1 329 ? -8.732 -1.747 26.149 1.00 89.44 329 ASP A O 1
ATOM 2538 N N . ARG A 1 330 ? -9.817 -1.383 28.082 1.00 86.88 330 ARG A N 1
ATOM 2539 C CA . ARG A 1 330 ? -10.544 -0.212 27.589 1.00 86.88 330 ARG A CA 1
ATOM 2540 C C . ARG A 1 330 ? -9.599 0.927 27.214 1.00 86.88 330 ARG A C 1
ATOM 2542 O O . ARG A 1 330 ? -9.647 1.372 26.078 1.00 86.88 330 ARG A O 1
ATOM 2549 N N . VAL A 1 331 ? -8.683 1.326 28.102 1.00 89.00 331 VAL A N 1
ATOM 2550 C CA . VAL A 1 331 ? -7.692 2.383 27.805 1.00 89.00 331 VAL A CA 1
ATOM 2551 C C . VAL A 1 331 ? -6.881 2.048 26.551 1.00 89.00 331 VAL A C 1
ATOM 2553 O O . VAL A 1 331 ? -6.692 2.901 25.687 1.00 89.00 331 VAL A O 1
ATOM 2556 N N . ARG A 1 332 ? -6.456 0.787 26.404 1.00 91.94 332 ARG A N 1
ATOM 2557 C CA . ARG A 1 332 ? -5.774 0.307 25.196 1.00 91.94 332 ARG A CA 1
ATOM 2558 C C . ARG A 1 332 ? -6.615 0.515 23.935 1.00 91.94 332 ARG A C 1
ATOM 2560 O O . ARG A 1 332 ? -6.075 0.974 22.931 1.00 91.94 332 ARG A O 1
ATOM 2567 N N . LEU A 1 333 ? -7.891 0.122 23.949 1.00 90.75 333 LEU A N 1
ATOM 2568 C CA . LEU A 1 333 ? -8.775 0.259 22.789 1.00 90.75 333 LEU A CA 1
ATOM 2569 C C . LEU A 1 333 ? -8.986 1.723 22.413 1.00 90.75 333 LEU A C 1
ATOM 2571 O O . LEU A 1 333 ? -8.874 2.047 21.240 1.00 90.75 333 LEU A O 1
ATOM 2575 N N . GLU A 1 334 ? -9.230 2.589 23.389 1.00 90.50 334 GLU A N 1
ATOM 2576 C CA . GLU A 1 334 ? -9.515 4.009 23.158 1.00 90.50 334 GLU A CA 1
ATOM 2577 C C . GLU A 1 334 ? -8.289 4.734 22.596 1.00 90.50 334 GLU A C 1
ATOM 2579 O O . GLU A 1 334 ? -8.368 5.374 21.550 1.00 90.50 334 GLU A O 1
ATOM 2584 N N . LEU A 1 335 ? -7.106 4.520 23.187 1.00 92.94 335 LEU A N 1
ATOM 2585 C CA . LEU A 1 335 ? -5.851 5.056 22.649 1.00 92.94 335 LEU A CA 1
ATOM 2586 C C . LEU A 1 335 ? -5.558 4.537 21.238 1.00 92.94 335 LEU A C 1
ATOM 2588 O O . LEU A 1 335 ? -5.076 5.281 20.386 1.00 92.94 335 LEU A O 1
ATOM 2592 N N . ARG A 1 336 ? -5.845 3.257 20.977 1.00 92.88 336 ARG A N 1
ATOM 2593 C CA . ARG A 1 336 ? -5.673 2.658 19.651 1.00 92.88 336 ARG A CA 1
ATOM 2594 C C . ARG A 1 336 ? -6.640 3.265 18.632 1.00 92.88 336 ARG A C 1
ATOM 2596 O O . ARG A 1 336 ? -6.226 3.514 17.503 1.00 92.88 336 ARG A O 1
ATOM 2603 N N . THR A 1 337 ? -7.895 3.483 19.011 1.00 90.81 337 THR A N 1
ATOM 2604 C CA . THR A 1 337 ? -8.909 4.122 18.165 1.00 90.81 337 THR A CA 1
ATOM 2605 C C . THR A 1 337 ? -8.508 5.560 17.862 1.00 90.81 337 THR A C 1
ATOM 2607 O O . THR A 1 337 ? -8.338 5.892 16.693 1.00 90.81 337 THR A O 1
ATOM 2610 N N . ALA A 1 338 ? -8.205 6.362 18.887 1.00 91.94 338 ALA A N 1
ATOM 2611 C CA . ALA A 1 338 ? -7.760 7.744 18.729 1.00 91.94 338 ALA A CA 1
ATOM 2612 C C . ALA A 1 338 ? -6.507 7.861 17.844 1.00 91.94 338 ALA A C 1
ATOM 2614 O O . ALA A 1 338 ? -6.429 8.738 16.981 1.00 91.94 338 ALA A O 1
ATOM 2615 N N . LEU A 1 339 ? -5.546 6.941 17.998 1.00 93.50 339 LEU A N 1
ATOM 2616 C CA . LEU A 1 339 ? -4.368 6.872 17.134 1.00 93.50 339 LEU A CA 1
ATOM 2617 C C . LEU A 1 339 ? -4.751 6.667 15.664 1.00 93.50 339 LEU A C 1
ATOM 2619 O O . LEU A 1 339 ? -4.294 7.409 14.795 1.00 93.50 339 LEU A O 1
ATOM 2623 N N . TYR A 1 340 ? -5.566 5.654 15.363 1.00 88.81 340 TYR A N 1
ATOM 2624 C CA . TYR A 1 340 ? -5.905 5.341 13.975 1.00 88.81 340 TYR A CA 1
ATOM 2625 C C . TYR A 1 340 ? -6.852 6.356 13.342 1.00 88.81 340 TYR A C 1
ATOM 2627 O O . TYR A 1 340 ? -6.716 6.609 12.145 1.00 88.81 340 TYR A O 1
ATOM 2635 N N . ASP A 1 341 ? -7.739 6.968 14.120 1.00 89.06 341 ASP A N 1
ATOM 2636 C CA . ASP A 1 341 ? -8.585 8.062 13.655 1.00 89.06 341 ASP A CA 1
ATOM 2637 C C . ASP A 1 341 ? -7.727 9.281 13.308 1.00 89.06 341 ASP A C 1
ATOM 2639 O O . ASP A 1 341 ? -7.829 9.809 12.199 1.00 89.06 341 ASP A O 1
ATOM 2643 N N . SER A 1 342 ? -6.781 9.654 14.176 1.00 90.12 342 SER A N 1
ATOM 2644 C CA . SER A 1 342 ? -5.825 10.731 13.893 1.00 90.12 342 SER A CA 1
ATOM 2645 C C . SER A 1 342 ? -5.041 10.465 12.598 1.00 90.12 342 SER A C 1
ATOM 2647 O O . SER A 1 342 ? -5.009 11.312 11.702 1.00 90.12 342 SER A O 1
ATOM 2649 N N . LEU A 1 343 ? -4.520 9.241 12.423 1.00 88.19 343 LEU A N 1
ATOM 2650 C CA . LEU A 1 343 ? -3.794 8.808 11.217 1.00 88.19 343 LEU A CA 1
ATOM 2651 C C . LEU A 1 343 ? -4.663 8.725 9.950 1.00 88.19 343 LEU A C 1
ATOM 2653 O O . LEU A 1 343 ? -4.137 8.776 8.827 1.00 88.19 343 LEU A O 1
ATOM 2657 N N . ALA A 1 344 ? -5.975 8.541 10.094 1.00 82.19 344 ALA A N 1
ATOM 2658 C CA . ALA A 1 344 ? -6.910 8.509 8.977 1.00 82.19 344 ALA A CA 1
ATOM 2659 C C . ALA A 1 344 ? -7.194 9.918 8.444 1.00 82.19 344 ALA A C 1
ATOM 2661 O O . ALA A 1 344 ? -7.281 10.084 7.227 1.00 82.19 344 ALA A O 1
ATOM 2662 N N . THR A 1 345 ? -7.267 10.918 9.326 1.00 84.00 345 THR A N 1
ATOM 2663 C CA . THR A 1 345 ? -7.509 12.320 8.954 1.00 84.00 345 THR A CA 1
ATOM 2664 C C . THR A 1 345 ? -6.301 12.986 8.288 1.00 84.00 345 THR A C 1
ATOM 2666 O O . THR A 1 345 ? -5.176 12.485 8.354 1.00 84.00 345 THR A O 1
ATOM 2669 N N . LYS A 1 346 ? -6.523 14.173 7.701 1.00 78.19 346 LYS A N 1
ATOM 2670 C CA . LYS A 1 346 ? -5.464 15.037 7.148 1.00 78.19 346 LYS A CA 1
ATOM 2671 C C . LYS A 1 346 ? -4.359 15.369 8.156 1.00 78.19 346 LYS A C 1
ATOM 2673 O O . LYS A 1 346 ? -3.209 15.511 7.767 1.00 78.19 346 LYS A O 1
ATOM 2678 N N . ARG A 1 347 ? -4.678 15.440 9.457 1.00 80.12 347 ARG A N 1
ATOM 2679 C CA . ARG A 1 347 ? -3.698 15.747 10.518 1.00 80.12 347 ARG A CA 1
ATOM 2680 C C . ARG A 1 347 ? -2.639 14.661 10.700 1.00 80.12 347 ARG A C 1
ATOM 2682 O O . ARG A 1 347 ? -1.579 14.948 11.235 1.00 80.12 347 ARG A O 1
ATOM 2689 N N . GLY A 1 348 ? -2.931 13.434 10.270 1.00 81.00 348 GLY A N 1
ATOM 2690 C CA . GLY A 1 348 ? -1.996 12.312 10.252 1.00 81.00 348 GLY A CA 1
ATOM 2691 C C . GLY A 1 348 ? -1.300 12.107 8.902 1.00 81.00 348 GLY A C 1
ATOM 2692 O O . GLY A 1 348 ? -0.722 11.036 8.670 1.00 81.00 348 GLY A O 1
ATOM 2693 N N . LYS A 1 349 ? -1.403 13.079 7.984 1.00 84.81 349 LYS A N 1
ATOM 2694 C CA . LYS A 1 349 ? -0.761 13.058 6.667 1.00 84.81 349 LYS A CA 1
ATOM 2695 C C . LYS A 1 349 ? 0.361 14.087 6.588 1.00 84.81 349 LYS A C 1
ATOM 2697 O O . LYS A 1 349 ? 0.324 15.116 7.243 1.00 84.81 349 LYS A O 1
ATOM 2702 N N . VAL A 1 350 ? 1.329 13.786 5.736 1.00 85.62 350 VAL A N 1
ATOM 2703 C CA . VAL A 1 350 ? 2.516 14.592 5.444 1.00 85.62 350 VAL A CA 1
ATOM 2704 C C . VAL A 1 350 ? 2.444 15.088 4.001 1.00 85.62 350 VAL A C 1
ATOM 2706 O O . VAL A 1 350 ? 1.910 14.378 3.145 1.00 85.62 350 VAL A O 1
ATOM 2709 N N . SER A 1 351 ? 3.012 16.260 3.706 1.00 84.12 351 SER A N 1
ATOM 2710 C CA . SER A 1 351 ? 3.132 16.771 2.334 1.00 84.12 351 SER A CA 1
ATOM 2711 C C . SER A 1 351 ? 3.762 15.745 1.382 1.00 84.12 351 SER A C 1
ATOM 2713 O O . SER A 1 351 ? 4.888 15.277 1.574 1.00 84.12 351 SER A O 1
ATOM 2715 N N . GLY A 1 352 ? 3.036 15.399 0.318 1.00 75.00 352 GLY A N 1
ATOM 2716 C CA . GLY A 1 352 ? 3.510 14.460 -0.695 1.00 75.00 352 GLY A CA 1
ATOM 2717 C C . GLY A 1 352 ? 4.675 14.991 -1.519 1.00 75.00 352 GLY A C 1
ATOM 2718 O O . GLY A 1 352 ? 5.541 14.208 -1.917 1.00 75.00 352 GLY A O 1
ATOM 2719 N N . GLN A 1 353 ? 4.743 16.309 -1.703 1.00 78.25 353 GLN A N 1
ATOM 2720 C CA . GLN A 1 353 ? 5.840 16.977 -2.395 1.00 78.25 353 GLN A CA 1
ATOM 2721 C C . GLN A 1 353 ? 7.159 16.816 -1.633 1.00 78.25 353 GLN A C 1
ATOM 2723 O O . GLN A 1 353 ? 8.161 16.437 -2.237 1.00 78.25 353 GLN A O 1
ATOM 2728 N N . GLU A 1 354 ? 7.155 17.032 -0.315 1.00 83.44 354 GLU A N 1
ATOM 2729 C CA . GLU A 1 354 ? 8.379 16.938 0.493 1.00 83.44 354 GLU A CA 1
ATOM 2730 C C . GLU A 1 354 ? 8.878 15.496 0.610 1.00 83.44 354 GLU A C 1
ATOM 2732 O O . GLU A 1 354 ? 10.075 15.240 0.470 1.00 83.44 354 GLU A O 1
ATOM 2737 N N . VAL A 1 355 ? 7.964 14.530 0.765 1.00 79.38 355 VAL A N 1
ATOM 2738 C CA . VAL A 1 355 ? 8.310 13.098 0.731 1.00 79.38 355 VAL A CA 1
ATOM 2739 C C . VAL A 1 355 ? 8.935 12.733 -0.614 1.00 79.38 355 VAL A C 1
ATOM 2741 O O . VAL A 1 355 ? 9.988 12.098 -0.659 1.00 79.38 355 VAL A O 1
ATOM 2744 N N . THR A 1 356 ? 8.309 13.149 -1.714 1.00 75.44 356 THR A N 1
ATOM 2745 C CA . THR A 1 356 ? 8.775 12.836 -3.069 1.00 75.44 356 THR A CA 1
ATOM 2746 C C . THR A 1 356 ? 10.146 13.444 -3.338 1.00 75.44 356 THR A C 1
ATOM 2748 O O . THR A 1 356 ? 11.054 12.731 -3.759 1.00 75.44 356 THR A O 1
ATOM 2751 N N . ALA A 1 357 ? 10.326 14.729 -3.024 1.00 75.31 357 ALA A N 1
ATOM 2752 C CA . ALA A 1 357 ? 11.585 15.427 -3.231 1.00 75.31 357 ALA A CA 1
ATOM 2753 C C . ALA A 1 357 ? 12.722 14.789 -2.420 1.00 75.31 357 ALA A C 1
ATOM 2755 O O . ALA A 1 357 ? 13.738 14.408 -2.998 1.00 75.31 357 ALA A O 1
ATOM 2756 N N . ALA A 1 358 ? 12.553 14.610 -1.105 1.00 79.81 358 ALA A N 1
ATOM 2757 C CA . ALA A 1 358 ? 13.591 14.016 -0.261 1.00 79.81 358 ALA A CA 1
ATOM 2758 C C . ALA A 1 358 ? 14.009 12.625 -0.752 1.00 79.81 358 ALA A C 1
ATOM 2760 O O . ALA A 1 358 ? 15.202 12.319 -0.817 1.00 79.81 358 ALA A O 1
ATOM 2761 N N . THR A 1 359 ? 13.043 11.808 -1.173 1.00 75.19 359 THR A N 1
ATOM 2762 C CA . THR A 1 359 ? 13.339 10.453 -1.641 1.00 75.19 359 THR A CA 1
ATOM 2763 C C . THR A 1 359 ? 14.031 10.450 -3.012 1.00 75.19 359 THR A C 1
ATOM 2765 O O . THR A 1 359 ? 14.985 9.697 -3.205 1.00 75.19 359 THR A O 1
ATOM 2768 N N . ALA A 1 360 ? 13.616 11.316 -3.945 1.00 73.88 360 ALA A N 1
ATOM 2769 C CA . ALA A 1 360 ? 14.223 11.426 -5.275 1.00 73.88 360 ALA A CA 1
ATOM 2770 C C . ALA A 1 360 ? 15.697 11.864 -5.209 1.00 73.88 360 ALA A C 1
ATOM 2772 O O . ALA A 1 360 ? 16.563 11.216 -5.797 1.00 73.88 360 ALA A O 1
ATOM 2773 N N . TYR A 1 361 ? 16.008 12.910 -4.432 1.00 75.69 361 TYR A N 1
ATOM 2774 C CA . TYR A 1 361 ? 17.392 13.376 -4.271 1.00 75.69 361 TYR A CA 1
ATOM 2775 C C . TYR A 1 361 ? 18.268 12.361 -3.530 1.00 75.69 361 TYR A C 1
ATOM 2777 O O . TYR A 1 361 ? 19.428 12.172 -3.890 1.00 75.69 361 TYR A O 1
ATOM 2785 N N . THR A 1 362 ? 17.715 11.673 -2.527 1.00 76.69 362 THR A N 1
ATOM 2786 C CA . THR A 1 362 ? 18.418 10.583 -1.835 1.00 76.69 362 THR A CA 1
ATOM 2787 C C . THR A 1 362 ? 18.811 9.483 -2.825 1.00 76.69 362 THR A C 1
ATOM 2789 O O . THR A 1 362 ? 19.972 9.082 -2.875 1.00 76.69 362 THR A O 1
ATOM 2792 N N . LYS A 1 363 ? 17.877 9.056 -3.683 1.00 70.94 363 LYS A N 1
ATOM 2793 C CA . LYS A 1 363 ? 18.105 8.034 -4.714 1.00 70.94 363 LYS A CA 1
ATOM 2794 C C . LYS A 1 363 ? 19.160 8.454 -5.741 1.00 70.94 363 LYS A C 1
ATOM 2796 O O . LYS A 1 363 ? 20.022 7.648 -6.075 1.00 70.94 363 LYS A O 1
ATOM 2801 N N . ASP A 1 364 ? 19.137 9.708 -6.200 1.00 74.81 364 ASP A N 1
ATOM 2802 C CA . ASP A 1 364 ? 20.142 10.247 -7.131 1.00 74.81 364 ASP A CA 1
ATOM 2803 C C . ASP A 1 364 ? 21.564 10.181 -6.548 1.00 74.81 364 ASP A C 1
ATOM 2805 O O . ASP A 1 364 ? 22.502 9.737 -7.216 1.00 74.81 364 ASP A O 1
ATOM 2809 N N . VAL A 1 365 ? 21.727 10.545 -5.271 1.00 75.75 365 VAL A N 1
ATOM 2810 C CA . VAL A 1 365 ? 23.025 10.449 -4.586 1.00 75.75 365 VAL A CA 1
ATOM 2811 C C . VAL A 1 365 ? 23.490 9.001 -4.477 1.00 75.75 365 VAL A C 1
ATOM 2813 O O . VAL A 1 365 ? 24.664 8.717 -4.736 1.00 75.75 365 VAL A O 1
ATOM 2816 N N . VAL A 1 366 ? 22.593 8.072 -4.136 1.00 70.50 366 VAL A N 1
ATOM 2817 C CA . VAL A 1 366 ? 22.956 6.653 -4.072 1.00 70.50 366 VAL A CA 1
ATOM 2818 C C . VAL A 1 366 ? 23.336 6.125 -5.457 1.00 70.50 366 VAL A C 1
ATOM 2820 O O . VAL A 1 366 ? 24.404 5.533 -5.598 1.00 70.50 366 VAL A O 1
ATOM 2823 N N . ARG A 1 367 ? 22.554 6.427 -6.501 1.00 70.38 367 ARG A N 1
ATOM 2824 C CA . ARG A 1 367 ? 22.841 6.025 -7.888 1.00 70.38 367 ARG A CA 1
ATOM 2825 C C . ARG A 1 367 ? 24.232 6.471 -8.333 1.00 70.38 367 ARG A C 1
ATOM 2827 O O . ARG A 1 367 ? 25.028 5.649 -8.781 1.00 70.38 367 ARG A O 1
ATOM 2834 N N . LYS A 1 368 ? 24.547 7.760 -8.166 1.00 72.12 368 LYS A N 1
ATOM 2835 C CA . LYS A 1 368 ? 25.863 8.320 -8.518 1.00 72.12 368 LYS A CA 1
ATOM 2836 C C . LYS A 1 368 ? 26.993 7.626 -7.765 1.00 72.12 368 LYS A C 1
ATOM 2838 O O . LYS A 1 368 ? 28.095 7.501 -8.288 1.00 72.12 368 LYS A O 1
ATOM 2843 N N . THR A 1 369 ? 26.731 7.165 -6.545 1.00 66.81 369 THR A N 1
ATOM 2844 C CA . THR A 1 369 ? 27.712 6.441 -5.730 1.00 66.81 369 THR A CA 1
ATOM 2845 C C . THR A 1 369 ? 27.950 5.028 -6.259 1.00 66.81 369 THR A C 1
ATOM 2847 O O . THR A 1 369 ? 29.105 4.659 -6.448 1.00 66.81 369 THR A O 1
ATOM 2850 N N . VAL A 1 370 ? 26.888 4.280 -6.571 1.00 66.38 370 VAL A N 1
ATOM 2851 C CA . VAL A 1 370 ? 26.979 2.924 -7.146 1.00 66.38 370 VAL A CA 1
ATOM 2852 C C . VAL A 1 370 ? 27.698 2.950 -8.498 1.00 66.38 370 VAL A C 1
ATOM 2854 O O . VAL A 1 370 ? 28.643 2.198 -8.715 1.00 66.38 370 VAL A O 1
ATOM 2857 N N . GLN A 1 371 ? 27.344 3.893 -9.377 1.00 65.62 371 GLN A N 1
ATOM 2858 C CA . GLN A 1 371 ? 28.001 4.057 -10.682 1.00 65.62 371 GLN A CA 1
ATOM 2859 C C . GLN A 1 371 ? 29.480 4.451 -10.583 1.00 65.62 371 GLN A C 1
ATOM 2861 O O . GLN A 1 371 ? 30.243 4.205 -11.512 1.00 65.62 371 GLN A O 1
ATOM 2866 N N . SER A 1 372 ? 29.898 5.044 -9.463 1.00 62.78 372 SER A N 1
ATOM 2867 C CA . SER A 1 372 ? 31.297 5.423 -9.238 1.00 62.78 372 SER A CA 1
ATOM 2868 C C . SER A 1 372 ? 32.182 4.247 -8.793 1.00 62.78 372 SER A C 1
ATOM 2870 O O . SER A 1 372 ? 33.369 4.458 -8.564 1.00 62.78 372 SER A O 1
ATOM 2872 N N . GLY A 1 373 ? 31.640 3.026 -8.655 1.00 53.69 373 GLY A N 1
ATOM 2873 C CA . GLY A 1 373 ? 32.424 1.821 -8.349 1.00 53.69 373 GLY A CA 1
ATOM 2874 C C . GLY A 1 373 ? 33.057 1.821 -6.953 1.00 53.69 373 GLY A C 1
ATOM 2875 O O . GLY A 1 373 ? 34.203 1.404 -6.784 1.00 53.69 373 GLY A O 1
ATOM 2876 N N . VAL A 1 374 ? 32.344 2.339 -5.948 1.00 59.19 374 VAL A N 1
ATOM 2877 C CA . VAL A 1 374 ? 32.801 2.340 -4.546 1.00 59.19 374 VAL A CA 1
ATOM 2878 C C . VAL A 1 374 ? 32.805 0.905 -3.988 1.00 59.19 374 VAL A C 1
ATOM 2880 O O . VAL A 1 374 ? 32.027 0.071 -4.429 1.00 59.19 374 VAL A O 1
ATOM 2883 N N . SER A 1 375 ? 33.696 0.596 -3.036 1.00 56.81 375 SER A N 1
ATOM 2884 C CA . SER A 1 375 ? 33.976 -0.782 -2.584 1.00 56.81 375 SER A CA 1
ATOM 2885 C C . SER A 1 375 ? 32.743 -1.602 -2.155 1.00 56.81 375 SER A C 1
ATOM 2887 O O . SER A 1 375 ? 31.798 -1.075 -1.568 1.00 56.81 375 SER A O 1
ATOM 2889 N N . ASN A 1 376 ? 32.812 -2.929 -2.334 1.00 56.16 376 ASN A N 1
ATOM 2890 C CA . ASN A 1 376 ? 31.731 -3.887 -2.034 1.00 56.16 376 ASN A CA 1
ATOM 2891 C C . ASN A 1 376 ? 31.157 -3.792 -0.602 1.00 56.16 376 ASN A C 1
ATOM 2893 O O . ASN A 1 376 ? 29.985 -4.090 -0.376 1.00 56.16 376 ASN A O 1
ATOM 2897 N N . ALA A 1 377 ? 31.968 -3.408 0.393 1.00 54.16 377 ALA A N 1
ATOM 2898 C CA . ALA A 1 377 ? 31.504 -3.256 1.778 1.00 54.16 377 ALA A CA 1
ATOM 2899 C C . ALA A 1 377 ? 30.611 -2.017 1.951 1.00 54.16 377 ALA A C 1
ATOM 2901 O O . ALA A 1 377 ? 29.629 -2.047 2.689 1.00 54.16 377 ALA A O 1
ATOM 2902 N N . VAL A 1 378 ? 30.942 -0.947 1.228 1.00 55.19 378 VAL A N 1
ATOM 2903 C CA . VAL A 1 378 ? 30.167 0.291 1.181 1.00 55.19 378 VAL A CA 1
ATOM 2904 C C . VAL A 1 378 ? 28.900 0.063 0.356 1.00 55.19 378 VAL A C 1
ATOM 2906 O O . VAL A 1 378 ? 27.815 0.419 0.802 1.00 55.19 378 VAL A O 1
ATOM 2909 N N . GLU A 1 379 ? 28.998 -0.636 -0.774 1.00 54.38 379 GLU A N 1
ATOM 2910 C CA . GLU A 1 379 ? 27.856 -1.007 -1.619 1.00 54.38 379 GLU A CA 1
ATOM 2911 C C . GLU A 1 379 ? 26.785 -1.809 -0.858 1.00 54.38 379 GLU A C 1
ATOM 2913 O O . GLU A 1 379 ? 25.597 -1.508 -0.961 1.00 54.38 379 GLU A O 1
ATOM 2918 N N . LYS A 1 380 ? 27.190 -2.758 -0.002 1.00 55.00 380 LYS A N 1
ATOM 2919 C CA . LYS A 1 380 ? 26.259 -3.540 0.828 1.00 55.00 380 LYS A CA 1
ATOM 2920 C C . LYS A 1 380 ? 25.462 -2.668 1.807 1.00 55.00 380 LYS A C 1
ATOM 2922 O O . LYS A 1 380 ? 24.260 -2.854 1.962 1.00 55.00 380 LYS A O 1
ATOM 2927 N N . GLN A 1 381 ? 26.113 -1.696 2.440 1.00 54.44 381 GLN A N 1
ATOM 2928 C CA . GLN A 1 381 ? 25.481 -0.819 3.430 1.00 54.44 381 GLN A CA 1
ATOM 2929 C C . GLN A 1 381 ? 24.655 0.313 2.779 1.00 54.44 381 GLN A C 1
ATOM 2931 O O . GLN A 1 381 ? 23.669 0.793 3.347 1.00 54.44 381 GLN A O 1
ATOM 2936 N N . PHE A 1 382 ? 25.010 0.702 1.549 1.00 59.91 382 PHE A N 1
ATOM 2937 C CA . PHE A 1 382 ? 24.181 1.549 0.690 1.00 59.91 382 PHE A CA 1
ATOM 2938 C C . PHE A 1 382 ? 22.928 0.813 0.218 1.00 59.91 382 PHE A C 1
ATOM 2940 O O . PHE A 1 382 ? 21.839 1.379 0.312 1.00 59.91 382 PHE A O 1
ATOM 2947 N N . ASN A 1 383 ? 23.056 -0.452 -0.193 1.00 55.47 383 ASN A N 1
ATOM 2948 C CA . ASN A 1 383 ? 21.910 -1.298 -0.511 1.00 55.47 383 ASN A CA 1
ATOM 2949 C C . ASN A 1 383 ? 20.966 -1.413 0.691 1.00 55.47 383 ASN A C 1
ATOM 2951 O O . ASN A 1 383 ? 19.781 -1.188 0.510 1.00 55.47 383 ASN A O 1
ATOM 2955 N N . GLU A 1 384 ? 21.456 -1.574 1.927 1.00 57.34 384 GLU A N 1
ATOM 2956 C CA . GLU A 1 384 ? 20.601 -1.568 3.133 1.00 57.34 384 GLU A CA 1
ATOM 2957 C C . GLU A 1 384 ? 19.832 -0.246 3.358 1.00 57.34 384 GLU A C 1
ATOM 2959 O O . GLU A 1 384 ? 18.714 -0.254 3.876 1.00 57.34 384 GLU A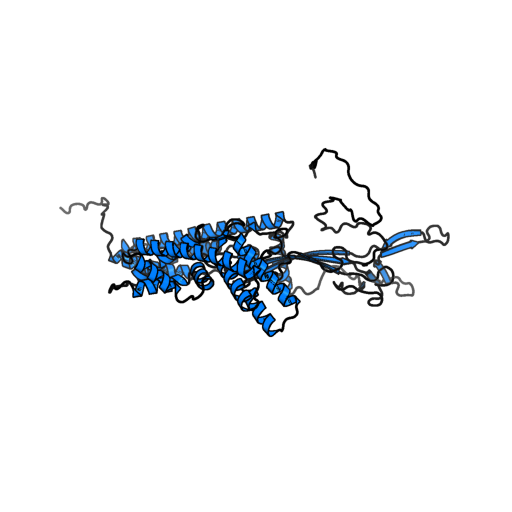 O 1
ATOM 2964 N N . SER A 1 385 ? 20.407 0.903 2.983 1.00 54.25 385 SER A N 1
ATOM 2965 C CA . SER A 1 385 ? 19.751 2.219 3.115 1.00 54.25 385 SER A CA 1
ATOM 2966 C C . SER A 1 385 ? 18.712 2.455 2.012 1.00 54.25 385 SER A C 1
ATOM 2968 O O . SER A 1 385 ? 17.668 3.067 2.241 1.00 54.25 385 SER A O 1
ATOM 2970 N N . VAL A 1 386 ? 18.977 1.929 0.818 1.00 56.06 386 VAL A N 1
ATOM 2971 C CA . VAL A 1 386 ? 18.069 1.950 -0.335 1.00 56.06 386 VAL A CA 1
ATOM 2972 C C . VAL A 1 386 ? 16.944 0.933 -0.186 1.00 56.06 386 VAL A C 1
ATOM 2974 O O . VAL A 1 386 ? 15.802 1.218 -0.540 1.00 56.06 386 VAL A O 1
ATOM 2977 N N . GLU A 1 387 ? 17.232 -0.204 0.443 1.00 56.03 387 GLU A N 1
ATOM 2978 C CA . GLU A 1 387 ? 16.271 -1.234 0.815 1.00 56.03 387 GLU A CA 1
ATOM 2979 C C . GLU A 1 387 ? 15.196 -0.707 1.775 1.00 56.03 387 GLU A C 1
ATOM 2981 O O . GLU A 1 387 ? 14.186 -1.364 1.981 1.00 56.03 387 GLU A O 1
ATOM 2986 N N . GLN A 1 388 ? 15.357 0.471 2.371 1.00 57.47 388 GLN A N 1
ATOM 2987 C CA . GLN A 1 388 ? 14.365 1.063 3.274 1.00 57.47 388 GLN A CA 1
ATOM 2988 C C . GLN A 1 388 ? 13.407 2.026 2.566 1.00 57.47 388 GLN A C 1
ATOM 2990 O O . GLN A 1 388 ? 12.430 2.481 3.173 1.00 57.47 388 GLN A O 1
ATOM 2995 N N . ILE A 1 389 ? 13.666 2.328 1.291 1.00 59.75 389 ILE A N 1
ATOM 2996 C CA . ILE A 1 389 ? 12.790 3.130 0.449 1.00 59.75 389 ILE A CA 1
ATOM 2997 C C . ILE A 1 389 ? 11.714 2.204 -0.136 1.00 59.75 389 ILE A C 1
ATOM 2999 O O . ILE A 1 389 ? 12.049 1.264 -0.855 1.00 59.75 389 ILE A O 1
ATOM 3003 N N . PRO A 1 390 ? 10.417 2.455 0.124 1.00 58.72 390 PRO A N 1
ATOM 3004 C CA . PRO A 1 390 ? 9.357 1.650 -0.467 1.00 58.72 390 PRO A CA 1
ATOM 3005 C C . PRO A 1 390 ? 9.376 1.747 -1.998 1.00 58.72 390 PRO A C 1
ATOM 3007 O O . PRO A 1 390 ? 9.216 2.832 -2.554 1.00 58.72 390 PRO A O 1
ATOM 3010 N N . ALA A 1 391 ? 9.514 0.606 -2.656 1.00 68.00 391 ALA A N 1
ATOM 3011 C CA . ALA A 1 391 ? 9.381 0.385 -4.085 1.00 68.00 391 ALA A CA 1
ATOM 3012 C C . ALA A 1 391 ? 8.144 -0.487 -4.341 1.00 68.00 391 ALA A C 1
ATOM 3014 O O . ALA A 1 391 ? 7.923 -1.490 -3.657 1.00 68.00 391 ALA A O 1
ATOM 3015 N N . GLY A 1 392 ? 7.330 -0.102 -5.323 1.00 71.19 392 GLY A N 1
ATOM 3016 C CA . GLY A 1 392 ? 6.098 -0.810 -5.670 1.00 71.19 392 GLY A CA 1
ATOM 3017 C C . GLY A 1 392 ? 4.869 -0.387 -4.860 1.00 71.19 392 GLY A C 1
ATOM 3018 O O . GLY A 1 392 ? 4.928 0.396 -3.910 1.00 71.19 392 GLY A O 1
ATOM 3019 N N . MET A 1 393 ? 3.713 -0.915 -5.250 1.00 75.56 393 MET A N 1
ATOM 3020 C CA . MET A 1 393 ? 2.413 -0.557 -4.695 1.00 75.56 393 MET A CA 1
ATOM 3021 C C . MET A 1 393 ? 2.092 -1.411 -3.459 1.00 75.56 393 MET A C 1
ATOM 3023 O O . MET A 1 393 ? 2.033 -2.640 -3.562 1.00 75.56 393 MET A O 1
ATOM 3027 N N . PRO A 1 394 ? 1.834 -0.801 -2.287 1.00 74.25 394 PRO A N 1
ATOM 3028 C CA . PRO A 1 394 ? 1.450 -1.537 -1.090 1.00 74.25 394 PRO A CA 1
ATOM 3029 C C . PRO A 1 394 ? 0.014 -2.069 -1.202 1.00 74.25 394 PRO A C 1
ATOM 3031 O O . PRO A 1 394 ? -0.944 -1.316 -1.395 1.00 74.25 394 PRO A O 1
ATOM 3034 N N . LEU A 1 395 ? -0.143 -3.373 -0.998 1.00 75.12 395 LEU A N 1
ATOM 3035 C CA . LEU A 1 395 ? -1.407 -4.097 -1.030 1.00 75.12 395 LEU A CA 1
ATOM 3036 C C . LEU A 1 395 ? -1.978 -4.297 0.372 1.00 75.12 395 LEU A C 1
ATOM 3038 O O . LEU A 1 395 ? -1.283 -4.698 1.308 1.00 75.12 395 LEU A O 1
ATOM 3042 N N . ALA A 1 396 ? -3.284 -4.046 0.481 1.00 65.69 396 ALA A N 1
ATOM 3043 C CA . ALA A 1 396 ? -4.073 -4.148 1.707 1.00 65.69 396 ALA A CA 1
ATOM 3044 C C . ALA A 1 396 ? -3.525 -3.299 2.873 1.00 65.69 396 ALA A C 1
ATOM 3046 O O . ALA A 1 396 ? -3.046 -3.848 3.865 1.00 65.69 396 ALA A O 1
ATOM 3047 N N . PRO A 1 397 ? -3.622 -1.955 2.811 1.00 54.25 397 PRO A N 1
ATOM 3048 C CA . PRO A 1 397 ? -3.339 -1.126 3.965 1.00 54.25 397 PRO A CA 1
ATOM 3049 C C . PRO A 1 397 ? -4.452 -1.293 5.006 1.00 54.25 397 PRO A C 1
ATOM 3051 O O . PRO A 1 397 ? -5.447 -0.565 4.998 1.00 54.25 397 PRO A O 1
ATOM 3054 N N . VAL A 1 398 ? -4.275 -2.246 5.916 1.00 50.75 398 VAL A N 1
ATOM 3055 C CA . VAL A 1 398 ? -4.897 -2.178 7.238 1.00 50.75 398 VAL A CA 1
ATOM 3056 C C . VAL A 1 398 ? -4.374 -0.923 7.948 1.00 50.75 398 VAL A C 1
ATOM 3058 O O . VAL A 1 398 ? -3.305 -0.418 7.589 1.00 50.75 398 VAL A O 1
ATOM 3061 N N . PRO A 1 399 ? -5.104 -0.359 8.926 1.00 51.00 399 PRO A N 1
ATOM 3062 C CA . PRO A 1 399 ? -4.587 0.758 9.703 1.00 51.00 399 PRO A CA 1
ATOM 3063 C C . PRO A 1 399 ? -3.187 0.405 10.235 1.00 51.00 399 PRO A C 1
ATOM 3065 O O . PRO A 1 399 ? -3.023 -0.526 11.019 1.00 51.00 399 PRO A O 1
ATOM 3068 N N . GLY A 1 400 ? -2.176 1.103 9.717 1.00 53.28 400 GLY A N 1
ATOM 3069 C CA . GLY A 1 400 ? -0.780 1.023 10.139 1.00 53.28 400 GLY A CA 1
ATOM 3070 C C . GLY A 1 400 ? 0.176 0.059 9.424 1.00 53.28 400 GLY A C 1
ATOM 3071 O O . GLY A 1 400 ? 1.370 0.125 9.700 1.00 53.28 400 GLY A O 1
ATOM 3072 N N . SER A 1 401 ? -0.258 -0.787 8.483 1.00 60.03 401 SER A N 1
ATOM 3073 C CA . SER A 1 401 ? 0.675 -1.612 7.681 1.00 60.03 401 SER A CA 1
ATOM 3074 C C . SER A 1 401 ? 0.044 -2.138 6.390 1.00 60.03 401 SER A C 1
ATOM 3076 O O . SER A 1 401 ? -1.166 -2.046 6.209 1.00 60.03 401 SER A O 1
ATOM 3078 N N . TRP A 1 402 ? 0.864 -2.659 5.477 1.00 71.50 402 TRP A N 1
ATOM 3079 C CA . TRP A 1 402 ? 0.422 -3.401 4.292 1.00 71.50 402 TRP A CA 1
ATOM 3080 C C . TRP A 1 402 ? 0.857 -4.864 4.410 1.00 71.50 402 TRP A C 1
ATOM 3082 O O . TRP A 1 402 ? 1.771 -5.161 5.174 1.00 71.50 402 TRP A O 1
ATOM 3092 N N . ALA A 1 403 ? 0.203 -5.773 3.685 1.00 73.31 403 ALA A N 1
ATOM 3093 C CA . ALA A 1 403 ? 0.490 -7.212 3.754 1.00 73.31 403 ALA A CA 1
ATOM 3094 C C . ALA A 1 403 ? 1.502 -7.672 2.692 1.00 73.31 403 ALA A C 1
ATOM 3096 O O . ALA A 1 403 ? 2.282 -8.597 2.919 1.00 73.31 403 ALA A O 1
ATOM 3097 N N . ALA A 1 404 ? 1.491 -7.016 1.534 1.00 79.31 404 ALA A N 1
ATOM 3098 C CA . ALA A 1 404 ? 2.365 -7.320 0.411 1.00 79.31 404 ALA A CA 1
ATOM 3099 C C . ALA A 1 404 ? 2.652 -6.059 -0.402 1.00 79.31 404 ALA A C 1
ATOM 3101 O O . ALA A 1 404 ? 1.897 -5.091 -0.334 1.00 79.31 404 ALA A O 1
ATOM 3102 N N . THR A 1 405 ? 3.720 -6.083 -1.182 1.00 79.81 405 THR A N 1
ATOM 3103 C CA . THR A 1 405 ? 4.022 -5.054 -2.172 1.00 79.81 405 THR A CA 1
ATOM 3104 C C . THR A 1 405 ? 4.022 -5.693 -3.548 1.00 79.81 405 THR A C 1
ATOM 3106 O O . THR A 1 405 ? 4.494 -6.822 -3.692 1.00 79.81 405 THR A O 1
ATOM 3109 N N . MET A 1 406 ? 3.491 -4.993 -4.548 1.00 82.62 406 MET A N 1
ATOM 3110 C CA . MET A 1 406 ? 3.502 -5.469 -5.927 1.00 82.62 406 MET A CA 1
ATOM 3111 C C . MET A 1 406 ? 4.114 -4.475 -6.898 1.00 82.62 406 MET A C 1
ATOM 3113 O O . MET A 1 406 ? 4.113 -3.270 -6.648 1.00 82.62 406 MET A O 1
ATOM 3117 N N . ASN A 1 407 ? 4.575 -4.991 -8.028 1.00 82.94 407 ASN A N 1
ATOM 3118 C CA . ASN A 1 407 ? 4.986 -4.186 -9.162 1.00 82.94 407 ASN A CA 1
ATOM 3119 C C . ASN A 1 407 ? 4.624 -4.892 -10.478 1.00 82.94 407 ASN A C 1
ATOM 3121 O O . ASN A 1 407 ? 4.460 -6.118 -10.500 1.00 82.94 407 ASN A O 1
ATOM 3125 N N . VAL A 1 408 ? 4.436 -4.105 -11.535 1.00 82.88 408 VAL A N 1
ATOM 3126 C CA . VAL A 1 408 ? 3.988 -4.534 -12.856 1.00 82.88 408 VAL A CA 1
ATOM 3127 C C . VAL A 1 408 ? 4.955 -3.993 -13.903 1.00 82.88 408 VAL A C 1
ATOM 3129 O O . VAL A 1 408 ? 5.157 -2.784 -14.004 1.00 82.88 408 VAL A O 1
ATOM 3132 N N . TRP A 1 409 ? 5.489 -4.893 -14.724 1.00 84.50 409 TRP A N 1
ATOM 3133 C CA . TRP A 1 409 ? 6.322 -4.564 -15.875 1.00 84.50 409 TRP A CA 1
ATOM 3134 C C . TRP A 1 409 ? 5.659 -5.018 -17.175 1.00 84.50 409 TRP A C 1
ATOM 3136 O O . TRP A 1 409 ? 4.937 -6.015 -17.200 1.00 84.50 409 TRP A O 1
ATOM 3146 N N . SER A 1 410 ? 5.941 -4.327 -18.274 1.00 85.62 410 SER A N 1
ATOM 3147 C CA . SER A 1 410 ? 5.686 -4.796 -19.637 1.00 85.62 410 SER A CA 1
ATOM 3148 C C . SER A 1 410 ? 7.006 -4.918 -20.376 1.00 85.62 410 SER A C 1
ATOM 3150 O O . SER A 1 410 ? 7.649 -3.916 -20.683 1.00 85.62 410 SER A O 1
ATOM 3152 N N . VAL A 1 411 ? 7.356 -6.144 -20.743 1.00 88.06 411 VAL A N 1
ATOM 3153 C CA . VAL A 1 411 ? 8.519 -6.443 -21.570 1.00 88.06 411 VAL A CA 1
ATOM 3154 C C . VAL A 1 411 ? 8.044 -6.645 -23.001 1.00 88.06 411 VAL A C 1
ATOM 3156 O O . VAL A 1 411 ? 7.262 -7.550 -23.289 1.00 88.06 411 VAL A O 1
ATOM 3159 N N . THR A 1 412 ? 8.499 -5.782 -23.903 1.00 89.75 412 THR A N 1
ATOM 3160 C CA . THR A 1 412 ? 8.320 -5.941 -25.347 1.00 89.75 412 THR A CA 1
ATOM 3161 C C . THR A 1 412 ? 9.639 -6.384 -25.953 1.00 89.75 412 THR A C 1
ATOM 3163 O O . THR A 1 412 ? 10.647 -5.712 -25.762 1.00 89.75 412 THR A O 1
ATOM 3166 N N . VAL A 1 413 ? 9.636 -7.479 -26.701 1.00 92.12 413 VAL A N 1
ATOM 3167 C CA . VAL A 1 413 ? 10.783 -7.940 -27.485 1.00 92.12 413 VAL A CA 1
ATOM 3168 C C . VAL A 1 413 ? 10.434 -7.908 -28.965 1.00 92.12 413 VAL A C 1
ATOM 3170 O O . VAL A 1 413 ? 9.323 -8.275 -29.354 1.00 92.12 413 VAL A O 1
ATOM 3173 N N . ARG A 1 414 ? 11.378 -7.457 -29.788 1.00 93.69 414 ARG A N 1
ATOM 3174 C CA . ARG A 1 414 ? 11.294 -7.481 -31.250 1.00 93.69 414 ARG A CA 1
ATOM 3175 C C . ARG A 1 414 ? 12.515 -8.195 -31.794 1.00 93.69 414 ARG A C 1
ATOM 3177 O O . ARG A 1 414 ? 13.636 -7.816 -31.457 1.00 93.69 414 ARG A O 1
ATOM 3184 N N . GLY A 1 415 ? 12.296 -9.220 -32.605 1.00 91.06 415 GLY A N 1
ATOM 3185 C CA . GLY A 1 415 ? 13.354 -10.032 -33.192 1.00 91.06 415 GLY A CA 1
ATOM 3186 C C . GLY A 1 415 ? 13.326 -9.990 -34.712 1.00 91.06 415 GLY A C 1
ATOM 3187 O O . GLY A 1 415 ? 12.256 -9.872 -35.308 1.00 91.06 415 GLY A O 1
ATOM 3188 N N . GLN A 1 416 ? 14.501 -10.109 -35.322 1.00 91.19 416 GLN A N 1
ATOM 3189 C CA . GLN A 1 416 ? 14.677 -10.359 -36.748 1.00 91.19 416 GLN A CA 1
ATOM 3190 C C . GLN A 1 416 ? 15.801 -11.380 -36.934 1.00 91.19 416 GLN A C 1
ATOM 3192 O O . GLN A 1 416 ? 16.915 -11.172 -36.453 1.00 91.19 416 GLN A O 1
ATOM 3197 N N . TYR A 1 417 ? 15.518 -12.467 -37.649 1.00 88.69 417 TYR A N 1
ATOM 3198 C CA . TYR A 1 417 ? 16.562 -13.392 -38.088 1.00 88.69 417 TYR A CA 1
ATOM 3199 C C . TYR A 1 417 ? 17.297 -12.810 -39.295 1.00 88.69 417 TYR A C 1
ATOM 3201 O O . TYR A 1 417 ? 16.658 -12.278 -40.203 1.00 88.69 417 TYR A O 1
ATOM 3209 N N . ALA A 1 418 ? 18.628 -12.926 -39.312 1.00 86.69 418 ALA A N 1
ATOM 3210 C CA . ALA A 1 418 ? 19.414 -12.547 -40.486 1.00 86.69 418 ALA A CA 1
ATOM 3211 C C . 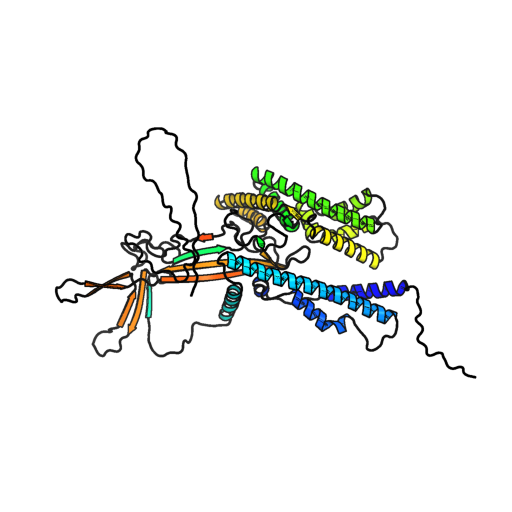ALA A 1 418 ? 19.131 -13.518 -41.638 1.00 86.69 418 ALA A C 1
ATOM 3213 O O . ALA A 1 418 ? 18.883 -13.083 -42.757 1.00 86.69 418 ALA A O 1
ATOM 3214 N N . ARG A 1 419 ? 19.047 -14.816 -41.315 1.00 89.12 419 ARG A N 1
ATOM 3215 C CA . ARG A 1 419 ? 18.554 -15.880 -42.192 1.00 89.12 419 ARG A CA 1
ATOM 3216 C C . ARG A 1 419 ? 17.672 -16.843 -41.407 1.00 89.12 419 ARG A C 1
ATOM 3218 O O . ARG A 1 419 ? 18.025 -17.248 -40.301 1.00 89.12 419 ARG A O 1
ATOM 3225 N N . PHE A 1 420 ? 16.548 -17.229 -41.993 1.00 90.06 420 PHE A N 1
ATOM 3226 C CA . PHE A 1 420 ? 15.673 -18.276 -41.478 1.00 90.06 420 PHE A CA 1
ATOM 3227 C C . PHE A 1 420 ? 15.357 -19.263 -42.597 1.00 90.06 420 PHE A C 1
ATOM 3229 O O . PHE A 1 420 ? 14.824 -18.860 -43.628 1.00 90.06 420 PHE A O 1
ATOM 3236 N N . ALA A 1 421 ? 15.695 -20.533 -42.407 1.00 88.81 421 ALA A N 1
ATOM 3237 C CA . ALA A 1 421 ? 15.479 -21.587 -43.383 1.00 88.81 421 ALA A CA 1
ATOM 3238 C C . ALA A 1 421 ? 14.630 -22.717 -42.794 1.00 88.81 421 ALA A C 1
ATOM 3240 O O . ALA A 1 421 ? 14.819 -23.124 -41.648 1.00 88.81 421 ALA A O 1
ATOM 3241 N N . VAL A 1 422 ? 13.694 -23.225 -43.591 1.00 88.19 422 VAL A N 1
ATOM 3242 C CA . VAL A 1 422 ? 12.950 -24.451 -43.303 1.00 88.19 422 VAL A CA 1
ATOM 3243 C C . VAL A 1 422 ? 13.241 -25.443 -44.411 1.00 88.19 422 VAL A C 1
ATOM 3245 O O . VAL A 1 422 ? 13.009 -25.152 -45.584 1.00 88.19 422 VAL A O 1
ATOM 3248 N N . GLU A 1 423 ? 13.741 -26.603 -44.024 1.00 83.81 423 GLU A N 1
ATOM 3249 C CA . GLU A 1 423 ? 14.074 -27.699 -44.915 1.00 83.81 423 GLU A CA 1
ATOM 3250 C C . GLU A 1 423 ? 13.092 -28.850 -44.714 1.00 83.81 423 GLU A C 1
ATOM 3252 O O . GLU A 1 423 ? 12.735 -29.204 -43.586 1.00 83.81 423 GLU A O 1
ATOM 3257 N N . THR A 1 424 ? 12.663 -29.454 -45.819 1.00 83.50 424 THR A N 1
ATOM 3258 C CA . THR A 1 424 ? 11.928 -30.718 -45.792 1.00 83.50 424 THR A CA 1
ATOM 3259 C C . THR A 1 424 ? 12.430 -31.663 -46.886 1.00 83.50 424 THR A C 1
ATOM 3261 O O . THR A 1 424 ? 12.672 -31.218 -48.015 1.00 83.50 424 THR A O 1
ATOM 3264 N N . PRO A 1 425 ? 12.601 -32.968 -46.609 1.00 73.81 425 PRO A N 1
ATOM 3265 C CA . PRO A 1 425 ? 13.004 -33.925 -47.635 1.00 73.81 425 PRO A CA 1
ATOM 3266 C C . PRO A 1 425 ? 11.930 -34.050 -48.730 1.00 73.81 425 PRO A C 1
ATOM 3268 O O . PRO A 1 425 ? 10.777 -34.373 -48.430 1.00 73.81 425 PRO A O 1
ATOM 3271 N N . ARG A 1 426 ? 12.272 -33.867 -50.018 1.00 67.31 426 ARG A N 1
ATOM 3272 C CA . ARG A 1 426 ? 11.346 -34.248 -51.101 1.00 67.31 426 ARG A CA 1
ATOM 3273 C C . ARG A 1 426 ? 11.465 -35.744 -51.352 1.00 67.31 426 ARG A C 1
ATOM 3275 O O . ARG A 1 426 ? 12.537 -36.255 -51.654 1.00 67.31 426 ARG A O 1
ATOM 3282 N N . ARG A 1 427 ? 10.342 -36.460 -51.302 1.00 59.34 427 ARG A N 1
ATOM 3283 C CA . ARG A 1 427 ? 10.272 -37.880 -51.683 1.00 59.34 427 ARG A CA 1
ATOM 3284 C C . ARG A 1 427 ? 10.087 -38.035 -53.200 1.00 59.34 427 ARG A C 1
ATOM 3286 O O . ARG A 1 427 ? 9.075 -38.566 -53.646 1.00 59.34 427 ARG A O 1
ATOM 3293 N N . THR A 1 428 ? 11.030 -37.533 -53.999 1.00 58.28 428 THR A N 1
ATOM 3294 C CA . THR A 1 428 ? 11.024 -37.679 -55.470 1.00 58.28 428 THR A CA 1
ATOM 3295 C C . THR A 1 428 ? 12.049 -38.718 -55.941 1.00 58.28 428 THR A C 1
ATOM 3297 O O . THR A 1 428 ? 13.155 -38.729 -55.415 1.00 58.28 428 THR A O 1
ATOM 3300 N N . PRO A 1 429 ? 11.741 -39.564 -56.947 1.00 53.31 429 PRO A N 1
ATOM 3301 C CA . PRO A 1 429 ? 12.595 -40.693 -57.348 1.00 53.31 429 PRO A CA 1
ATOM 3302 C C . PRO A 1 429 ? 13.834 -40.337 -58.207 1.00 53.31 429 PRO A C 1
ATOM 3304 O O . PRO A 1 429 ? 14.381 -41.209 -58.878 1.00 53.31 429 PRO A O 1
ATOM 3307 N N . GLY A 1 430 ? 14.289 -39.079 -58.217 1.00 55.56 430 GLY A N 1
ATOM 3308 C CA . GLY A 1 430 ? 15.505 -38.655 -58.929 1.00 55.56 430 GLY A CA 1
ATOM 3309 C C . GLY A 1 430 ? 16.770 -38.846 -58.085 1.00 55.56 430 GLY A C 1
ATOM 3310 O O . GLY A 1 430 ? 16.718 -38.742 -56.864 1.00 55.56 430 GLY A O 1
ATOM 3311 N N . ALA A 1 431 ? 17.911 -39.131 -58.719 1.00 45.34 431 ALA A N 1
ATOM 3312 C CA . ALA A 1 431 ? 19.184 -39.295 -58.019 1.00 45.34 431 ALA A CA 1
ATOM 3313 C C . ALA A 1 431 ? 19.705 -37.945 -57.487 1.00 45.34 431 ALA A C 1
ATOM 3315 O O . ALA A 1 431 ? 20.021 -37.048 -58.266 1.00 45.34 431 ALA A O 1
ATOM 3316 N N . GLY A 1 432 ? 19.805 -37.847 -56.161 1.00 53.19 432 GLY A N 1
ATOM 3317 C CA . GLY A 1 432 ? 20.253 -36.678 -55.403 1.00 53.19 432 GLY A CA 1
ATOM 3318 C C . GLY A 1 432 ? 19.184 -36.280 -54.387 1.00 53.19 432 GLY A C 1
ATOM 3319 O O . GLY A 1 432 ? 18.043 -36.054 -54.779 1.00 53.19 432 GLY A O 1
ATOM 3320 N N . ASP A 1 433 ? 19.534 -36.229 -53.099 1.00 54.28 433 ASP A N 1
ATOM 3321 C CA . ASP A 1 433 ? 18.659 -35.801 -51.996 1.00 54.28 433 ASP A CA 1
ATOM 3322 C C . ASP A 1 433 ? 18.138 -34.372 -52.233 1.00 54.28 433 ASP A C 1
ATOM 3324 O O . ASP A 1 433 ? 18.694 -33.388 -51.752 1.00 54.28 433 ASP A O 1
ATOM 3328 N N . ALA A 1 434 ? 17.077 -34.230 -53.025 1.00 60.44 434 ALA A N 1
ATOM 3329 C CA . ALA A 1 434 ? 16.502 -32.937 -53.349 1.00 60.44 434 ALA A CA 1
ATOM 3330 C C . ALA A 1 434 ? 15.637 -32.472 -52.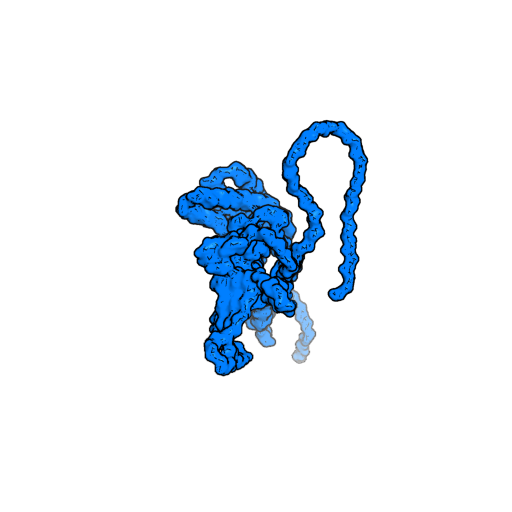175 1.00 60.44 434 ALA A C 1
ATOM 3332 O O . ALA A 1 434 ? 14.415 -32.551 -52.231 1.00 60.44 434 ALA A O 1
ATOM 3333 N N . SER A 1 435 ? 16.223 -31.979 -51.089 1.00 68.94 435 SER A N 1
ATOM 3334 C CA . SER A 1 435 ? 15.432 -31.288 -50.073 1.00 68.94 435 SER A CA 1
ATOM 3335 C C . SER A 1 435 ? 14.813 -30.006 -50.649 1.00 68.94 435 SER A C 1
ATOM 3337 O O . SER A 1 435 ? 15.290 -29.422 -51.631 1.00 68.94 435 SER A O 1
ATOM 3339 N N . LEU A 1 436 ? 13.639 -29.626 -50.147 1.00 79.06 436 LEU A N 1
ATOM 3340 C CA . LEU A 1 436 ? 13.017 -28.342 -50.446 1.00 79.06 436 LEU A CA 1
ATOM 3341 C C . LEU A 1 436 ? 13.396 -27.382 -49.323 1.00 79.06 436 LEU A C 1
ATOM 3343 O O . LEU A 1 436 ? 13.004 -27.600 -48.178 1.00 79.06 436 LEU A O 1
ATOM 3347 N N . ASN A 1 437 ? 14.130 -26.328 -49.677 1.00 82.25 437 ASN A N 1
ATOM 3348 C CA . ASN A 1 437 ? 14.539 -25.277 -48.757 1.00 82.25 437 ASN A CA 1
ATOM 3349 C C . ASN A 1 437 ? 13.705 -24.028 -49.000 1.00 82.25 437 ASN A C 1
ATOM 3351 O O . ASN A 1 437 ? 13.683 -23.481 -50.101 1.00 82.25 437 ASN A O 1
ATOM 3355 N N . TYR A 1 438 ? 13.045 -23.563 -47.953 1.00 85.38 438 TYR A N 1
ATOM 3356 C CA . TYR A 1 438 ? 12.401 -22.265 -47.917 1.00 85.38 438 TYR A CA 1
ATOM 3357 C C . TYR A 1 438 ? 13.256 -21.324 -47.074 1.00 85.38 438 TYR A C 1
ATOM 3359 O O . TYR A 1 438 ? 13.400 -21.557 -45.876 1.00 85.38 438 TYR A O 1
ATOM 3367 N N . VAL A 1 439 ? 13.830 -20.285 -47.686 1.00 89.94 439 VAL A N 1
ATOM 3368 C CA . VAL A 1 439 ? 14.773 -19.363 -47.033 1.00 89.94 439 VAL A CA 1
ATOM 3369 C C . VAL A 1 439 ? 14.206 -17.943 -47.005 1.00 89.94 439 VAL A C 1
ATOM 3371 O O . VAL A 1 439 ? 13.611 -17.468 -47.970 1.00 89.94 439 VAL A O 1
ATOM 3374 N N . ARG A 1 440 ? 14.373 -17.274 -45.864 1.00 89.56 440 ARG A N 1
ATOM 3375 C CA . ARG A 1 440 ? 14.039 -15.871 -45.613 1.00 89.56 440 ARG A CA 1
ATOM 3376 C C . ARG A 1 440 ? 15.264 -15.166 -45.043 1.00 89.56 440 ARG A C 1
ATOM 3378 O O . ARG A 1 440 ? 15.504 -15.211 -43.836 1.00 89.56 440 ARG A O 1
ATOM 3385 N N . ASP A 1 441 ? 16.038 -14.539 -45.913 1.00 87.12 441 ASP A N 1
ATOM 3386 C CA . ASP A 1 441 ? 17.310 -13.868 -45.612 1.00 87.12 441 ASP A CA 1
ATOM 3387 C C . ASP A 1 441 ? 17.344 -12.401 -46.054 1.00 87.12 441 ASP A C 1
ATOM 3389 O O . ASP A 1 441 ? 18.296 -11.689 -45.754 1.00 87.12 441 ASP A O 1
ATOM 3393 N N . GLY A 1 442 ? 16.277 -11.906 -46.681 1.00 84.81 442 GLY A N 1
ATOM 3394 C CA . GLY A 1 442 ? 16.164 -10.534 -47.156 1.00 84.81 442 GLY A CA 1
ATOM 3395 C C . GLY A 1 442 ? 16.727 -10.293 -48.556 1.00 84.81 442 GLY A C 1
ATOM 3396 O O . GLY A 1 442 ? 16.723 -9.127 -48.967 1.00 84.81 442 GLY A O 1
ATOM 3397 N N . GLU A 1 443 ? 17.166 -11.330 -49.273 1.00 84.88 443 GLU A N 1
ATOM 3398 C CA . GLU A 1 443 ? 17.661 -11.228 -50.649 1.00 84.88 443 GLU A CA 1
ATOM 3399 C C . GLU A 1 443 ? 16.523 -11.057 -51.671 1.00 84.88 443 GLU A C 1
ATOM 3401 O O . GLU A 1 443 ? 15.348 -11.348 -51.401 1.00 84.88 443 GLU A O 1
ATOM 3406 N N . ASN A 1 444 ? 16.866 -10.521 -52.846 1.00 86.62 444 ASN A N 1
ATOM 3407 C CA . ASN A 1 444 ? 15.943 -10.444 -53.975 1.00 86.62 444 ASN A CA 1
ATOM 3408 C C . ASN A 1 444 ? 15.809 -11.834 -54.599 1.00 86.62 444 ASN A C 1
ATOM 3410 O O . ASN A 1 444 ? 16.797 -12.529 -54.794 1.00 86.62 444 ASN A O 1
ATOM 3414 N N . THR A 1 445 ? 14.585 -12.225 -54.928 1.00 85.38 445 THR A N 1
ATOM 3415 C CA . THR A 1 445 ? 14.330 -13.410 -55.741 1.00 85.38 445 THR A CA 1
ATOM 3416 C C . THR A 1 445 ? 14.331 -12.978 -57.192 1.00 85.38 445 THR A C 1
ATOM 3418 O O . THR A 1 445 ? 13.512 -12.138 -57.569 1.00 85.38 445 THR A O 1
ATOM 3421 N N . THR A 1 446 ? 15.243 -13.533 -57.973 1.00 87.69 446 THR A N 1
ATOM 3422 C CA . THR A 1 446 ? 15.431 -13.214 -59.383 1.00 87.69 446 THR A CA 1
ATOM 3423 C C . THR A 1 446 ? 15.180 -14.444 -60.253 1.00 87.69 446 THR A C 1
ATOM 3425 O O . THR A 1 446 ? 15.332 -15.580 -59.794 1.00 87.69 446 THR A O 1
ATOM 3428 N N . LEU A 1 447 ? 14.701 -14.228 -61.474 1.00 88.81 447 LEU A N 1
ATOM 3429 C CA . LEU A 1 447 ? 14.541 -15.257 -62.497 1.00 88.81 447 LEU A CA 1
ATOM 3430 C C . LEU A 1 447 ? 14.548 -14.570 -63.857 1.00 88.81 447 LEU A C 1
ATOM 3432 O O . LEU A 1 447 ? 13.786 -13.626 -64.031 1.00 88.81 447 LEU A O 1
ATOM 3436 N N . ASP A 1 448 ? 15.348 -15.084 -64.782 1.00 88.69 448 ASP A N 1
ATOM 3437 C CA . ASP A 1 448 ? 15.277 -14.742 -66.203 1.00 88.69 448 ASP A CA 1
ATOM 3438 C C . ASP A 1 448 ? 13.960 -15.300 -66.778 1.00 88.69 448 ASP A C 1
ATOM 3440 O O . ASP A 1 448 ? 13.800 -16.513 -66.962 1.00 88.69 448 ASP A O 1
ATOM 3444 N N . ILE A 1 449 ? 12.957 -14.430 -66.914 1.00 89.00 449 ILE A N 1
ATOM 3445 C CA . ILE A 1 449 ? 11.618 -14.788 -67.396 1.00 89.00 449 ILE A CA 1
ATOM 3446 C C . ILE A 1 449 ? 11.558 -14.780 -68.922 1.00 89.00 449 ILE A C 1
ATOM 3448 O O . ILE A 1 449 ? 10.749 -15.525 -69.490 1.00 89.00 449 ILE A O 1
ATOM 3452 N N . ASP A 1 450 ? 12.333 -13.922 -69.580 1.00 88.69 450 ASP A N 1
ATOM 3453 C CA . ASP A 1 450 ? 12.268 -13.715 -71.028 1.00 88.69 450 ASP A CA 1
ATOM 3454 C C . ASP A 1 450 ? 13.388 -14.414 -71.819 1.00 88.69 450 ASP A C 1
ATOM 3456 O O . ASP A 1 450 ? 13.406 -14.333 -73.051 1.00 88.69 450 ASP A O 1
ATOM 3460 N N . GLU A 1 451 ? 14.203 -15.215 -71.130 1.00 87.50 451 GLU A N 1
ATOM 3461 C CA . GLU A 1 451 ? 15.334 -15.986 -71.653 1.00 87.50 451 GLU A CA 1
ATOM 3462 C C . GLU A 1 451 ? 16.390 -15.094 -72.335 1.00 87.50 451 GLU A C 1
ATOM 3464 O O . GLU A 1 451 ? 17.075 -15.533 -73.271 1.00 87.50 451 GLU A O 1
ATOM 3469 N N . ASP A 1 452 ? 16.517 -13.835 -71.898 1.00 90.00 452 ASP A N 1
ATOM 3470 C CA . ASP A 1 452 ? 17.468 -12.867 -72.451 1.00 90.00 452 ASP A CA 1
ATOM 3471 C C . ASP A 1 452 ? 18.874 -12.954 -71.819 1.00 90.00 452 ASP A C 1
ATOM 3473 O O . ASP A 1 452 ? 19.847 -12.426 -72.377 1.00 90.00 452 ASP A O 1
ATOM 3477 N N . GLY A 1 453 ? 19.008 -13.722 -70.732 1.00 89.31 453 GLY A N 1
ATOM 3478 C CA . GLY A 1 453 ? 20.243 -13.952 -69.991 1.00 89.31 453 GLY A CA 1
ATOM 3479 C C . GLY A 1 453 ? 20.489 -12.989 -68.824 1.00 89.31 453 GLY A C 1
ATOM 3480 O O . GLY A 1 453 ? 21.487 -13.169 -68.119 1.00 89.31 453 GLY A O 1
ATOM 3481 N N . GLU A 1 454 ? 19.625 -12.001 -68.602 1.00 90.12 454 GLU A N 1
ATOM 3482 C CA . GLU A 1 454 ? 19.584 -11.158 -67.408 1.00 90.12 454 GLU A CA 1
ATOM 3483 C C . GLU A 1 454 ? 18.477 -11.662 -66.465 1.00 90.12 454 GLU A C 1
ATOM 3485 O O . GLU A 1 454 ? 17.479 -12.228 -66.889 1.00 90.12 454 GLU A O 1
ATOM 3490 N N . GLU A 1 455 ? 18.652 -11.526 -65.146 1.00 89.44 455 GLU A N 1
ATOM 3491 C CA . GLU A 1 455 ? 17.622 -11.995 -64.210 1.00 89.44 455 GLU A CA 1
ATOM 3492 C C . GLU A 1 455 ? 16.695 -10.852 -63.761 1.00 89.44 455 GLU A C 1
ATOM 3494 O O . GLU A 1 455 ? 17.138 -9.880 -63.133 1.00 89.44 455 GLU A O 1
ATOM 3499 N N . GLU A 1 456 ? 15.381 -10.997 -63.958 1.00 90.44 456 GLU A N 1
ATOM 3500 C CA . GLU A 1 456 ? 14.399 -10.047 -63.431 1.00 90.44 456 GLU A CA 1
ATOM 3501 C C . GLU A 1 456 ? 14.135 -10.276 -61.943 1.00 90.44 456 GLU A C 1
ATOM 3503 O O . GLU A 1 456 ? 13.936 -11.397 -61.475 1.00 90.44 456 GLU A O 1
ATOM 3508 N N . VAL A 1 457 ? 14.013 -9.188 -61.176 1.00 90.25 457 VAL A N 1
ATOM 3509 C CA . VAL A 1 457 ? 13.588 -9.256 -59.771 1.00 90.25 457 VAL A CA 1
ATOM 3510 C C . VAL A 1 457 ? 12.092 -9.563 -59.685 1.00 90.25 457 VAL A C 1
ATOM 3512 O O . VAL A 1 457 ? 11.248 -8.706 -59.943 1.00 90.25 457 VAL A O 1
ATOM 3515 N N . LEU A 1 458 ? 11.763 -10.769 -59.228 1.00 87.81 458 LEU A N 1
ATOM 3516 C CA . LEU A 1 458 ? 10.391 -11.235 -59.020 1.00 87.81 458 LEU A CA 1
ATOM 3517 C C . LEU A 1 458 ? 9.819 -10.840 -57.660 1.00 87.81 458 LEU A C 1
ATOM 3519 O O . LEU A 1 458 ? 8.603 -10.785 -57.469 1.00 87.81 458 LEU A O 1
ATOM 3523 N N . GLY A 1 459 ? 10.687 -10.604 -56.680 1.00 85.81 459 GLY A N 1
ATOM 3524 C CA . GLY A 1 459 ? 10.270 -10.271 -55.328 1.00 85.81 459 GLY A CA 1
ATOM 3525 C C . GLY A 1 459 ? 11.423 -10.266 -54.340 1.00 85.81 459 GLY A C 1
ATOM 3526 O O . GLY A 1 459 ? 12.592 -10.239 -54.718 1.00 85.81 459 GLY A O 1
ATOM 3527 N N . ARG A 1 460 ? 11.087 -10.284 -53.048 1.00 84.44 460 ARG A N 1
ATOM 3528 C CA . ARG A 1 460 ? 12.065 -10.269 -51.959 1.00 84.44 460 ARG A CA 1
ATOM 3529 C C . ARG A 1 460 ? 11.718 -11.294 -50.891 1.00 84.44 460 ARG A C 1
ATOM 3531 O O . ARG A 1 460 ? 10.588 -11.342 -50.399 1.00 84.44 460 ARG A O 1
ATOM 3538 N N . ALA A 1 461 ? 12.712 -12.062 -50.467 1.00 87.06 461 ALA A N 1
ATOM 3539 C CA . ALA A 1 461 ? 12.589 -13.026 -49.387 1.00 87.06 461 ALA A CA 1
ATOM 3540 C C . ALA A 1 461 ? 12.641 -12.322 -48.017 1.00 87.06 461 ALA A C 1
ATOM 3542 O O . ALA A 1 461 ? 13.593 -12.493 -47.262 1.00 87.06 461 ALA A O 1
ATOM 3543 N N . SER A 1 462 ? 11.622 -11.514 -47.682 1.00 86.44 462 SER A N 1
ATOM 3544 C CA . SER A 1 462 ? 11.576 -10.716 -46.441 1.00 86.44 462 SER A CA 1
ATOM 3545 C C . SER A 1 462 ? 11.970 -11.521 -45.200 1.00 86.44 462 SER A C 1
ATOM 3547 O O . SER A 1 462 ? 11.439 -12.608 -44.968 1.00 86.44 462 SER A O 1
ATOM 3549 N N . ARG A 1 463 ? 12.890 -10.976 -44.395 1.00 88.50 463 ARG A N 1
ATOM 3550 C CA . ARG A 1 463 ? 13.385 -11.616 -43.167 1.00 88.50 463 ARG A CA 1
ATOM 3551 C C . ARG A 1 463 ? 12.251 -11.890 -42.191 1.00 88.50 463 ARG A C 1
ATOM 3553 O O . ARG A 1 463 ? 11.363 -11.060 -42.012 1.00 88.50 463 ARG A O 1
ATOM 3560 N N . VAL A 1 464 ? 12.332 -13.022 -41.497 1.00 89.06 464 VAL A N 1
ATOM 3561 C CA . VAL A 1 464 ? 11.378 -13.351 -40.434 1.00 89.06 464 VAL A CA 1
ATOM 3562 C C . VAL A 1 464 ? 11.567 -12.379 -39.277 1.00 89.06 464 VAL A C 1
ATOM 3564 O O . VAL A 1 464 ? 12.641 -12.316 -38.671 1.00 89.06 464 VAL A O 1
ATOM 3567 N N . THR A 1 465 ? 10.503 -11.645 -38.962 1.00 88.50 465 THR A N 1
ATOM 3568 C CA . THR A 1 465 ? 10.430 -10.783 -37.785 1.00 88.50 465 THR A CA 1
ATOM 3569 C C . THR A 1 465 ? 9.334 -11.255 -36.842 1.00 88.50 465 THR A C 1
ATOM 3571 O O . THR A 1 465 ? 8.362 -11.890 -37.250 1.00 88.50 465 THR A O 1
ATOM 3574 N N . PHE A 1 466 ? 9.484 -10.954 -35.558 1.00 86.94 466 PHE A N 1
ATOM 3575 C CA . PHE A 1 466 ? 8.417 -11.151 -34.586 1.00 86.94 466 PHE A CA 1
ATOM 3576 C C . PHE A 1 466 ? 8.415 -10.034 -33.554 1.00 86.94 466 PHE A C 1
ATOM 3578 O O . PHE A 1 466 ? 9.437 -9.410 -33.265 1.00 86.94 466 PHE A O 1
ATOM 3585 N N . THR A 1 467 ? 7.251 -9.810 -32.957 1.00 88.50 467 THR A N 1
ATOM 3586 C CA . THR A 1 467 ? 7.102 -8.990 -31.756 1.00 88.50 467 THR A CA 1
ATOM 3587 C C . THR A 1 467 ? 6.344 -9.786 -30.715 1.00 88.50 467 THR A C 1
ATOM 3589 O O . THR A 1 467 ? 5.311 -10.377 -31.017 1.00 88.50 467 THR A O 1
ATOM 3592 N N . SER A 1 468 ? 6.831 -9.769 -29.481 1.00 85.56 468 SER A N 1
ATOM 3593 C CA . SER A 1 468 ? 6.103 -10.301 -28.336 1.00 85.56 468 SER A CA 1
ATOM 3594 C C . SER A 1 468 ? 6.064 -9.260 -27.228 1.00 85.56 468 SER A C 1
ATOM 3596 O O . SER A 1 468 ? 7.050 -8.566 -26.979 1.00 85.56 468 SER A O 1
ATOM 3598 N N . ARG A 1 469 ? 4.910 -9.133 -26.571 1.00 85.31 469 ARG A N 1
ATOM 3599 C CA . ARG A 1 469 ? 4.713 -8.271 -25.403 1.00 85.31 469 ARG A CA 1
ATOM 3600 C C . ARG A 1 469 ? 4.140 -9.105 -24.268 1.00 85.31 469 ARG A C 1
ATOM 3602 O O . ARG A 1 469 ? 3.016 -9.607 -24.366 1.00 85.31 469 ARG A O 1
ATOM 3609 N N . THR A 1 470 ? 4.892 -9.185 -23.179 1.00 83.56 470 THR A N 1
ATOM 3610 C CA . THR A 1 470 ? 4.532 -9.942 -21.980 1.00 83.56 470 THR A CA 1
ATOM 3611 C C . THR A 1 470 ? 4.487 -9.012 -20.785 1.00 83.56 470 THR A C 1
ATOM 3613 O O . THR A 1 470 ? 5.360 -8.164 -20.606 1.00 83.56 470 THR A O 1
ATOM 3616 N N . ALA A 1 471 ? 3.466 -9.185 -19.955 1.00 84.56 471 ALA A N 1
ATOM 3617 C CA . ALA A 1 471 ? 3.341 -8.460 -18.708 1.00 84.56 471 ALA A CA 1
ATOM 3618 C C . ALA A 1 471 ? 3.815 -9.328 -17.540 1.00 84.56 471 ALA A C 1
ATOM 3620 O O . ALA A 1 471 ? 3.492 -10.511 -17.466 1.00 84.56 471 ALA A O 1
ATOM 3621 N N . VAL A 1 472 ? 4.579 -8.745 -16.625 1.00 83.00 472 VAL A N 1
ATOM 3622 C CA . VAL A 1 472 ? 5.151 -9.437 -15.470 1.00 83.00 472 VAL A CA 1
ATOM 3623 C C . VAL A 1 472 ? 4.626 -8.771 -14.208 1.00 83.00 472 VAL A C 1
ATOM 3625 O O . VAL A 1 472 ? 4.791 -7.569 -14.035 1.00 83.00 472 VAL A O 1
ATOM 3628 N N . VAL A 1 473 ? 4.012 -9.550 -13.315 1.00 83.00 473 VAL A N 1
ATOM 3629 C CA . VAL A 1 473 ? 3.614 -9.086 -11.978 1.00 83.00 473 VAL A CA 1
ATOM 3630 C C . VAL A 1 473 ? 4.469 -9.788 -10.942 1.00 83.00 473 VAL A C 1
ATOM 3632 O O . VAL A 1 473 ? 4.500 -11.019 -10.889 1.00 83.00 473 VAL A O 1
ATOM 3635 N N . VAL A 1 474 ? 5.122 -9.014 -10.081 1.00 84.31 474 VAL A N 1
ATOM 3636 C CA . VAL A 1 474 ? 5.846 -9.549 -8.924 1.00 84.31 474 VAL A CA 1
ATOM 3637 C C . VAL A 1 474 ? 5.155 -9.077 -7.658 1.00 84.31 474 VAL A C 1
ATOM 3639 O O . VAL A 1 474 ? 4.814 -7.905 -7.531 1.00 84.31 474 VAL A O 1
ATOM 3642 N N . VAL A 1 475 ? 4.950 -9.999 -6.717 1.00 84.62 475 VAL A N 1
ATOM 3643 C CA . VAL A 1 475 ? 4.333 -9.724 -5.416 1.00 84.62 475 VAL A CA 1
ATOM 3644 C C . VAL A 1 475 ? 5.208 -10.308 -4.318 1.00 84.62 475 VAL A C 1
ATOM 3646 O O . VAL A 1 475 ? 5.420 -11.522 -4.269 1.00 84.62 475 VAL A O 1
ATOM 3649 N N . VAL A 1 476 ? 5.673 -9.459 -3.408 1.00 82.56 476 VAL A N 1
ATOM 3650 C CA . VAL A 1 476 ? 6.464 -9.866 -2.239 1.00 82.56 476 VAL A CA 1
ATOM 3651 C C . VAL A 1 476 ? 5.711 -9.567 -0.945 1.00 82.56 476 VAL A C 1
ATOM 3653 O O . VAL A 1 476 ? 4.893 -8.647 -0.917 1.00 82.56 476 VAL A O 1
ATOM 3656 N N . PRO A 1 477 ? 5.954 -10.320 0.142 1.00 78.12 477 PRO A N 1
ATOM 3657 C CA . PRO A 1 477 ? 5.465 -9.953 1.468 1.00 78.12 477 PRO A CA 1
ATOM 3658 C C . PRO A 1 477 ? 5.896 -8.539 1.870 1.00 78.12 477 PRO A C 1
ATOM 3660 O O . PRO A 1 477 ? 6.862 -7.994 1.338 1.00 78.12 477 PRO A O 1
ATOM 3663 N N . ALA A 1 478 ? 5.196 -7.952 2.839 1.00 68.69 478 ALA A N 1
ATOM 3664 C CA . ALA A 1 478 ? 5.596 -6.671 3.399 1.00 68.69 478 ALA A CA 1
ATOM 3665 C C . ALA A 1 478 ? 7.031 -6.735 3.945 1.00 68.69 478 ALA A C 1
ATOM 3667 O O . ALA A 1 478 ? 7.342 -7.507 4.849 1.00 68.69 478 ALA A O 1
ATOM 3668 N N . GLY A 1 479 ? 7.892 -5.902 3.373 1.00 63.94 479 GLY A N 1
ATOM 3669 C CA . GLY A 1 479 ? 9.296 -5.758 3.724 1.00 63.94 479 GLY A CA 1
ATOM 3670 C C . GLY A 1 479 ? 9.729 -4.305 3.532 1.00 63.94 479 GLY A C 1
ATOM 3671 O O . GLY A 1 479 ? 8.946 -3.505 3.007 1.00 63.94 479 GLY A O 1
ATOM 3672 N N . PRO A 1 480 ? 10.937 -3.939 3.987 1.00 57.81 480 PRO A N 1
ATOM 3673 C CA . PRO A 1 480 ? 11.398 -2.553 3.975 1.00 57.81 480 PRO A CA 1
ATOM 3674 C C . PRO A 1 480 ? 11.407 -1.946 2.559 1.00 57.81 480 PRO A C 1
ATOM 3676 O O . PRO A 1 480 ? 11.004 -0.792 2.419 1.00 57.81 480 PRO A O 1
ATOM 3679 N N . THR A 1 481 ? 11.725 -2.739 1.525 1.00 65.06 481 THR A N 1
ATOM 3680 C CA . THR A 1 481 ? 11.863 -2.251 0.137 1.00 65.06 481 THR A CA 1
ATOM 3681 C C . THR A 1 481 ? 10.652 -2.535 -0.730 1.00 65.06 481 THR A C 1
ATOM 3683 O O . THR A 1 481 ? 10.333 -1.744 -1.598 1.00 65.06 481 THR A O 1
ATOM 3686 N N . GLY A 1 482 ? 9.952 -3.655 -0.538 1.00 70.88 482 GLY A N 1
ATOM 3687 C CA . GLY A 1 482 ? 8.944 -4.088 -1.510 1.00 70.88 482 GLY A CA 1
ATOM 3688 C C . GLY A 1 482 ? 9.570 -4.573 -2.825 1.00 70.88 482 GLY A C 1
ATOM 3689 O O . GLY A 1 482 ? 10.514 -5.356 -2.789 1.00 70.88 482 GLY A O 1
ATOM 3690 N N . VAL A 1 483 ? 9.014 -4.161 -3.969 1.00 69.25 483 VAL A N 1
ATOM 3691 C CA . VAL A 1 483 ? 9.436 -4.582 -5.321 1.00 69.25 483 VAL A CA 1
ATOM 3692 C C . VAL A 1 483 ? 9.416 -3.417 -6.304 1.00 69.25 483 VAL A C 1
ATOM 3694 O O . VAL A 1 483 ? 8.395 -2.757 -6.473 1.00 69.25 483 VAL A O 1
ATOM 3697 N N . GLY A 1 484 ? 10.514 -3.189 -7.015 1.00 66.31 484 GLY A N 1
ATOM 3698 C CA . GLY A 1 484 ? 10.578 -2.207 -8.094 1.00 66.31 484 GLY A CA 1
ATOM 3699 C C . GLY A 1 484 ? 11.989 -1.741 -8.390 1.00 66.31 484 GLY A C 1
ATOM 3700 O O . GLY A 1 484 ? 12.907 -2.023 -7.622 1.00 66.31 484 GLY A O 1
ATOM 3701 N N . ASP A 1 485 ? 12.138 -1.017 -9.497 1.00 62.50 485 ASP A N 1
ATOM 3702 C CA . ASP A 1 485 ? 13.452 -0.612 -9.976 1.00 62.50 485 ASP A CA 1
ATOM 3703 C C . ASP A 1 485 ? 14.060 0.478 -9.089 1.00 62.50 485 ASP A C 1
ATOM 3705 O O . ASP A 1 485 ? 13.542 1.588 -8.875 1.00 62.50 485 ASP A O 1
ATOM 3709 N N . ILE A 1 486 ? 15.207 0.106 -8.536 1.00 53.56 486 ILE A N 1
ATOM 3710 C CA . ILE A 1 486 ? 15.976 0.881 -7.571 1.00 53.56 486 ILE A CA 1
ATOM 3711 C C . ILE A 1 486 ? 16.729 2.030 -8.249 1.00 53.56 486 ILE A C 1
ATOM 3713 O O . ILE A 1 486 ? 17.165 2.961 -7.580 1.00 53.56 486 ILE A O 1
ATOM 3717 N N . ASP A 1 487 ? 16.838 2.044 -9.571 1.00 52.78 487 ASP A N 1
ATOM 3718 C CA . ASP A 1 487 ? 17.353 3.196 -10.304 1.00 52.78 487 ASP A CA 1
ATOM 3719 C C . ASP A 1 487 ? 16.248 4.213 -10.620 1.00 52.78 487 ASP A C 1
ATOM 3721 O O . ASP A 1 487 ? 16.533 5.403 -10.662 1.00 52.78 487 ASP A O 1
ATOM 3725 N N . GLY A 1 488 ? 14.976 3.806 -10.681 1.00 53.22 488 GLY A N 1
ATOM 3726 C CA . GLY A 1 488 ? 13.839 4.681 -10.979 1.00 53.22 488 GLY A CA 1
ATOM 3727 C C . GLY A 1 488 ? 13.670 4.981 -12.462 1.00 53.22 488 GLY A C 1
ATOM 3728 O O . GLY A 1 488 ? 12.973 5.938 -12.792 1.00 53.22 488 GLY A O 1
ATOM 3729 N N . VAL A 1 489 ? 14.303 4.198 -13.334 1.00 61.06 489 VAL A N 1
ATOM 3730 C CA . VAL A 1 489 ? 14.087 4.280 -14.774 1.00 61.06 489 VAL A CA 1
ATOM 3731 C C . VAL A 1 489 ? 12.780 3.554 -15.094 1.00 61.06 489 VAL A C 1
ATOM 3733 O O . VAL A 1 489 ? 12.661 2.348 -14.925 1.00 61.06 489 VAL A O 1
ATOM 3736 N N . ALA A 1 490 ? 11.757 4.304 -15.510 1.00 66.94 490 ALA A N 1
ATOM 3737 C CA . ALA A 1 490 ? 10.453 3.725 -15.847 1.00 66.94 490 ALA A CA 1
ATOM 3738 C C . ALA A 1 490 ? 10.479 2.947 -17.167 1.00 66.94 490 ALA A C 1
ATOM 3740 O O . ALA A 1 490 ? 9.691 2.026 -17.357 1.00 66.94 490 ALA A O 1
ATOM 3741 N N . MET A 1 491 ? 11.366 3.325 -18.088 1.00 76.31 491 MET A N 1
ATOM 3742 C CA . MET A 1 491 ? 11.492 2.700 -19.395 1.00 76.31 491 MET A CA 1
ATOM 3743 C C . MET A 1 491 ? 12.958 2.455 -19.717 1.00 76.31 491 MET A C 1
ATOM 3745 O O . MET A 1 491 ? 13.741 3.395 -19.830 1.00 76.31 491 MET A O 1
ATOM 3749 N N . GLU A 1 492 ? 13.301 1.193 -19.923 1.00 79.25 492 GLU A N 1
ATOM 3750 C CA . GLU A 1 492 ? 14.626 0.768 -20.350 1.00 79.25 492 GLU A CA 1
ATOM 3751 C C . GLU A 1 492 ? 14.532 0.172 -21.748 1.00 79.25 492 GLU A C 1
ATOM 3753 O O . GLU A 1 492 ? 13.655 -0.645 -22.042 1.00 79.25 492 GLU A O 1
ATOM 3758 N N . THR A 1 493 ? 15.451 0.562 -22.622 1.00 86.69 493 THR A N 1
ATOM 3759 C CA . THR A 1 493 ? 15.533 0.045 -23.987 1.00 86.69 493 THR A CA 1
ATOM 3760 C C . THR A 1 493 ? 16.904 -0.551 -24.234 1.00 86.69 493 THR A C 1
ATOM 3762 O O . THR A 1 493 ? 17.920 0.057 -23.894 1.00 86.69 493 THR A O 1
ATOM 3765 N N . SER A 1 494 ? 16.948 -1.715 -24.874 1.00 89.69 494 SER A N 1
ATOM 3766 C CA . SER A 1 494 ? 18.202 -2.257 -25.381 1.00 89.69 494 SER A CA 1
ATOM 3767 C C . SER A 1 494 ? 18.745 -1.379 -26.516 1.00 89.69 494 SER A C 1
ATOM 3769 O O . SER A 1 494 ? 17.971 -0.715 -27.215 1.00 89.69 494 SER A O 1
ATOM 3771 N N . PRO A 1 495 ? 20.059 -1.433 -26.790 1.00 86.81 495 PRO A N 1
ATOM 3772 C CA . PRO A 1 495 ? 20.610 -0.917 -28.039 1.00 86.81 495 PRO A CA 1
ATOM 3773 C C . PRO A 1 495 ? 19.838 -1.446 -29.259 1.00 86.81 495 PRO A C 1
ATOM 3775 O O . PRO A 1 495 ? 19.390 -2.595 -29.261 1.00 86.81 495 PRO A O 1
ATOM 3778 N N . GLY A 1 496 ? 19.651 -0.594 -30.270 1.00 81.62 496 GLY A N 1
ATOM 3779 C CA . GLY A 1 496 ? 18.906 -0.918 -31.492 1.00 81.62 496 GLY A CA 1
ATOM 3780 C C . GLY A 1 496 ? 17.381 -0.798 -31.387 1.00 81.62 496 GLY A C 1
ATOM 3781 O O . GLY A 1 496 ? 16.705 -0.853 -32.408 1.00 81.62 496 GLY A O 1
ATOM 3782 N N . TRP A 1 497 ? 16.797 -0.601 -30.200 1.00 88.12 497 TRP A N 1
ATOM 3783 C CA . TRP A 1 497 ? 15.350 -0.384 -30.079 1.00 88.12 497 TRP A CA 1
ATOM 3784 C C . TRP A 1 497 ? 14.891 0.863 -30.872 1.00 88.12 497 TRP A C 1
ATOM 3786 O O . TRP A 1 497 ? 15.575 1.885 -30.813 1.00 88.12 497 TRP A O 1
ATOM 3796 N N . PRO A 1 498 ? 13.739 0.833 -31.580 1.00 87.31 498 PRO A N 1
ATOM 3797 C CA . PRO A 1 498 ? 12.728 -0.233 -31.647 1.00 87.31 498 PRO A CA 1
ATOM 3798 C C . PRO A 1 498 ? 12.900 -1.205 -32.826 1.00 87.31 498 PRO A C 1
ATOM 3800 O O . PRO A 1 498 ? 11.940 -1.872 -33.229 1.00 87.31 498 PRO A O 1
ATOM 3803 N N . LEU A 1 499 ? 14.088 -1.234 -33.422 1.00 87.38 499 LEU A N 1
ATOM 3804 C CA . LEU A 1 499 ? 14.353 -1.756 -34.751 1.00 87.38 499 LEU A CA 1
ATOM 3805 C C . LEU A 1 499 ? 15.420 -2.863 -34.698 1.00 87.38 499 LEU A C 1
ATOM 3807 O O . LEU A 1 499 ? 16.609 -2.564 -34.814 1.00 87.38 499 LEU A O 1
ATOM 3811 N N . PRO A 1 500 ? 15.029 -4.146 -34.570 1.00 88.00 500 PRO A N 1
ATOM 3812 C CA . PRO A 1 500 ? 15.983 -5.232 -34.757 1.00 88.00 500 PRO A CA 1
ATOM 3813 C C . PRO A 1 500 ? 16.517 -5.238 -36.200 1.00 88.00 500 PRO A C 1
ATOM 3815 O O . PRO A 1 500 ? 15.867 -4.731 -37.124 1.00 88.00 500 PRO A O 1
ATOM 3818 N N . GLY A 1 501 ? 17.703 -5.810 -36.385 1.00 85.19 501 GLY A N 1
ATOM 3819 C CA . GLY A 1 501 ? 18.396 -5.897 -37.668 1.00 85.19 501 GLY A CA 1
ATOM 3820 C C . GLY A 1 501 ? 19.662 -5.027 -37.761 1.00 85.19 501 GLY A C 1
ATOM 3821 O O . GLY A 1 501 ? 20.174 -4.564 -36.734 1.00 85.19 501 GLY A O 1
ATOM 3822 N N . PRO A 1 502 ? 20.197 -4.839 -38.982 1.00 83.88 502 PRO A N 1
ATOM 3823 C CA . PRO A 1 502 ? 21.445 -4.116 -39.230 1.00 83.88 502 PRO A CA 1
ATOM 3824 C C . PRO A 1 502 ? 21.434 -2.688 -38.667 1.00 83.88 502 PRO A C 1
ATOM 3826 O O . PRO A 1 502 ? 20.418 -1.988 -38.728 1.00 83.88 502 PRO A O 1
ATOM 3829 N N . VAL A 1 503 ? 22.572 -2.280 -38.100 1.00 77.88 503 VAL A N 1
ATOM 3830 C CA . VAL A 1 503 ? 22.783 -0.987 -37.426 1.00 77.88 503 VAL A CA 1
ATOM 3831 C C . VAL A 1 503 ? 22.917 0.149 -38.430 1.00 77.88 503 VAL A C 1
ATOM 3833 O O . VAL A 1 503 ? 22.412 1.238 -38.174 1.00 77.88 503 VAL A O 1
ATOM 3836 N N . ASP A 1 504 ? 23.592 -0.101 -39.549 1.00 66.81 504 ASP A N 1
ATOM 3837 C CA . ASP A 1 504 ? 23.724 0.852 -40.643 1.00 66.81 504 ASP A CA 1
ATOM 3838 C C . ASP A 1 504 ? 22.795 0.410 -41.771 1.00 66.81 504 ASP A C 1
ATOM 3840 O O . ASP A 1 504 ? 22.985 -0.635 -42.390 1.00 66.81 504 ASP A O 1
ATOM 3844 N N . ARG A 1 505 ? 21.704 1.148 -41.964 1.00 61.84 505 ARG A N 1
ATOM 3845 C CA . ARG A 1 505 ? 20.698 0.818 -42.972 1.00 61.84 505 ARG A CA 1
ATOM 3846 C C . ARG A 1 505 ? 20.984 1.653 -44.207 1.00 61.84 505 ARG A C 1
ATOM 3848 O O . ARG A 1 505 ? 20.394 2.713 -44.385 1.00 61.84 505 ARG A O 1
ATOM 3855 N N . THR A 1 506 ? 21.837 1.153 -45.094 1.00 49.97 506 THR A N 1
ATOM 3856 C CA . THR A 1 506 ? 22.037 1.750 -46.428 1.00 49.97 506 THR A CA 1
ATOM 3857 C C . THR A 1 506 ? 20.787 1.636 -47.314 1.00 49.97 506 THR A C 1
ATOM 3859 O O . THR A 1 506 ? 20.709 2.275 -48.361 1.00 49.97 506 THR A O 1
ATOM 3862 N N . ARG A 1 507 ? 19.775 0.857 -46.894 1.00 48.38 507 ARG A N 1
ATOM 3863 C CA . ARG A 1 507 ? 18.501 0.673 -47.602 1.00 48.38 507 ARG A CA 1
ATOM 3864 C C . ARG A 1 507 ? 17.305 0.927 -46.670 1.00 48.38 507 ARG A C 1
ATOM 3866 O O . ARG A 1 507 ? 17.259 0.348 -45.580 1.00 48.38 507 ARG A O 1
ATOM 3873 N N . PRO A 1 508 ? 16.330 1.769 -47.067 1.00 37.47 508 PRO A N 1
ATOM 3874 C CA . PRO A 1 508 ? 15.186 2.101 -46.228 1.00 37.47 508 PRO A CA 1
ATOM 3875 C C . PRO A 1 508 ? 14.311 0.873 -45.947 1.00 37.47 508 PRO A C 1
ATOM 3877 O O . PRO A 1 508 ? 14.110 -0.004 -46.785 1.00 37.47 508 PRO A O 1
ATOM 3880 N N . TRP A 1 509 ? 13.800 0.823 -44.720 1.00 43.53 509 TRP A N 1
ATOM 3881 C CA . TRP A 1 509 ? 12.882 -0.197 -44.222 1.00 43.53 509 TRP A CA 1
ATOM 3882 C C . TRP A 1 509 ? 11.514 -0.054 -44.905 1.00 43.53 509 TRP A C 1
ATOM 3884 O O . TRP A 1 509 ? 10.909 1.011 -44.831 1.00 43.53 509 TRP A O 1
ATOM 3894 N N . SER A 1 510 ? 11.012 -1.113 -45.548 1.00 41.59 510 SER A N 1
ATOM 3895 C CA . SER A 1 510 ? 9.767 -1.089 -46.335 1.00 41.59 510 SER A CA 1
ATOM 3896 C C . SER A 1 510 ? 8.477 -1.210 -45.509 1.00 41.59 510 SER A C 1
ATOM 3898 O O . SER A 1 510 ? 7.454 -1.617 -46.044 1.00 41.59 510 SER A O 1
ATOM 3900 N N . GLY A 1 511 ? 8.491 -0.841 -44.224 1.00 42.94 511 GLY A N 1
ATOM 3901 C CA . GLY A 1 511 ? 7.245 -0.523 -43.524 1.00 42.94 511 GLY A CA 1
ATOM 3902 C C . GLY A 1 511 ? 6.287 -1.676 -43.221 1.00 42.94 511 GLY A C 1
ATOM 3903 O O . GLY A 1 511 ? 5.086 -1.438 -43.225 1.00 42.94 511 GLY A O 1
ATOM 3904 N N . GLU A 1 512 ? 6.749 -2.893 -42.914 1.00 41.47 512 GLU A N 1
ATOM 3905 C CA . GLU A 1 512 ? 5.835 -3.860 -42.285 1.00 41.47 512 GLU A CA 1
ATOM 3906 C C . GLU A 1 512 ? 5.509 -3.379 -40.864 1.00 41.47 512 GLU A C 1
ATOM 3908 O O . GLU A 1 512 ? 6.336 -3.456 -39.953 1.00 41.47 512 GLU A O 1
ATOM 3913 N N . GLU A 1 513 ? 4.312 -2.818 -40.677 1.00 40.81 513 GLU A N 1
ATOM 3914 C CA . GLU A 1 513 ? 3.782 -2.481 -39.359 1.00 40.81 513 GLU A CA 1
ATOM 3915 C C . GLU A 1 513 ? 3.883 -3.698 -38.441 1.00 40.81 513 GLU A C 1
ATOM 3917 O O . GLU A 1 513 ? 3.303 -4.753 -38.700 1.00 40.81 513 GLU A O 1
ATOM 3922 N N . TYR A 1 514 ? 4.608 -3.561 -37.326 1.00 45.09 514 TYR A N 1
ATOM 3923 C CA . TYR A 1 514 ? 4.535 -4.598 -36.308 1.00 45.09 514 TYR A CA 1
ATOM 3924 C C . TYR A 1 514 ? 3.098 -4.606 -35.768 1.00 45.09 514 TYR A C 1
ATOM 3926 O O . TYR A 1 514 ? 2.640 -3.540 -35.347 1.00 45.09 514 TYR A O 1
ATOM 3934 N N . PRO A 1 515 ? 2.419 -5.764 -35.677 1.00 41.91 515 PRO A N 1
ATOM 3935 C CA . PRO A 1 515 ? 1.002 -5.861 -35.294 1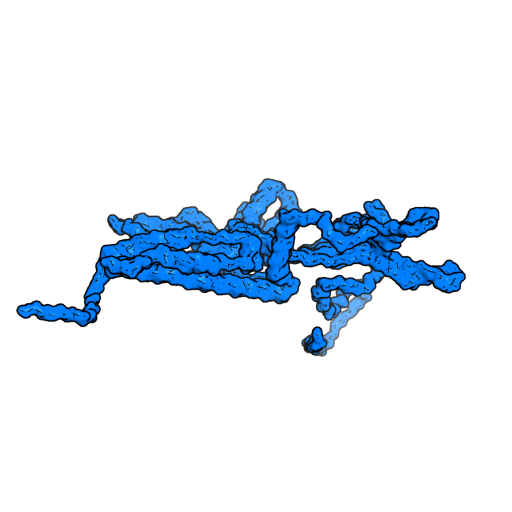.00 41.91 515 PRO A CA 1
ATOM 3936 C C . PRO A 1 515 ? 0.653 -5.307 -33.898 1.00 41.91 515 PRO A C 1
ATOM 3938 O O . PRO A 1 515 ? -0.503 -5.307 -33.496 1.00 41.91 515 PRO A O 1
ATOM 3941 N N . LEU A 1 516 ? 1.653 -4.872 -33.123 1.00 40.25 516 LEU A N 1
ATOM 3942 C CA . LEU A 1 516 ? 1.520 -4.282 -31.788 1.00 40.25 516 LEU A CA 1
ATOM 3943 C C . LEU A 1 516 ? 2.082 -2.847 -31.713 1.00 40.25 516 LEU A C 1
ATOM 3945 O O . LEU A 1 516 ? 2.388 -2.361 -30.623 1.00 40.25 516 LEU A O 1
ATOM 3949 N N . SER A 1 517 ? 2.269 -2.177 -32.854 1.00 39.97 517 SER A N 1
ATOM 3950 C CA . SER A 1 517 ? 2.714 -0.778 -32.948 1.00 39.97 517 SER A CA 1
ATOM 3951 C C . SER A 1 517 ? 1.562 0.184 -32.667 1.00 39.97 517 SER A C 1
ATOM 3953 O O . SER A 1 517 ? 1.175 0.962 -33.528 1.00 39.97 517 SER A O 1
ATOM 3955 N N . VAL A 1 518 ? 0.989 0.134 -31.469 1.00 36.69 518 VAL A N 1
ATOM 3956 C CA . VAL A 1 518 ? 0.034 1.166 -31.053 1.00 36.69 518 VAL A CA 1
ATOM 3957 C C . VAL A 1 518 ? 0.837 2.373 -30.564 1.00 36.69 518 VAL A C 1
ATOM 3959 O O . VAL A 1 518 ? 1.717 2.220 -29.713 1.00 36.69 518 VAL A O 1
ATOM 3962 N N . GLY A 1 519 ? 0.573 3.545 -31.149 1.00 37.72 519 GLY A N 1
ATOM 3963 C CA . GLY A 1 519 ? 1.126 4.832 -30.717 1.00 37.72 519 GLY A CA 1
ATOM 3964 C C . GLY A 1 519 ? 2.144 5.470 -31.665 1.00 37.72 519 GLY A C 1
ATOM 3965 O O . GLY A 1 519 ? 3.226 5.858 -31.229 1.00 37.72 519 GLY A O 1
ATOM 3966 N N . ARG A 1 520 ? 1.817 5.614 -32.955 1.00 31.52 520 ARG A N 1
ATOM 3967 C CA . ARG A 1 520 ? 2.458 6.621 -33.810 1.00 31.52 520 ARG A CA 1
ATOM 3968 C C . ARG A 1 520 ? 1.546 7.848 -33.843 1.00 31.52 520 ARG A C 1
ATOM 3970 O O . ARG A 1 520 ? 0.662 7.949 -34.681 1.00 31.52 520 ARG A O 1
ATOM 3977 N N . SER A 1 521 ? 1.716 8.760 -32.889 1.00 30.73 521 SER A N 1
ATOM 3978 C CA . SER A 1 521 ? 1.248 10.131 -33.088 1.00 30.73 521 SER A CA 1
ATOM 3979 C C . SER A 1 521 ? 2.239 10.789 -34.045 1.00 30.73 521 SER A C 1
ATOM 3981 O O . SER A 1 521 ? 3.302 11.251 -33.622 1.00 30.73 521 SER A O 1
ATOM 3983 N N . ASP A 1 522 ? 1.935 10.765 -35.340 1.00 32.56 522 ASP A N 1
ATOM 3984 C CA . ASP A 1 522 ? 2.653 11.567 -36.323 1.00 32.56 522 ASP A CA 1
ATOM 3985 C C . ASP A 1 522 ? 2.405 13.052 -36.013 1.00 32.56 522 ASP A C 1
ATOM 3987 O O . ASP A 1 522 ? 1.378 13.637 -36.340 1.00 32.56 522 ASP A O 1
ATOM 3991 N N . GLY A 1 523 ? 3.370 13.651 -35.320 1.00 26.39 523 GLY A N 1
ATOM 3992 C CA . GLY A 1 523 ? 3.498 15.083 -35.088 1.00 26.39 523 GLY A CA 1
ATOM 3993 C C . GLY A 1 523 ? 4.917 15.501 -35.443 1.00 26.39 523 GLY A C 1
ATOM 3994 O O . GLY A 1 523 ? 5.732 15.771 -34.567 1.00 26.39 523 GLY A O 1
ATOM 3995 N N . SER A 1 524 ? 5.218 15.468 -36.739 1.00 26.64 524 SER A N 1
ATOM 3996 C CA . SER A 1 524 ? 6.460 15.953 -37.339 1.00 26.64 524 SER A CA 1
ATOM 3997 C C . SER A 1 524 ? 6.787 17.376 -36.883 1.00 26.64 524 SER A C 1
ATOM 3999 O O . SER A 1 524 ? 6.005 18.291 -37.133 1.00 26.64 524 SER A O 1
ATOM 4001 N N . CYS A 1 525 ? 7.983 17.559 -36.327 1.00 24.39 525 CYS A N 1
ATOM 4002 C CA . CYS A 1 525 ? 8.803 18.763 -36.466 1.00 24.39 525 CYS A CA 1
ATOM 4003 C C . CYS A 1 525 ? 10.274 18.346 -36.308 1.00 24.39 525 CYS A C 1
ATOM 4005 O O . CYS A 1 525 ? 10.900 18.590 -35.277 1.00 24.39 525 CYS A O 1
ATOM 4007 N N . ASP A 1 526 ? 10.817 17.687 -37.331 1.00 31.64 526 ASP A N 1
ATOM 4008 C CA . ASP A 1 526 ? 12.264 17.585 -37.502 1.00 31.64 526 ASP A CA 1
ATOM 4009 C C . ASP A 1 526 ? 12.833 18.973 -37.815 1.00 31.64 526 ASP A C 1
ATOM 4011 O O . ASP A 1 526 ? 12.385 19.649 -38.739 1.00 31.64 526 ASP A O 1
ATOM 4015 N N . ASN A 1 527 ? 13.848 19.392 -37.062 1.00 26.75 527 ASN A N 1
ATOM 4016 C CA . ASN A 1 527 ? 14.854 20.335 -37.540 1.00 26.75 527 ASN A CA 1
ATOM 4017 C C . ASN A 1 527 ? 16.161 20.102 -36.775 1.00 26.75 527 ASN A C 1
ATOM 4019 O O . ASN A 1 527 ? 16.380 20.626 -35.684 1.00 26.75 527 ASN A O 1
ATOM 4023 N N . VAL A 1 528 ? 17.043 19.311 -37.383 1.00 26.88 528 VAL A N 1
ATOM 4024 C CA . VAL A 1 528 ? 18.477 19.293 -37.082 1.00 26.88 528 VAL A CA 1
ATOM 4025 C C . VAL A 1 528 ? 19.141 20.297 -38.034 1.00 26.88 528 VAL A C 1
ATOM 4027 O O . VAL A 1 528 ? 19.095 20.074 -39.244 1.00 26.88 528 VAL A O 1
ATOM 4030 N N . PRO A 1 529 ? 19.759 21.397 -37.566 1.00 27.80 529 PRO A N 1
ATOM 4031 C CA . PRO A 1 529 ? 20.464 22.309 -38.457 1.00 27.80 529 PRO A CA 1
ATOM 4032 C C . PRO A 1 529 ? 21.910 21.838 -38.670 1.00 27.80 529 PRO A C 1
ATOM 4034 O O . PRO A 1 529 ? 22.653 21.625 -37.713 1.00 27.80 529 PRO A O 1
ATOM 4037 N N . SER A 1 530 ? 22.326 21.714 -39.931 1.00 26.38 530 SER A N 1
ATOM 4038 C CA . SER A 1 530 ? 23.745 21.708 -40.321 1.00 26.38 530 SER A CA 1
ATOM 4039 C C . SER A 1 530 ? 24.201 23.119 -40.742 1.00 26.38 530 SER A C 1
ATOM 4041 O O . SER A 1 530 ? 23.358 23.956 -41.070 1.00 26.38 530 SER A O 1
ATOM 4043 N N . PRO A 1 531 ? 25.511 23.426 -40.669 1.00 35.97 531 PRO A N 1
ATOM 4044 C CA . PRO A 1 531 ? 26.022 24.785 -40.496 1.00 35.97 531 PRO A CA 1
ATOM 4045 C C . PRO A 1 531 ? 26.295 25.500 -41.827 1.00 35.97 531 PRO A C 1
ATOM 4047 O O . PRO A 1 531 ? 26.621 24.841 -42.805 1.00 35.97 531 PRO A O 1
ATOM 4050 N N . VAL A 1 532 ? 26.216 26.841 -41.823 1.00 31.16 532 VAL A N 1
ATOM 4051 C CA . VAL A 1 532 ? 27.071 27.843 -42.517 1.00 31.16 532 VAL A CA 1
ATOM 4052 C C . VAL A 1 532 ? 26.393 29.227 -42.372 1.00 31.16 532 VAL A C 1
ATOM 4054 O O . VAL A 1 532 ? 25.195 29.359 -42.592 1.00 31.16 532 VAL A O 1
ATOM 4057 N N . GLY A 1 533 ? 27.146 30.244 -41.921 1.00 27.83 533 GLY A N 1
ATOM 4058 C CA . GLY A 1 533 ? 26.680 31.631 -41.687 1.00 27.83 533 GLY A CA 1
ATOM 4059 C C . GLY A 1 533 ? 26.568 32.496 -42.963 1.00 27.83 533 GLY A C 1
ATOM 4060 O O . GLY A 1 533 ? 26.555 31.924 -44.049 1.00 27.83 533 GLY A O 1
ATOM 4061 N N . PRO A 1 534 ? 26.568 33.853 -42.899 1.00 32.53 534 PRO A N 1
ATOM 4062 C CA . PRO A 1 534 ? 26.653 34.750 -41.741 1.00 32.53 534 PRO A CA 1
ATOM 4063 C C . PRO A 1 534 ? 25.451 35.722 -41.571 1.00 32.53 534 PRO A C 1
ATOM 4065 O O . PRO A 1 534 ? 24.570 35.849 -42.413 1.00 32.53 534 PRO A O 1
ATOM 4068 N N . VAL A 1 535 ? 25.468 36.410 -40.428 1.00 35.44 535 VAL A N 1
ATOM 4069 C CA . VAL A 1 535 ? 24.500 37.369 -39.847 1.00 35.44 535 VAL A CA 1
ATOM 4070 C C . VAL A 1 535 ? 24.262 38.632 -40.709 1.00 35.44 535 VAL A C 1
ATOM 4072 O O . VAL A 1 535 ? 25.211 39.137 -41.311 1.00 35.44 535 VAL A O 1
ATOM 4075 N N . PRO A 1 536 ? 23.034 39.201 -40.706 1.00 30.41 536 PRO A N 1
ATOM 4076 C CA . PRO A 1 536 ? 22.825 40.552 -40.144 1.00 30.41 536 PRO A CA 1
ATOM 4077 C C . PRO A 1 536 ? 21.604 40.679 -39.195 1.00 30.41 536 PRO A C 1
ATOM 4079 O O . PRO A 1 536 ? 20.719 39.832 -39.154 1.00 30.41 536 PRO A O 1
ATOM 4082 N N . VAL A 1 537 ? 21.613 41.761 -38.405 1.00 34.16 537 VAL A N 1
ATOM 4083 C CA . VAL A 1 537 ? 20.767 42.098 -37.230 1.00 34.16 537 VAL A CA 1
ATOM 4084 C C . VAL A 1 537 ? 19.471 42.886 -37.624 1.00 34.16 537 VAL A C 1
ATOM 4086 O O . VAL A 1 537 ? 19.225 43.043 -38.816 1.00 34.16 537 VAL A O 1
ATOM 4089 N N . PRO A 1 538 ? 18.599 43.363 -36.696 1.00 36.00 538 PRO A N 1
ATOM 4090 C CA . PRO A 1 538 ? 17.211 42.921 -36.520 1.00 36.00 538 PRO A CA 1
ATOM 4091 C C . PRO A 1 538 ? 16.141 43.928 -37.010 1.00 36.00 538 PRO A C 1
ATOM 4093 O O . PRO A 1 538 ? 16.359 45.139 -37.035 1.00 36.00 538 PRO A O 1
ATOM 4096 N N . GLY A 1 539 ? 14.929 43.445 -37.304 1.00 27.50 539 GLY A N 1
ATOM 4097 C CA . GLY A 1 539 ? 13.776 44.286 -37.648 1.00 27.50 539 GLY A CA 1
ATOM 4098 C C . GLY A 1 539 ? 12.473 43.789 -37.018 1.00 27.50 539 GLY A C 1
ATOM 4099 O O . GLY A 1 539 ? 12.124 42.622 -37.149 1.00 27.50 539 GLY A O 1
ATOM 4100 N N . ASN A 1 540 ? 11.785 44.699 -36.324 1.00 29.23 540 ASN A N 1
ATOM 4101 C CA . ASN A 1 540 ? 10.459 44.571 -35.703 1.00 29.23 540 ASN A CA 1
ATOM 4102 C C . ASN A 1 540 ? 9.382 43.952 -36.614 1.00 29.23 540 ASN A C 1
ATOM 4104 O O . ASN A 1 540 ? 9.288 44.317 -37.783 1.00 29.23 540 ASN A O 1
ATOM 4108 N N . GLY A 1 541 ? 8.456 43.177 -36.035 1.00 27.94 541 GLY A N 1
ATOM 4109 C CA . GLY A 1 541 ? 7.190 42.851 -36.700 1.00 27.94 541 GLY A CA 1
ATOM 4110 C C . GLY A 1 541 ? 6.329 41.816 -35.978 1.00 27.94 541 GLY A C 1
ATOM 4111 O O . GLY A 1 541 ? 6.674 40.649 -35.897 1.00 27.94 541 GLY A O 1
ATOM 4112 N N . THR A 1 542 ? 5.194 42.272 -35.467 1.00 28.73 542 THR A N 1
ATOM 4113 C CA . THR A 1 542 ? 4.089 41.554 -34.815 1.00 28.73 542 THR A CA 1
ATOM 4114 C C . THR A 1 542 ? 3.375 40.516 -35.695 1.00 28.73 542 THR A C 1
ATOM 4116 O O . THR A 1 542 ? 3.104 40.814 -36.855 1.00 28.73 542 THR A O 1
ATOM 4119 N N . GLY A 1 543 ? 2.880 39.417 -35.099 1.00 25.94 543 GLY A N 1
ATOM 4120 C CA . GLY A 1 543 ? 1.581 38.837 -35.488 1.00 25.94 543 GLY A CA 1
ATOM 4121 C C . GLY A 1 543 ? 1.466 37.315 -35.681 1.00 25.94 543 GLY A C 1
ATOM 4122 O O . GLY A 1 543 ? 2.042 36.761 -36.604 1.00 25.94 543 GLY A O 1
ATOM 4123 N N . SER A 1 544 ? 0.530 36.733 -34.915 1.00 27.58 544 SER A N 1
ATOM 4124 C CA . SER A 1 544 ? -0.444 35.696 -35.321 1.00 27.58 544 SER A CA 1
ATOM 4125 C C . SER A 1 544 ? -0.110 34.199 -35.179 1.00 27.58 544 SER A C 1
ATOM 4127 O O . SER A 1 544 ? 0.730 33.659 -35.886 1.00 27.58 544 SER A O 1
ATOM 4129 N N . GLY A 1 545 ? -0.954 33.507 -34.394 1.00 27.17 545 GLY A N 1
ATOM 4130 C CA . GLY A 1 545 ? -1.662 32.324 -34.904 1.00 27.17 545 GLY A CA 1
ATOM 4131 C C . GLY A 1 545 ? -1.356 30.965 -34.272 1.00 27.17 545 GLY A C 1
ATOM 4132 O O . GLY A 1 545 ? -0.795 30.105 -34.936 1.00 27.17 545 GLY A O 1
ATOM 4133 N N . ASN A 1 546 ? -1.837 30.721 -33.048 1.00 28.30 546 ASN A N 1
ATOM 4134 C CA . ASN A 1 546 ? -2.139 29.358 -32.590 1.00 28.30 546 ASN A CA 1
ATOM 4135 C C . ASN A 1 546 ? -3.379 28.839 -33.338 1.00 28.30 546 ASN A C 1
ATOM 4137 O O . ASN A 1 546 ? -4.427 29.477 -33.265 1.00 28.30 546 ASN A O 1
ATOM 4141 N N . ASN A 1 547 ? -3.289 27.679 -33.989 1.00 27.70 547 ASN A N 1
ATOM 4142 C CA . ASN A 1 547 ? -4.451 26.884 -34.393 1.00 27.70 547 ASN A CA 1
ATOM 4143 C C . ASN A 1 547 ? -4.064 25.398 -34.469 1.00 27.70 547 ASN A C 1
ATOM 4145 O O . ASN A 1 547 ? -3.512 24.951 -35.468 1.00 27.70 547 ASN A O 1
ATOM 4149 N N . CYS A 1 548 ? -4.395 24.636 -33.426 1.00 25.06 548 CYS A N 1
ATOM 4150 C CA . CYS A 1 548 ? -4.503 23.179 -33.495 1.00 25.06 548 CYS A CA 1
ATOM 4151 C C . CYS A 1 548 ? -5.994 22.834 -33.403 1.00 25.06 548 CYS A C 1
ATOM 4153 O O . CYS A 1 548 ? -6.613 23.042 -32.359 1.00 25.06 548 CYS A O 1
ATOM 4155 N N . ARG A 1 549 ? -6.578 22.353 -34.504 1.00 23.23 549 ARG A N 1
ATOM 4156 C CA . ARG A 1 549 ? -7.879 21.672 -34.518 1.00 23.23 549 ARG A CA 1
ATOM 4157 C C . ARG A 1 549 ? -7.619 20.168 -34.489 1.00 23.23 549 ARG A C 1
ATOM 4159 O O . ARG A 1 549 ? -6.798 19.688 -35.260 1.00 23.23 549 ARG A O 1
ATOM 4166 N N . ALA A 1 550 ? -8.319 19.466 -33.606 1.00 24.94 550 ALA A N 1
ATOM 4167 C CA . ALA A 1 550 ? -8.486 18.021 -33.665 1.00 24.94 550 ALA A CA 1
ATOM 4168 C C . ALA A 1 550 ? -9.717 17.724 -34.533 1.00 24.94 550 ALA A C 1
ATOM 4170 O O . ALA A 1 550 ? -10.774 18.314 -34.296 1.00 24.94 550 ALA A O 1
ATOM 4171 N N . GLU A 1 551 ? -9.574 16.854 -35.529 1.00 24.61 551 GLU A N 1
ATOM 4172 C CA . GLU A 1 551 ? -10.699 16.266 -36.259 1.00 24.61 551 GLU A CA 1
ATOM 4173 C C . GLU A 1 551 ? -11.013 14.881 -35.685 1.00 24.61 551 GLU A C 1
ATOM 4175 O O . GLU A 1 551 ? -10.119 14.089 -35.386 1.00 24.61 551 GLU A O 1
ATOM 4180 N N . SER A 1 552 ? -12.308 14.657 -35.473 1.00 26.58 552 SER A N 1
ATOM 4181 C CA . SER A 1 552 ? -12.954 13.392 -35.142 1.00 26.58 552 SER A CA 1
ATOM 4182 C C . SER A 1 552 ? -13.332 12.646 -36.418 1.00 26.58 552 SER A C 1
ATOM 4184 O O . SER A 1 552 ? -13.768 13.311 -37.347 1.00 26.58 552 SER A O 1
ATOM 4186 N N . ASP A 1 553 ? -13.308 11.316 -36.387 1.00 24.59 553 ASP A N 1
ATOM 4187 C CA . ASP A 1 553 ? -14.231 10.406 -37.095 1.00 24.59 553 ASP A CA 1
ATOM 4188 C C . ASP A 1 553 ? -14.104 9.037 -36.382 1.00 24.59 553 ASP A C 1
ATOM 4190 O O . ASP A 1 553 ? -12.994 8.654 -36.016 1.00 24.59 553 ASP A O 1
ATOM 4194 N N . SER A 1 554 ? -15.139 8.335 -35.901 1.00 23.59 554 SER A N 1
ATOM 4195 C CA . SER A 1 554 ? -16.427 7.888 -36.467 1.00 23.59 554 SER A CA 1
ATOM 4196 C C . SER A 1 554 ? -16.306 6.730 -37.471 1.00 23.59 554 SER A C 1
ATOM 4198 O O . SER A 1 554 ? -15.743 6.887 -38.545 1.00 23.59 554 SER A O 1
ATOM 4200 N N . ASP A 1 555 ? -16.920 5.605 -37.078 1.00 25.53 555 ASP A N 1
ATOM 4201 C CA . ASP A 1 555 ? -17.353 4.423 -37.847 1.00 25.53 555 ASP A CA 1
ATOM 4202 C C . ASP A 1 555 ? -16.302 3.466 -38.457 1.00 25.53 555 ASP A C 1
ATOM 4204 O O . ASP A 1 555 ? -15.865 3.636 -39.593 1.00 25.53 555 ASP A O 1
ATOM 4208 N N . LEU A 1 556 ? -15.996 2.375 -37.727 1.00 27.95 556 LEU A N 1
ATOM 4209 C CA . LEU A 1 556 ? -16.308 0.959 -38.057 1.00 27.95 556 LEU A CA 1
ATOM 4210 C C . LEU A 1 556 ? -15.715 -0.018 -37.028 1.00 27.95 556 LEU A C 1
ATOM 4212 O O . LEU A 1 556 ? -14.515 0.112 -36.699 1.00 27.95 556 LEU A O 1
#